Protein AF-0000000077107038 (afdb_homodimer)

Organism: Hirschia baltica (strain ATCC 49814 / DSM 5838 / IFAM 1418) (NCBI:txid582402)

Nearest PDB structures (foldseek):
  8evd-assembly2_G  TM=6.987E-01  e=1.877E-14  Pseudomonas aeruginosa PA14
  4dmf-assembly2_D  TM=6.979E-01  e=1.375E-14  Pseudomonas aeruginosa UCBPP-PA14
  4dm7-assembly2_C  TM=7.129E-01  e=4.484E-14  Pseudomonas aeruginosa UCBPP-PA14
  4dmk-assembly1_A  TM=7.057E-01  e=6.512E-14  Pseudomonas aeruginosa UCBPP-PA14
  4dln-assembly1_A  TM=7.123E-01  e=9.458E-14  Pseudomonas aeruginosa UCBPP-PA14

Secondary structure (DSSP, 8-state):
--GGGS-EEEEEEETTEEEEEEEE--SEEEEEEPPSS--GGGGHHHHHHHTTTEEEEEEPPTTSTTSPPPS-SS--HHHHHHHHHHHHHHHT-SSEEEEEETHHHHHHHHHHHH-GGGEEEEEEE------HHHHHHHHHHS-------SS-HHHHHHHHHHHHHHHBSSTT--STTTB-S-----HHHHHHHHHHHHHTTTTHHHHHHHHHTS-HHHHGGG--S-EEEEEETT-TTHHHHHHHGGGSTT-EEEEEPPTTSTTHHHHHHHHHHHHHH-----------/--GGGS-EEEEEEETTEEEEEEEE--SEEEEEEPPSS--GGGGHHHHHHHTTTEEEEEEPPTTSTTSPPPS-SS--HHHHHHHHHHHHHHHT-SSEEEEEETHHHHHHHHHHHH-GGGEEEEEEE------HHHHHHHHHHS-------SS-HHHHHHHHHHHHHHHBSSTT--SSTTB-S-----HHHHHHHHHHHHHTTTTHHHHHHHHHTS-HHHHGGG--S-EEEEEETT-TTHHHHHHHGGGSTT-EEEEEPPTTSTTHHHHHHHHHHHHHH-----------

Foldseek 3Di:
DPPQLDKDWDWDQFDQGIKIKIWHADDAEAEEEEAFPAFCVVCSLVRNLCRDHHTYMYIGFDLFDPHHHHPDPADALLNSLVRVVRVCVRVPQQAYAYEYEQLGLLNQLSNCLVCVRRYAEYEYEFADADDPVRLVVCVVDPAAAQDDDPVCVSLVVLLLCLQQVQFFVVSPPPDPVGGFPGDGDDPVVSVNSSVRCVSNRHRRVSSVNNRSVSHLQVRQLSRDHHYEYEYEPRPPRHVVSQVSLCSHDVSHYDYAYHPPDPCRSVRVSVVVVVSSPPDPDPPPPPDD/DPPQLDKDWDWDQFDQGIKIKIWHADDAEAEEEEAFPAFCVVCSLVRNLCRDHHTYMYIGFDLFDQHHHHPDPADALLNSLVRVVRVCVRVPQQAYAYEYEQLGLLNQLSNCLVCVRRYAEYEYEFADADDPVRLVVCVVDPAAAQDDDPVCVSLVVLLLCLQQVQFFVVSPPPDPVGGFPGDGDDPVVSVNSSVRCVSNRHRRVSSVNNRSVSHLLVRQLSRDHHYEYEYEPRPPRHVVSQVSLVSHDVSHYDYAYHPPDPCRSVRVSVVVVVSSPPDPDPPPPPDD

pLDDT: mean 93.91, std 12.26, range [23.11, 98.94]

Solvent-accessible surface area (backbone atoms only — not comparable to full-atom values): 29867 Å² total; per-residue (Å²): 126,58,85,58,51,45,75,41,63,42,50,44,78,46,95,75,41,41,39,23,31,39,32,23,36,51,69,63,42,35,39,40,32,39,40,72,74,32,25,33,73,79,41,49,66,59,39,58,74,43,12,85,66,16,19,26,38,19,40,17,56,67,16,16,33,79,12,42,43,64,99,53,96,73,50,43,40,65,56,53,17,50,53,51,49,48,47,36,55,72,71,63,59,65,57,26,36,38,38,9,27,36,48,16,12,53,28,43,50,43,31,32,50,75,38,44,83,38,34,60,36,39,38,29,37,25,38,77,71,72,53,74,67,54,43,53,51,41,71,75,68,49,67,71,64,47,68,66,46,89,80,50,60,40,56,58,52,44,45,49,52,54,54,27,52,40,43,14,59,59,45,83,43,85,46,81,87,16,47,43,82,57,63,76,72,54,30,62,55,49,47,54,49,37,51,25,41,61,63,14,29,78,38,34,40,46,55,51,54,16,50,71,66,62,48,51,81,76,48,42,56,60,36,80,46,59,47,37,35,32,28,31,63,57,40,94,30,28,66,44,26,59,64,50,19,66,45,30,64,87,33,39,63,47,83,38,55,36,80,89,41,88,55,24,64,61,48,52,52,48,55,50,50,54,60,73,63,58,72,71,77,73,77,76,76,76,82,128,127,58,86,58,51,46,77,42,62,41,50,44,78,48,96,74,40,42,38,23,30,37,32,22,35,51,68,62,44,33,39,41,30,41,40,72,73,29,24,31,74,79,41,49,66,61,39,55,73,43,13,86,66,15,20,24,38,18,42,16,54,66,16,15,32,77,12,42,43,64,100,52,95,74,50,43,41,64,57,53,17,50,53,51,49,49,46,36,56,71,71,63,57,67,56,26,35,39,37,9,28,37,47,15,11,54,27,43,50,42,30,32,49,76,39,43,81,38,34,60,35,40,37,31,38,26,37,78,72,72,53,74,66,53,43,53,50,42,71,74,68,51,70,70,66,47,69,66,44,89,80,51,61,40,56,58,52,44,45,49,53,54,54,27,52,39,41,16,59,60,44,82,42,84,46,81,87,17,46,44,83,58,63,77,71,53,29,63,55,50,47,52,48,36,50,25,41,60,63,13,28,77,38,33,42,45,55,50,53,16,49,71,66,60,49,49,82,74,49,40,54,62,35,80,47,57,47,38,36,32,30,32,63,57,39,94,31,26,68,43,28,58,64,51,19,66,46,30,64,86,32,38,62,46,82,41,54,36,81,88,41,91,54,24,64,60,49,51,50,48,54,50,49,55,60,74,62,58,72,72,77,73,78,75,76,76,81,126

Structure (mmCIF, N/CA/C/O backbone):
data_AF-0000000077107038-model_v1
#
loop_
_entity.id
_entity.type
_entity.pdbx_description
1 polymer 'Alpha/beta hydrolase fold protein'
#
loop_
_atom_site.group_PDB
_atom_site.id
_atom_site.type_symbol
_atom_site.label_atom_id
_atom_site.label_alt_id
_atom_site.label_comp_id
_atom_site.label_asym_id
_atom_site.label_entity_id
_atom_site.label_seq_id
_atom_site.pdbx_PDB_ins_code
_atom_site.Cartn_x
_atom_site.Cartn_y
_atom_site.Cartn_z
_atom_site.occupancy
_atom_site.B_iso_or_equiv
_atom_site.auth_seq_id
_atom_site.auth_comp_id
_atom_site.auth_asym_id
_atom_site.auth_atom_id
_atom_site.pdbx_PDB_model_num
ATOM 1 N N . MET A 1 1 ? 13.992 -13.078 16.516 1 38.97 1 MET A N 1
ATOM 2 C CA . MET A 1 1 ? 14.227 -12.969 15.078 1 38.97 1 MET A CA 1
ATOM 3 C C . MET A 1 1 ? 15.258 -11.883 14.773 1 38.97 1 MET A C 1
ATOM 5 O O . MET A 1 1 ? 15.117 -10.742 15.219 1 38.97 1 MET A O 1
ATOM 9 N N . THR A 1 2 ? 16.484 -12.219 14.523 1 45.97 2 THR A N 1
ATOM 10 C CA . THR A 1 2 ? 17.562 -11.297 14.18 1 45.97 2 THR A CA 1
ATOM 11 C C . THR A 1 2 ? 17.125 -10.352 13.062 1 45.97 2 THR A C 1
ATOM 13 O O . THR A 1 2 ? 16.203 -10.656 12.312 1 45.97 2 THR A O 1
ATOM 16 N N . TYR A 1 3 ? 17.594 -9.07 13.062 1 53.22 3 TYR A N 1
ATOM 17 C CA . TYR A 1 3 ? 17.344 -8.062 12.047 1 53.22 3 TYR A CA 1
ATOM 18 C C . TYR A 1 3 ? 17.344 -8.68 10.656 1 53.22 3 TYR A C 1
ATOM 20 O O . TYR A 1 3 ? 16.594 -8.258 9.773 1 53.22 3 TYR A O 1
ATOM 28 N N . LYS A 1 4 ? 18.062 -9.883 10.539 1 60.94 4 LYS A N 1
ATOM 29 C CA . LYS A 1 4 ? 18.234 -10.516 9.234 1 60.94 4 LYS A CA 1
ATOM 30 C C . LYS A 1 4 ? 17.016 -11.328 8.844 1 60.94 4 LYS A C 1
ATOM 32 O O . LYS A 1 4 ? 16.766 -11.555 7.66 1 60.94 4 LYS A O 1
ATOM 37 N N . ASP A 1 5 ? 16.141 -11.594 9.797 1 73 5 ASP A N 1
ATOM 38 C CA . ASP A 1 5 ? 15.031 -12.484 9.484 1 73 5 ASP A CA 1
ATOM 39 C C . ASP A 1 5 ? 13.719 -11.711 9.398 1 73 5 ASP A C 1
ATOM 41 O O . ASP A 1 5 ? 12.656 -12.297 9.164 1 73 5 ASP A O 1
ATOM 45 N N . LYS A 1 6 ? 13.914 -10.43 9.461 1 92.19 6 LYS A N 1
ATOM 46 C CA . LYS A 1 6 ? 12.695 -9.625 9.352 1 92.19 6 LYS A CA 1
ATOM 47 C C . LYS A 1 6 ? 12.383 -9.297 7.895 1 92.19 6 LYS A C 1
ATOM 49 O O . LYS A 1 6 ? 13.281 -8.93 7.129 1 92.19 6 LYS A O 1
ATOM 54 N N . ILE A 1 7 ? 11.227 -9.523 7.523 1 98 7 ILE A N 1
ATOM 55 C CA . ILE A 1 7 ? 10.797 -9.227 6.16 1 98 7 ILE A CA 1
ATOM 56 C C . ILE A 1 7 ? 10.898 -7.723 5.906 1 98 7 ILE A C 1
ATOM 58 O O . ILE A 1 7 ? 10.406 -6.918 6.703 1 98 7 ILE A O 1
ATOM 62 N N . ARG A 1 8 ? 11.594 -7.352 4.898 1 98.19 8 ARG A N 1
ATOM 63 C CA . ARG A 1 8 ? 11.734 -5.961 4.473 1 98.19 8 ARG A CA 1
ATOM 64 C C . ARG A 1 8 ? 11.047 -5.727 3.129 1 98.19 8 ARG A C 1
ATOM 66 O O . ARG A 1 8 ? 11.016 -6.621 2.281 1 98.19 8 ARG A O 1
ATOM 73 N N . ARG A 1 9 ? 10.578 -4.531 2.953 1 98.69 9 ARG A N 1
ATOM 74 C CA . ARG A 1 9 ? 9.961 -4.121 1.696 1 98.69 9 ARG A CA 1
ATOM 75 C C . ARG A 1 9 ? 10.867 -3.17 0.925 1 98.69 9 ARG A C 1
ATOM 77 O O . ARG A 1 9 ? 11.586 -2.367 1.524 1 98.69 9 ARG A O 1
ATOM 84 N N . HIS A 1 10 ? 10.797 -3.342 -0.362 1 98.75 10 HIS A N 1
ATOM 85 C CA . HIS A 1 10 ? 11.617 -2.541 -1.258 1 98.75 10 HIS A CA 1
ATOM 86 C C . HIS A 1 10 ? 10.883 -2.238 -2.561 1 98.75 10 HIS A C 1
ATOM 88 O O . HIS A 1 10 ? 9.891 -2.891 -2.881 1 98.75 10 HIS A O 1
ATOM 94 N N . PHE A 1 11 ? 11.375 -1.223 -3.207 1 98.75 11 PHE A N 1
ATOM 95 C CA . PHE A 1 11 ? 11.07 -1.008 -4.617 1 98.75 11 PHE A CA 1
ATOM 96 C C . PHE A 1 11 ? 12.336 -1.072 -5.461 1 98.75 11 PHE A C 1
ATOM 98 O O . PHE A 1 11 ? 13.414 -0.7 -4.996 1 98.75 11 PHE A O 1
ATOM 105 N N . VAL A 1 12 ? 12.188 -1.502 -6.656 1 98.56 12 VAL A N 1
ATOM 106 C CA . VAL A 1 12 ? 13.281 -1.444 -7.613 1 98.56 12 VAL A CA 1
ATOM 107 C C . VAL A 1 12 ? 12.773 -0.926 -8.953 1 98.56 12 VAL A C 1
ATOM 109 O O . VAL A 1 12 ? 11.641 -1.217 -9.352 1 98.56 12 VAL A O 1
ATOM 112 N N . ASP A 1 13 ? 13.586 -0.135 -9.625 1 97.75 13 ASP A N 1
ATOM 113 C CA . ASP A 1 13 ? 13.242 0.352 -10.961 1 97.75 13 ASP A CA 1
ATOM 114 C C . ASP A 1 13 ? 13.461 -0.732 -12.016 1 97.75 13 ASP A C 1
ATOM 116 O O . ASP A 1 13 ? 14.508 -1.373 -12.047 1 97.75 13 ASP A O 1
ATOM 120 N N . VAL A 1 14 ? 12.492 -0.961 -12.766 1 97.56 14 VAL A N 1
ATOM 121 C CA . VAL A 1 14 ? 12.578 -1.833 -13.938 1 97.56 14 VAL A CA 1
ATOM 122 C C . VAL A 1 14 ? 12.133 -1.074 -15.18 1 97.56 14 VAL A C 1
ATOM 124 O O . VAL A 1 14 ? 11.852 0.124 -15.117 1 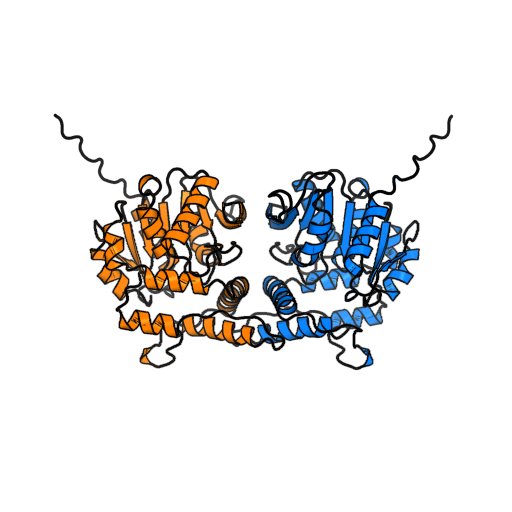97.56 14 VAL A O 1
ATOM 127 N N . GLU A 1 15 ? 12.125 -1.748 -16.281 1 94.44 15 GLU A N 1
ATOM 128 C CA . GLU A 1 15 ? 11.875 -1.1 -17.562 1 94.44 15 GLU A CA 1
ATOM 129 C C . GLU A 1 15 ? 10.523 -0.401 -17.578 1 94.44 15 GLU A C 1
ATOM 131 O O . GLU A 1 15 ? 10.398 0.715 -18.078 1 94.44 15 GLU A O 1
ATOM 136 N N . HIS A 1 16 ? 9.539 -1.002 -16.969 1 95.5 16 HIS A N 1
ATOM 137 C CA . HIS A 1 16 ? 8.18 -0.488 -17.109 1 95.5 16 HIS A CA 1
ATOM 138 C C . HIS A 1 16 ? 7.777 0.356 -15.906 1 95.5 16 HIS A C 1
ATOM 140 O O . HIS A 1 16 ? 6.656 0.865 -15.844 1 95.5 16 HIS A O 1
ATOM 146 N N . GLY A 1 17 ? 8.594 0.473 -14.961 1 97 17 GLY A N 1
ATOM 147 C CA . GLY A 1 17 ? 8.297 1.222 -13.75 1 97 17 GLY A CA 1
ATOM 148 C C . GLY A 1 17 ? 9.023 0.696 -12.523 1 97 17 GLY A C 1
ATOM 149 O O . GLY A 1 17 ? 10.242 0.482 -12.562 1 97 17 GLY A O 1
ATOM 150 N N . GLN A 1 18 ? 8.25 0.582 -11.438 1 98.44 18 GLN A N 1
ATOM 151 C CA . GLN A 1 18 ? 8.828 0.014 -10.227 1 98.44 18 GLN A CA 1
ATOM 152 C C . GLN A 1 18 ? 8.141 -1.292 -9.844 1 98.44 18 GLN A C 1
ATOM 154 O O . GLN A 1 18 ? 6.926 -1.428 -10.008 1 98.44 18 GLN A O 1
ATOM 159 N N . ILE A 1 19 ? 8.906 -2.178 -9.336 1 98.88 19 ILE A N 1
ATOM 160 C CA . ILE A 1 19 ? 8.398 -3.406 -8.734 1 98.88 19 ILE A CA 1
ATOM 161 C C . ILE A 1 19 ? 8.648 -3.383 -7.227 1 98.88 19 ILE A C 1
ATOM 163 O O . ILE A 1 19 ? 9.773 -3.15 -6.781 1 98.88 19 ILE A O 1
ATOM 167 N N . HIS A 1 20 ? 7.582 -3.535 -6.52 1 98.94 20 HIS A N 1
ATOM 168 C CA . HIS A 1 20 ? 7.668 -3.756 -5.082 1 98.94 20 HIS A CA 1
ATOM 169 C C . HIS A 1 20 ? 8.023 -5.207 -4.766 1 98.94 20 HIS A C 1
ATOM 171 O O . HIS A 1 20 ? 7.535 -6.125 -5.426 1 98.94 20 HIS A O 1
ATOM 177 N N . TYR A 1 21 ? 8.812 -5.398 -3.748 1 98.88 21 TYR A N 1
ATOM 178 C CA . TYR A 1 21 ? 9.086 -6.773 -3.35 1 98.88 21 TYR A CA 1
ATOM 179 C C . TYR A 1 21 ? 9.375 -6.863 -1.856 1 98.88 21 TYR A C 1
ATOM 181 O O . TYR A 1 21 ? 9.773 -5.879 -1.232 1 98.88 21 TYR A O 1
ATOM 189 N N . ARG A 1 22 ? 9.125 -7.984 -1.32 1 98.75 22 ARG A N 1
ATOM 190 C CA . ARG A 1 22 ? 9.484 -8.375 0.04 1 98.75 22 ARG A CA 1
ATOM 191 C C . ARG A 1 22 ? 10.68 -9.312 0.039 1 98.75 22 ARG A C 1
ATOM 193 O O . ARG A 1 22 ? 10.805 -10.164 -0.847 1 98.75 22 ARG A O 1
ATOM 200 N N . THR A 1 23 ? 11.516 -9.133 1.037 1 98.5 23 THR A N 1
ATOM 201 C CA . THR A 1 23 ? 12.695 -9.984 1.09 1 98.5 23 THR A CA 1
ATOM 202 C C . THR A 1 23 ? 13.133 -10.219 2.535 1 98.5 23 THR A C 1
ATOM 204 O O . THR A 1 23 ? 12.82 -9.414 3.418 1 98.5 23 THR A O 1
ATOM 207 N N . ALA A 1 24 ? 13.758 -11.328 2.709 1 98.38 24 ALA A N 1
ATOM 208 C CA . ALA A 1 24 ? 14.406 -11.656 3.977 1 98.38 24 ALA A CA 1
ATOM 209 C C . ALA A 1 24 ? 15.492 -12.711 3.779 1 98.38 24 ALA A C 1
ATOM 211 O O . ALA A 1 24 ? 15.414 -13.523 2.857 1 98.38 24 ALA A O 1
ATOM 212 N N . GLY A 1 25 ? 16.516 -12.664 4.57 1 97.75 25 GLY A N 1
ATOM 213 C CA . GLY A 1 25 ? 17.531 -13.703 4.605 1 97.75 25 GLY A CA 1
ATOM 214 C C . GLY A 1 25 ? 18.719 -13.414 3.688 1 97.75 25 GLY A C 1
ATOM 215 O O . GLY A 1 25 ? 18.781 -12.352 3.074 1 97.75 25 GLY A O 1
ATOM 216 N N . GLU A 1 26 ? 19.656 -14.273 3.746 1 96.12 26 GLU A N 1
ATOM 217 C CA . GLU A 1 26 ? 20.875 -14.234 2.932 1 96.12 26 GLU A CA 1
ATOM 218 C C . GLU A 1 26 ? 21.219 -15.617 2.385 1 96.12 26 GLU A C 1
ATOM 220 O O . GLU A 1 26 ? 20.75 -16.625 2.914 1 96.12 26 GLU A O 1
ATOM 225 N N . GLY A 1 27 ? 21.984 -15.594 1.313 1 95.25 27 GLY A N 1
ATOM 226 C CA . GLY A 1 27 ? 22.422 -16.859 0.73 1 95.25 27 GLY A CA 1
ATOM 227 C C . GLY A 1 27 ? 21.875 -17.078 -0.673 1 95.25 27 GLY A C 1
ATOM 228 O O . GLY A 1 27 ? 21.734 -16.125 -1.441 1 95.25 27 GLY A O 1
ATOM 229 N N . LYS A 1 28 ? 21.703 -18.406 -1.033 1 95.94 28 LYS A N 1
ATOM 230 C CA . LYS A 1 28 ? 21.203 -18.734 -2.361 1 95.94 28 LYS A CA 1
ATOM 231 C C . LYS A 1 28 ? 19.781 -18.203 -2.561 1 95.94 28 LYS A C 1
ATOM 233 O O . LYS A 1 28 ? 18.906 -18.422 -1.719 1 95.94 28 LYS A O 1
ATOM 238 N N . PRO A 1 29 ? 19.531 -17.5 -3.652 1 98.06 29 PRO A N 1
ATOM 239 C CA . PRO A 1 29 ? 18.234 -16.844 -3.834 1 98.06 29 PRO A CA 1
ATOM 240 C C . PRO A 1 29 ? 17.109 -17.828 -4.098 1 98.06 29 PRO A C 1
ATOM 242 O O . PRO A 1 29 ? 17.281 -18.812 -4.812 1 98.06 29 PRO A O 1
ATOM 245 N N . LEU A 1 30 ? 16.016 -17.594 -3.48 1 98.62 30 LEU A N 1
ATOM 246 C CA . LEU A 1 30 ? 14.719 -18.234 -3.711 1 98.62 30 LEU A CA 1
ATOM 247 C C . LEU A 1 30 ? 13.672 -17.188 -4.109 1 98.62 30 LEU A C 1
ATOM 249 O O . LEU A 1 30 ? 13.312 -16.328 -3.309 1 98.62 30 LEU A O 1
ATOM 253 N N . LEU A 1 31 ? 13.242 -17.281 -5.332 1 98.94 31 LEU A N 1
ATOM 254 C CA . LEU A 1 31 ? 12.25 -16.359 -5.867 1 98.94 31 LEU A CA 1
ATOM 255 C C . LEU A 1 31 ? 10.844 -16.938 -5.73 1 98.94 31 LEU A C 1
ATOM 257 O O . LEU A 1 31 ? 10.586 -18.062 -6.152 1 98.94 31 LEU A O 1
ATOM 261 N N . LEU A 1 32 ? 9.953 -16.156 -5.117 1 98.94 32 LEU A N 1
ATOM 262 C CA . LEU A 1 32 ? 8.57 -16.578 -4.902 1 98.94 32 LEU A CA 1
ATOM 263 C C . LEU A 1 32 ? 7.605 -15.68 -5.668 1 98.94 32 LEU A C 1
ATOM 265 O O . LEU A 1 32 ? 7.668 -14.453 -5.562 1 98.94 32 LEU A O 1
ATOM 269 N N . LEU A 1 33 ? 6.688 -16.266 -6.371 1 98.94 33 LEU A N 1
ATOM 270 C CA . LEU A 1 33 ? 5.672 -15.508 -7.098 1 98.94 33 LEU A CA 1
ATOM 271 C C . LEU A 1 33 ? 4.277 -15.836 -6.574 1 98.94 33 LEU A C 1
ATOM 273 O O . LEU A 1 33 ? 3.891 -17 -6.508 1 98.94 33 LEU A O 1
ATOM 277 N N . HIS A 1 34 ? 3.506 -14.82 -6.262 1 98.81 34 HIS A N 1
ATOM 278 C CA . HIS A 1 34 ? 2.225 -14.969 -5.578 1 98.81 34 HIS A CA 1
ATOM 279 C C . HIS A 1 34 ? 1.105 -15.281 -6.566 1 98.81 34 HIS A C 1
ATOM 281 O O . HIS A 1 34 ? 1.258 -15.062 -7.77 1 98.81 34 HIS A O 1
ATOM 287 N N . ALA A 1 35 ? 0.029 -15.742 -6.059 1 98.25 35 ALA A N 1
ATOM 288 C CA . ALA A 1 35 ? -1.193 -15.977 -6.824 1 98.25 35 ALA A CA 1
ATOM 289 C C . ALA A 1 35 ? -1.942 -14.672 -7.074 1 98.25 35 ALA A C 1
ATOM 291 O O . ALA A 1 35 ? -1.682 -13.656 -6.418 1 98.25 35 ALA A O 1
ATOM 292 N N . SER A 1 36 ? -2.838 -14.711 -8.094 1 95.94 36 SER A N 1
ATOM 293 C CA . SER A 1 36 ? -3.73 -13.578 -8.312 1 95.94 36 SER A CA 1
ATOM 294 C C . SER A 1 36 ? -5.098 -13.82 -7.68 1 95.94 36 SER A C 1
ATOM 296 O O . SER A 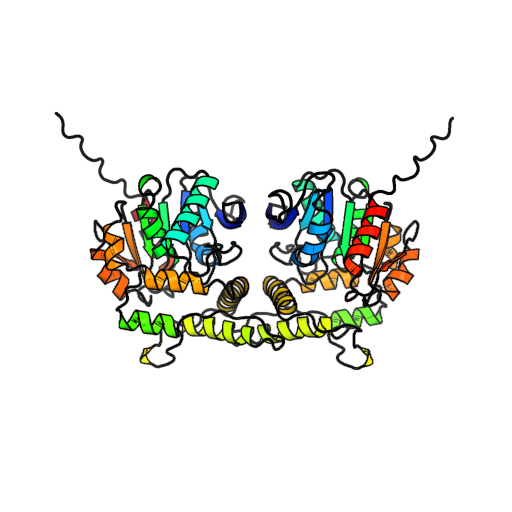1 36 ? -5.559 -14.961 -7.605 1 95.94 36 SER A O 1
ATOM 298 N N . PRO A 1 37 ? -5.762 -12.695 -7.336 1 95.75 37 PRO A N 1
ATOM 299 C CA . PRO A 1 37 ? -5.168 -11.375 -7.113 1 95.75 37 PRO A CA 1
ATOM 300 C C . PRO A 1 37 ? -4.418 -11.281 -5.785 1 95.75 37 PRO A C 1
ATOM 302 O O . PRO A 1 37 ? -4.664 -12.078 -4.875 1 95.75 37 PRO A O 1
ATOM 305 N N . GLY A 1 38 ? -3.51 -10.453 -5.695 1 97 38 GLY A N 1
ATOM 306 C CA . GLY A 1 38 ? -2.812 -10.297 -4.426 1 97 38 GLY A CA 1
ATOM 307 C C . GLY A 1 38 ? -1.455 -9.633 -4.57 1 97 38 GLY A C 1
ATOM 308 O O . GLY A 1 38 ? -1.275 -8.75 -5.406 1 97 38 GLY A O 1
ATOM 309 N N . SER A 1 39 ? -0.584 -9.984 -3.648 1 98.62 39 SER A N 1
ATOM 310 C CA . SER A 1 39 ? 0.776 -9.461 -3.576 1 98.62 39 SER A CA 1
ATOM 311 C C . SER A 1 39 ? 1.694 -10.414 -2.816 1 98.62 39 SER A C 1
ATOM 313 O O . SER A 1 39 ? 1.264 -11.477 -2.377 1 98.62 39 SER A O 1
ATOM 315 N N . SER A 1 40 ? 2.918 -10 -2.721 1 98.75 40 SER A N 1
ATOM 316 C CA . SER A 1 40 ? 3.91 -10.781 -1.99 1 98.75 40 SER A CA 1
ATOM 317 C C . SER A 1 40 ? 3.52 -10.945 -0.525 1 98.75 40 SER A C 1
ATOM 319 O O . SER A 1 40 ? 4.098 -11.758 0.193 1 98.75 40 SER A O 1
ATOM 321 N N . ARG A 1 41 ? 2.51 -10.188 -0.091 1 98 41 ARG A N 1
ATOM 322 C CA . ARG A 1 41 ? 2.014 -10.367 1.271 1 98 41 ARG A CA 1
ATOM 323 C C . ARG A 1 41 ? 1.527 -11.789 1.494 1 98 41 ARG A C 1
ATOM 325 O O . ARG A 1 41 ? 1.672 -12.336 2.59 1 98 41 ARG A O 1
ATOM 332 N N . GLN A 1 42 ? 1.017 -12.422 0.479 1 97.5 42 GLN A N 1
ATOM 333 C CA . GLN A 1 42 ? 0.517 -13.789 0.552 1 97.5 42 GLN A CA 1
ATOM 334 C C . GLN A 1 42 ? 1.638 -14.773 0.893 1 97.5 42 GLN A C 1
ATOM 336 O O . GLN A 1 42 ? 1.378 -15.891 1.343 1 97.5 42 GLN A O 1
ATOM 341 N N . LEU A 1 43 ? 2.846 -14.359 0.663 1 98.31 43 LEU A N 1
ATOM 342 C CA . LEU A 1 43 ? 3.979 -15.281 0.727 1 98.31 43 LEU A CA 1
ATOM 343 C C . LEU A 1 43 ? 4.805 -15.031 1.985 1 98.31 43 LEU A C 1
ATOM 345 O O . LEU A 1 43 ? 5.875 -15.625 2.154 1 98.31 43 LEU A O 1
ATOM 349 N N . GLU A 1 44 ? 4.344 -14.195 2.91 1 97.38 44 GLU A N 1
ATOM 350 C CA . GLU A 1 44 ? 5.117 -13.812 4.086 1 97.38 44 GLU A CA 1
ATOM 351 C C . GLU A 1 44 ? 5.504 -15.039 4.914 1 97.38 44 GLU A C 1
ATOM 353 O O . GLU A 1 44 ? 6.625 -15.125 5.422 1 97.38 44 GLU A O 1
ATOM 358 N N . LYS A 1 45 ? 4.582 -15.992 5.082 1 96.06 45 LYS A N 1
ATOM 359 C CA . LYS A 1 45 ? 4.906 -17.188 5.848 1 96.06 45 LYS A CA 1
ATOM 360 C C . LYS A 1 45 ? 6.004 -18 5.164 1 96.06 45 LYS A C 1
ATOM 362 O O . LYS A 1 45 ? 6.91 -18.516 5.824 1 96.06 45 LYS A O 1
ATOM 367 N N . LEU A 1 46 ? 5.887 -18.141 3.854 1 97.44 46 LEU A N 1
ATOM 368 C CA . LEU A 1 46 ? 6.914 -18.859 3.111 1 97.44 46 LEU A CA 1
ATOM 369 C C . LEU A 1 46 ? 8.258 -18.141 3.201 1 97.44 46 LEU A C 1
ATOM 371 O O . LEU A 1 46 ? 9.305 -18.781 3.336 1 97.44 46 LEU A O 1
ATOM 375 N N . ILE A 1 47 ? 8.258 -16.797 3.084 1 98.38 47 ILE A N 1
ATOM 376 C CA . ILE A 1 47 ? 9.477 -16.016 3.238 1 98.38 47 ILE A CA 1
ATOM 377 C C . ILE A 1 47 ? 10.117 -16.328 4.59 1 98.38 47 ILE A C 1
ATOM 379 O O . ILE A 1 47 ? 11.312 -16.625 4.664 1 98.38 47 ILE A O 1
ATOM 383 N N . SER A 1 48 ? 9.328 -16.344 5.613 1 97.19 48 SER A N 1
ATOM 384 C CA . SER A 1 48 ? 9.82 -16.578 6.965 1 97.19 48 SER A CA 1
ATOM 385 C C . SER A 1 48 ? 10.359 -18 7.105 1 97.19 48 SER A C 1
ATOM 387 O O . SER A 1 48 ? 11.359 -18.234 7.797 1 97.19 48 SER A O 1
ATOM 389 N N . ASP A 1 49 ? 9.719 -18.938 6.477 1 96.75 49 ASP A N 1
ATOM 390 C CA . ASP A 1 49 ? 10.102 -20.344 6.57 1 96.75 49 ASP A CA 1
ATOM 391 C C . ASP A 1 49 ? 11.492 -20.578 5.996 1 96.75 49 ASP A C 1
ATOM 393 O O . ASP A 1 49 ? 12.219 -21.469 6.449 1 96.75 49 ASP A O 1
ATOM 397 N N . PHE A 1 50 ? 11.883 -19.75 5.035 1 97.44 50 PHE A N 1
ATOM 398 C CA . PHE A 1 50 ? 13.086 -20.094 4.293 1 97.44 50 PHE A CA 1
ATOM 399 C C . PHE A 1 50 ? 14.172 -19.047 4.52 1 97.44 50 PHE A C 1
ATOM 401 O O . PHE A 1 50 ? 15.32 -19.234 4.098 1 97.44 50 PHE A O 1
ATOM 408 N N . SER A 1 51 ? 13.875 -17.969 5.254 1 97.12 51 SER A N 1
ATOM 409 C CA . SER A 1 51 ? 14.781 -16.828 5.367 1 97.12 51 SER A CA 1
ATOM 410 C C . SER A 1 51 ? 15.992 -17.172 6.223 1 97.12 51 SER A C 1
ATOM 412 O O . SER A 1 51 ? 16.984 -16.438 6.219 1 97.12 51 SER A O 1
ATOM 414 N N . ASP A 1 52 ? 15.984 -18.25 6.938 1 95.12 52 ASP A N 1
ATOM 415 C CA . ASP A 1 52 ? 17.094 -18.641 7.797 1 95.12 52 ASP A CA 1
ATOM 416 C C . ASP A 1 52 ? 18.266 -19.188 6.977 1 95.12 52 ASP A C 1
ATOM 418 O O . ASP A 1 52 ? 19.406 -19.219 7.453 1 95.12 52 ASP A O 1
ATOM 422 N N . SER A 1 53 ? 18 -19.594 5.738 1 94.5 53 SER A N 1
ATOM 423 C CA . SER A 1 53 ? 19.062 -20.266 5 1 94.5 53 SER A CA 1
ATOM 424 C C . SER A 1 53 ? 19.141 -19.766 3.562 1 94.5 53 SER A C 1
ATOM 426 O O . SER A 1 53 ? 20.047 -20.156 2.809 1 94.5 53 SER A O 1
ATOM 428 N N . ARG A 1 54 ? 18.234 -18.938 3.188 1 96.75 54 ARG A N 1
ATOM 429 C CA . ARG A 1 54 ? 18.141 -18.453 1.812 1 96.75 54 ARG A CA 1
ATOM 430 C C . ARG A 1 54 ? 17.891 -16.953 1.772 1 96.75 54 ARG A C 1
ATOM 432 O O . ARG A 1 54 ? 17.359 -16.375 2.727 1 96.75 54 ARG A O 1
ATOM 439 N N . LEU A 1 55 ? 18.328 -16.359 0.693 1 97.81 55 LEU A N 1
ATOM 440 C CA . LEU A 1 55 ? 17.766 -15.07 0.329 1 97.81 55 LEU A CA 1
ATOM 441 C C . LEU A 1 55 ? 16.422 -15.227 -0.376 1 97.81 55 LEU A C 1
ATOM 443 O O . LEU A 1 55 ? 16.375 -15.578 -1.556 1 97.81 55 LEU A O 1
ATOM 447 N N . VAL A 1 56 ? 15.391 -14.969 0.369 1 98.62 56 VAL A N 1
ATOM 448 C CA . VAL A 1 56 ? 14.055 -15.117 -0.203 1 98.62 56 VAL A CA 1
ATOM 449 C C . VAL A 1 56 ? 13.57 -13.781 -0.745 1 98.62 56 VAL A C 1
ATOM 451 O O . VAL A 1 56 ? 13.617 -12.766 -0.044 1 98.62 56 VAL A O 1
ATOM 454 N N . ILE A 1 57 ? 13.141 -13.773 -1.965 1 98.69 57 ILE A N 1
ATOM 455 C CA . ILE A 1 57 ? 12.68 -12.562 -2.629 1 98.69 57 ILE A CA 1
ATOM 456 C C . ILE A 1 57 ? 11.305 -12.812 -3.254 1 98.69 57 ILE A C 1
ATOM 458 O O . ILE A 1 57 ? 11.117 -13.789 -3.98 1 98.69 57 ILE A O 1
ATOM 462 N N . ALA A 1 58 ? 10.391 -11.953 -2.973 1 98.94 58 ALA A N 1
ATOM 463 C CA . ALA A 1 58 ? 9.039 -12.078 -3.508 1 98.94 58 ALA A CA 1
ATOM 464 C C . ALA A 1 58 ? 8.547 -10.742 -4.074 1 98.94 58 ALA A C 1
ATOM 466 O O . ALA A 1 58 ? 8.109 -9.867 -3.322 1 98.94 58 ALA A O 1
ATOM 467 N N . PRO A 1 59 ? 8.531 -10.609 -5.352 1 98.94 59 PRO A N 1
ATOM 468 C CA . PRO A 1 59 ? 7.969 -9.398 -5.945 1 98.94 59 PRO A CA 1
ATOM 469 C C . PRO A 1 59 ? 6.445 -9.438 -6.035 1 98.94 59 PRO A C 1
ATOM 471 O O . PRO A 1 59 ? 5.859 -10.516 -6.121 1 98.94 59 PRO A O 1
ATOM 474 N N . ASP A 1 60 ? 5.855 -8.242 -5.93 1 98.94 60 ASP A N 1
ATOM 475 C CA . ASP A 1 60 ? 4.496 -8.133 -6.449 1 98.94 60 ASP A CA 1
ATOM 476 C C . ASP A 1 60 ? 4.48 -8.227 -7.973 1 98.94 60 ASP A C 1
ATOM 478 O O . ASP A 1 60 ? 5.219 -7.508 -8.648 1 98.94 60 ASP A O 1
ATOM 482 N N . THR A 1 61 ? 3.707 -9.109 -8.516 1 98.88 61 THR A N 1
ATOM 483 C CA . THR A 1 61 ? 3.648 -9.211 -9.969 1 98.88 61 THR A CA 1
ATOM 484 C C . THR A 1 61 ? 3.105 -7.922 -10.578 1 98.88 61 THR A C 1
ATOM 486 O O . THR A 1 61 ? 2.334 -7.203 -9.938 1 98.88 61 THR A O 1
ATOM 489 N N . PRO A 1 62 ? 3.479 -7.617 -11.773 1 98.69 62 PRO A N 1
ATOM 490 C CA . PRO A 1 62 ? 3.057 -6.348 -12.375 1 98.69 62 PRO A CA 1
ATOM 491 C C . PRO A 1 62 ? 1.542 -6.16 -12.352 1 98.69 62 PRO A C 1
ATOM 493 O O . PRO A 1 62 ? 0.797 -7.07 -12.734 1 98.69 62 PRO A O 1
ATOM 496 N N . GLY A 1 63 ? 1.162 -4.992 -11.938 1 98.31 63 GLY A N 1
ATOM 497 C CA . GLY A 1 63 ? -0.256 -4.672 -11.906 1 98.31 63 GLY A CA 1
ATOM 498 C C . GLY A 1 63 ? -0.947 -5.137 -10.641 1 98.31 63 GLY A C 1
ATOM 499 O O . GLY A 1 63 ? -2.158 -4.973 -10.484 1 98.31 63 GLY A O 1
ATOM 500 N N . ASN A 1 64 ? -0.225 -5.73 -9.711 1 98.62 64 ASN A N 1
ATOM 501 C CA . ASN A 1 64 ? -0.729 -6.168 -8.414 1 98.62 64 ASN A CA 1
ATOM 502 C C . ASN A 1 64 ? 0.089 -5.578 -7.266 1 98.62 64 ASN A C 1
ATOM 504 O O . ASN A 1 64 ? 1.232 -5.16 -7.465 1 98.62 64 ASN A O 1
ATOM 508 N N . GLY A 1 65 ? -0.541 -5.562 -6.008 1 98.31 65 GLY A N 1
ATOM 509 C CA . GLY A 1 65 ? 0.149 -4.977 -4.871 1 98.31 65 GLY A CA 1
ATOM 510 C C . GLY A 1 65 ? 0.59 -3.545 -5.113 1 98.31 65 GLY A C 1
ATOM 511 O O . GLY A 1 65 ? -0.217 -2.697 -5.504 1 98.31 65 GLY A O 1
ATOM 512 N N . ASP A 1 66 ? 1.889 -3.338 -4.941 1 98.56 66 ASP A N 1
ATOM 513 C CA . ASP A 1 66 ? 2.406 -1.98 -5.078 1 98.56 66 ASP A CA 1
ATOM 514 C C . ASP A 1 66 ? 3.291 -1.852 -6.316 1 98.56 66 ASP A C 1
ATOM 516 O O . ASP A 1 66 ? 3.99 -0.85 -6.488 1 98.56 66 ASP A O 1
ATOM 520 N N . SER A 1 67 ? 3.262 -2.891 -7.207 1 98.81 67 SER A N 1
ATOM 521 C CA . SER A 1 67 ? 4.051 -2.855 -8.438 1 98.81 67 SER A CA 1
ATOM 522 C C . SER A 1 67 ? 3.291 -2.164 -9.562 1 98.81 67 SER A C 1
ATOM 524 O O . SER A 1 67 ? 2.08 -2.35 -9.703 1 98.81 67 SER A O 1
ATOM 526 N N . ASP A 1 68 ? 4.012 -1.49 -10.414 1 98.12 68 ASP A N 1
ATOM 527 C CA . ASP A 1 68 ? 3.402 -0.864 -11.578 1 98.12 68 ASP A CA 1
ATOM 528 C C . ASP A 1 68 ? 2.904 -1.916 -12.57 1 98.12 68 ASP A C 1
ATOM 530 O O . ASP A 1 68 ? 3.547 -2.951 -12.758 1 98.12 68 ASP A O 1
ATOM 534 N N . ALA A 1 69 ? 1.816 -1.626 -13.211 1 98.19 69 ALA A N 1
ATOM 535 C CA . ALA A 1 69 ? 1.293 -2.502 -14.25 1 98.19 69 ALA A CA 1
ATOM 536 C C . ALA A 1 69 ? 2.115 -2.379 -15.531 1 98.19 69 ALA A C 1
ATOM 538 O O . ALA A 1 69 ? 2.773 -1.36 -15.758 1 98.19 69 ALA A O 1
ATOM 539 N N . LEU A 1 70 ? 2.123 -3.469 -16.297 1 98.38 70 LEU A N 1
ATOM 540 C CA . LEU A 1 70 ? 2.666 -3.348 -17.641 1 98.38 70 LEU A CA 1
ATOM 541 C C . LEU A 1 70 ? 1.846 -2.369 -18.484 1 98.38 70 LEU A C 1
ATOM 543 O O . LEU A 1 70 ? 0.627 -2.277 -18.312 1 98.38 70 LEU A O 1
ATOM 547 N N . PRO A 1 71 ? 2.51 -1.59 -19.328 1 97.38 71 PRO A N 1
ATOM 548 C CA . PRO A 1 71 ? 1.771 -0.667 -20.203 1 97.38 71 PRO A CA 1
ATOM 549 C C . PRO A 1 71 ? 1.107 -1.368 -21.375 1 97.38 71 PRO A C 1
ATOM 551 O O . PRO A 1 71 ? 1.348 -1.003 -22.531 1 97.38 71 PRO A O 1
ATOM 554 N N . LEU A 1 72 ? 0.359 -2.459 -21.094 1 97.81 72 LEU A N 1
ATOM 555 C CA . LEU A 1 72 ? -0.365 -3.27 -22.062 1 97.81 72 LEU A CA 1
ATOM 556 C C . LEU A 1 72 ? -1.825 -3.434 -21.656 1 97.81 72 LEU A C 1
ATOM 558 O O . LEU A 1 72 ? -2.123 -3.674 -20.484 1 97.81 72 LEU A O 1
ATOM 562 N N . ASP A 1 73 ? -2.686 -3.297 -22.578 1 95.75 73 ASP A N 1
ATOM 563 C CA . ASP A 1 73 ? -4.109 -3.463 -22.297 1 95.75 73 ASP A CA 1
ATOM 564 C C . ASP A 1 73 ? -4.441 -4.918 -21.984 1 95.75 73 ASP A C 1
ATOM 566 O O . ASP A 1 73 ? -5.336 -5.191 -21.172 1 95.75 73 ASP A O 1
ATOM 570 N N . GLU A 1 74 ? -3.715 -5.824 -22.641 1 96.25 74 GLU A N 1
ATOM 571 C CA . GLU A 1 74 ? -3.922 -7.254 -22.453 1 96.25 74 GLU A CA 1
ATOM 572 C C . GLU A 1 74 ? -2.594 -8 -22.375 1 96.25 74 GLU A C 1
ATOM 574 O O . GLU A 1 74 ? -2.189 -8.664 -23.328 1 96.25 74 GLU A O 1
ATOM 579 N N . PRO A 1 75 ? -1.966 -7.953 -21.25 1 98.12 75 PRO A N 1
ATOM 580 C CA . PRO A 1 75 ? -0.705 -8.688 -21.125 1 98.12 75 PRO A CA 1
ATOM 581 C C . PRO A 1 75 ? -0.894 -10.203 -21.188 1 98.12 75 PRO A C 1
ATOM 583 O O . PRO A 1 75 ? -1.941 -10.711 -20.781 1 98.12 75 PRO A O 1
ATOM 586 N N . THR A 1 76 ? 0.103 -10.867 -21.703 1 98.5 76 THR A N 1
ATOM 587 C CA . THR A 1 76 ? 0.173 -12.328 -21.688 1 98.5 76 THR A CA 1
ATOM 588 C C . THR A 1 76 ? 1.075 -12.812 -20.562 1 98.5 76 THR A C 1
ATOM 590 O O . THR A 1 76 ? 1.782 -12.016 -19.938 1 98.5 76 THR A O 1
ATOM 593 N N . ILE A 1 77 ? 1.017 -14.094 -20.344 1 98.62 77 ILE A N 1
ATOM 594 C CA . ILE A 1 77 ? 1.908 -14.664 -19.344 1 98.62 77 ILE A CA 1
ATOM 595 C C . ILE A 1 77 ? 3.361 -14.469 -19.781 1 98.62 77 ILE A C 1
ATOM 597 O O . ILE A 1 77 ? 4.238 -14.25 -18.938 1 98.62 77 ILE A O 1
ATOM 601 N N . ILE A 1 78 ? 3.625 -14.562 -21.031 1 98.69 78 ILE A N 1
ATOM 602 C CA . ILE A 1 78 ? 4.973 -14.344 -21.547 1 98.69 78 ILE A CA 1
ATOM 603 C C . ILE A 1 78 ? 5.434 -12.93 -21.203 1 98.69 78 ILE A C 1
ATOM 605 O O . ILE A 1 78 ? 6.57 -12.734 -20.781 1 98.69 78 ILE A O 1
ATOM 609 N N . ASP A 1 79 ? 4.547 -11.914 -21.375 1 98.81 79 ASP A N 1
ATOM 610 C CA . ASP A 1 79 ? 4.863 -10.539 -21.016 1 98.81 79 ASP A CA 1
ATOM 611 C C . ASP A 1 79 ? 5.188 -10.414 -19.531 1 98.81 79 ASP A C 1
ATOM 613 O O . ASP A 1 79 ? 6.152 -9.742 -19.156 1 98.81 79 ASP A O 1
ATOM 617 N N . LEU A 1 80 ? 4.379 -11.023 -18.734 1 98.81 80 LEU A N 1
ATOM 618 C CA . LEU A 1 80 ? 4.574 -10.969 -17.281 1 98.81 80 LEU A CA 1
ATOM 619 C C . LEU A 1 80 ? 5.879 -11.656 -16.891 1 98.81 80 LEU A C 1
ATOM 621 O O . LEU A 1 80 ? 6.617 -11.148 -16.031 1 98.81 80 LEU A O 1
ATOM 625 N N . ALA A 1 81 ? 6.184 -12.812 -17.5 1 98.88 81 ALA A N 1
ATOM 626 C CA . ALA A 1 81 ? 7.426 -13.531 -17.234 1 98.88 81 ALA A CA 1
ATOM 627 C C . ALA A 1 81 ? 8.641 -12.695 -17.641 1 98.88 81 ALA A C 1
ATOM 629 O O . ALA A 1 81 ? 9.656 -12.695 -16.938 1 98.88 81 ALA A O 1
ATOM 630 N N . HIS A 1 82 ? 8.531 -11.977 -18.734 1 98.75 82 HIS A N 1
ATOM 631 C CA . HIS A 1 82 ? 9.602 -11.086 -19.156 1 98.75 82 HIS A CA 1
ATOM 632 C C . HIS A 1 82 ? 9.852 -10 -18.109 1 98.75 82 HIS A C 1
ATOM 634 O O . HIS A 1 82 ? 11 -9.617 -17.875 1 98.75 82 HIS A O 1
ATOM 640 N N . SER A 1 83 ? 8.812 -9.453 -17.594 1 98.75 83 SER A N 1
ATOM 641 C CA . SER A 1 83 ? 8.953 -8.438 -16.547 1 98.75 83 SER A CA 1
ATOM 642 C C . SER A 1 83 ? 9.688 -9 -15.328 1 98.75 83 SER A C 1
ATOM 644 O O . SER A 1 83 ? 10.555 -8.328 -14.758 1 98.75 83 SER A O 1
ATOM 646 N N . ILE A 1 84 ? 9.344 -10.203 -14.953 1 98.81 84 ILE A N 1
ATOM 647 C CA . ILE A 1 84 ? 10 -10.82 -13.805 1 98.81 84 ILE A CA 1
ATOM 648 C C . ILE A 1 84 ? 11.453 -11.133 -14.148 1 98.81 84 ILE A C 1
ATOM 650 O O . ILE A 1 84 ? 12.336 -11.023 -13.297 1 98.81 84 ILE A O 1
ATOM 654 N N . LEU A 1 85 ? 11.695 -11.539 -15.367 1 98.69 85 LEU A N 1
ATOM 655 C CA . LEU A 1 85 ? 13.07 -11.734 -15.812 1 98.69 85 LEU A CA 1
ATOM 656 C C . LEU A 1 85 ? 13.867 -10.445 -15.68 1 98.69 85 LEU A C 1
ATOM 658 O O . LEU A 1 85 ? 15 -10.461 -15.18 1 98.69 85 LEU A O 1
ATOM 662 N N . ASN A 1 86 ? 13.297 -9.344 -16.125 1 98.56 86 ASN A N 1
ATOM 663 C CA . ASN A 1 86 ? 13.938 -8.047 -15.977 1 98.56 86 ASN A CA 1
ATOM 664 C C . ASN A 1 86 ? 14.219 -7.723 -14.508 1 98.56 86 ASN A C 1
ATOM 666 O O . ASN A 1 86 ? 15.281 -7.203 -14.172 1 98.56 86 ASN A O 1
ATOM 670 N N . PHE A 1 87 ? 13.305 -8.047 -13.68 1 98.75 87 PHE A N 1
ATOM 671 C CA . PHE A 1 87 ? 13.484 -7.883 -12.242 1 98.75 87 PHE A CA 1
ATOM 672 C C . PHE A 1 87 ? 14.703 -8.656 -11.758 1 98.75 87 PHE A C 1
ATOM 674 O O . PHE A 1 87 ? 15.539 -8.125 -11.031 1 98.75 87 PHE A O 1
ATOM 681 N N . CYS A 1 88 ? 14.812 -9.922 -12.172 1 98.5 88 CYS A N 1
ATOM 682 C CA . CYS A 1 88 ? 15.945 -10.758 -11.797 1 98.5 88 CYS A CA 1
ATOM 683 C C . CYS A 1 88 ? 17.266 -10.148 -12.266 1 98.5 88 CYS A C 1
ATOM 685 O O . CYS A 1 88 ? 18.25 -10.148 -11.531 1 98.5 88 CYS A O 1
ATOM 687 N N . GLU A 1 89 ? 17.234 -9.625 -13.469 1 98.19 89 GLU A N 1
ATOM 688 C CA . GLU A 1 89 ? 18.438 -9.016 -14.031 1 98.19 89 GLU A CA 1
ATOM 689 C C . GLU A 1 89 ? 18.844 -7.777 -13.234 1 98.19 89 GLU A C 1
ATOM 691 O O . GLU A 1 89 ? 20.016 -7.613 -12.898 1 98.19 89 GLU A O 1
ATOM 696 N N . VAL A 1 90 ? 17.891 -6.953 -12.93 1 98.19 90 VAL A N 1
ATOM 697 C CA . VAL A 1 90 ? 18.156 -5.73 -12.18 1 98.19 90 VAL A CA 1
ATOM 698 C C . VAL A 1 90 ? 18.672 -6.082 -10.789 1 98.19 90 VAL A C 1
ATOM 700 O O . VAL A 1 90 ? 19.547 -5.395 -10.25 1 98.19 90 VAL A O 1
ATOM 703 N N . MET A 1 91 ? 18.172 -7.184 -10.242 1 97.81 91 MET A N 1
ATOM 704 C CA . MET A 1 91 ? 18.547 -7.613 -8.906 1 97.81 91 MET A CA 1
ATOM 705 C C . MET A 1 91 ? 19.906 -8.32 -8.93 1 97.81 91 MET A C 1
ATOM 707 O O . MET A 1 91 ? 20.5 -8.57 -7.875 1 97.81 91 MET A O 1
ATOM 711 N N . GLY A 1 92 ? 20.359 -8.719 -10.055 1 97.44 92 GLY A N 1
ATOM 712 C CA . GLY A 1 92 ? 21.656 -9.336 -10.219 1 97.44 92 GLY A CA 1
ATOM 713 C C . GLY A 1 92 ? 21.641 -10.828 -9.938 1 97.44 92 GLY A C 1
ATOM 714 O O . GLY A 1 92 ? 22.672 -11.398 -9.555 1 97.44 92 GLY A O 1
ATOM 715 N N . PHE A 1 93 ? 20.547 -11.43 -10.094 1 96.38 93 PHE A N 1
ATOM 716 C CA . PHE A 1 93 ? 20.453 -12.867 -9.844 1 96.38 93 PHE A CA 1
ATOM 717 C C . PHE A 1 93 ? 20.953 -13.656 -11.047 1 96.38 93 PHE A C 1
ATOM 719 O O . PHE A 1 93 ? 20.438 -13.516 -12.156 1 96.38 93 PHE A O 1
ATOM 726 N N . GLU A 1 94 ? 21.906 -14.469 -10.859 1 96.38 94 GLU A N 1
ATOM 727 C CA . GLU A 1 94 ? 22.438 -15.312 -11.914 1 96.38 94 GLU A CA 1
ATOM 728 C C . GLU A 1 94 ? 21.609 -16.594 -12.078 1 96.38 94 GLU A C 1
ATOM 730 O O . GLU A 1 94 ? 21.266 -16.984 -13.195 1 96.38 94 GLU A O 1
ATOM 735 N N . LYS A 1 95 ? 21.328 -17.234 -10.984 1 97.38 95 LYS A N 1
ATOM 736 C CA . LYS A 1 95 ? 20.516 -18.453 -10.945 1 97.38 95 LYS A CA 1
ATOM 737 C C . LYS A 1 95 ? 19.688 -18.516 -9.664 1 97.38 95 LYS A C 1
ATOM 739 O O . LYS A 1 95 ? 20.188 -18.219 -8.578 1 97.38 95 LYS A O 1
ATOM 744 N N . VAL A 1 96 ? 18.359 -18.891 -9.805 1 98.12 96 VAL A N 1
ATOM 745 C CA . VAL A 1 96 ? 17.484 -18.859 -8.633 1 98.12 96 VAL A CA 1
ATOM 746 C C . VAL A 1 96 ? 16.656 -20.141 -8.594 1 98.12 96 VAL A C 1
ATOM 748 O O . VAL A 1 96 ? 16.375 -20.734 -9.633 1 98.12 96 VAL A O 1
ATOM 751 N N . ASP A 1 97 ? 16.406 -20.625 -7.371 1 98.5 97 ASP A N 1
ATOM 752 C CA . ASP A 1 97 ? 15.258 -21.516 -7.207 1 98.5 97 ASP A CA 1
ATOM 753 C C . ASP A 1 97 ? 13.945 -20.734 -7.285 1 98.5 97 ASP A C 1
ATOM 755 O O . ASP A 1 97 ? 13.867 -19.594 -6.809 1 98.5 97 ASP A O 1
ATOM 759 N N . LEU A 1 98 ? 12.961 -21.344 -7.898 1 98.69 98 LEU A N 1
ATOM 760 C CA . LEU A 1 98 ? 11.75 -20.609 -8.258 1 98.69 98 LEU A CA 1
ATOM 761 C C . LEU A 1 98 ? 10.508 -21.328 -7.77 1 98.69 98 LEU A C 1
ATOM 763 O O . LEU A 1 98 ? 10.383 -22.547 -7.949 1 98.69 98 LEU A O 1
ATOM 767 N N . TYR A 1 99 ? 9.672 -20.578 -7.074 1 98.75 99 TYR A N 1
ATOM 768 C CA . TYR A 1 99 ? 8.359 -21.047 -6.66 1 98.75 99 TYR A CA 1
ATOM 769 C C . TYR A 1 99 ? 7.262 -20.109 -7.137 1 98.75 99 TYR A C 1
ATOM 771 O O . TYR A 1 99 ? 7.426 -18.875 -7.082 1 98.75 99 TYR A O 1
ATOM 779 N N . GLY A 1 100 ? 6.207 -20.656 -7.57 1 98.81 100 GLY A N 1
ATOM 780 C CA . GLY A 1 100 ? 5.031 -19.844 -7.883 1 98.81 100 GLY A CA 1
ATOM 781 C C . GLY A 1 100 ? 3.729 -20.547 -7.547 1 98.81 100 GLY A C 1
ATOM 782 O O . GLY A 1 100 ? 3.6 -21.75 -7.727 1 98.81 100 GLY A O 1
ATOM 783 N N . SER A 1 101 ? 2.768 -19.766 -7.125 1 98.44 101 SER A N 1
ATOM 784 C CA . SER A 1 101 ? 1.449 -20.297 -6.789 1 98.44 101 SER A CA 1
ATOM 785 C C . SER A 1 101 ? 0.392 -19.797 -7.773 1 98.44 101 SER A C 1
ATOM 787 O O . SER A 1 101 ? 0.251 -18.594 -7.996 1 98.44 101 SER A O 1
ATOM 789 N N . HIS A 1 102 ? -0.415 -20.734 -8.375 1 98.19 102 HIS A N 1
ATOM 790 C CA . HIS A 1 102 ? -1.516 -20.422 -9.281 1 98.19 102 HIS A CA 1
ATOM 791 C C . HIS A 1 102 ? -1.061 -19.484 -10.398 1 98.19 102 HIS A C 1
ATOM 793 O O . HIS A 1 102 ? -0.14 -19.812 -11.148 1 98.19 102 HIS A O 1
ATOM 799 N N . THR A 1 103 ? -1.551 -18.266 -10.484 1 98.38 103 THR A N 1
ATOM 800 C CA . THR A 1 103 ? -1.085 -17.328 -11.5 1 98.38 103 THR A CA 1
ATOM 801 C C . THR A 1 103 ? 0.428 -17.156 -11.422 1 98.38 103 THR A C 1
ATOM 803 O O . THR A 1 103 ? 1.111 -17.109 -12.445 1 98.38 103 THR A O 1
ATOM 806 N N . GLY A 1 104 ? 0.931 -17.047 -10.219 1 98.81 104 GLY A N 1
ATOM 807 C CA . GLY A 1 104 ? 2.371 -16.969 -10.031 1 98.81 104 GLY A CA 1
ATOM 808 C C . GLY A 1 104 ? 3.1 -18.203 -10.508 1 98.81 104 GLY A C 1
ATOM 809 O O . GLY A 1 104 ? 4.25 -18.125 -10.953 1 98.81 104 GLY A O 1
ATOM 810 N N . GLY A 1 105 ? 2.447 -19.359 -10.398 1 98.56 105 GLY A N 1
ATOM 811 C CA . GLY A 1 105 ? 3.002 -20.578 -10.938 1 98.56 105 GLY A CA 1
ATOM 812 C C . GLY A 1 105 ? 3.092 -20.578 -12.453 1 98.56 105 GLY A C 1
ATOM 813 O O . GLY A 1 105 ? 4.07 -21.062 -13.023 1 98.56 105 GLY A O 1
ATOM 814 N N . THR A 1 106 ? 2.07 -20.047 -13.062 1 98.56 106 THR A N 1
ATOM 815 C CA . THR A 1 106 ? 2.045 -19.922 -14.516 1 98.56 106 THR A CA 1
ATOM 816 C C . THR A 1 106 ? 3.154 -19 -14.992 1 98.56 106 THR A C 1
ATOM 818 O O . THR A 1 106 ? 3.854 -19.312 -15.961 1 98.56 106 THR A O 1
ATOM 821 N N . ILE A 1 107 ? 3.324 -17.906 -14.297 1 98.88 107 ILE A N 1
ATOM 822 C CA . ILE A 1 107 ? 4.387 -16.969 -14.633 1 98.88 107 ILE A CA 1
ATOM 823 C C . ILE A 1 107 ? 5.746 -17.625 -14.414 1 98.88 107 ILE A C 1
ATOM 825 O O . ILE A 1 107 ? 6.648 -17.5 -15.242 1 98.88 107 ILE A O 1
ATOM 829 N N . ALA A 1 108 ? 5.848 -18.359 -13.367 1 98.81 108 ALA A N 1
ATOM 830 C CA . ALA A 1 108 ? 7.09 -19.047 -13.039 1 98.81 108 ALA A CA 1
ATOM 831 C C . ALA A 1 108 ? 7.438 -20.078 -14.109 1 98.81 108 ALA A C 1
ATOM 833 O O . ALA A 1 108 ? 8.594 -20.172 -14.531 1 98.81 108 ALA A O 1
ATOM 834 N N . ALA A 1 109 ? 6.473 -20.828 -14.5 1 98.44 109 ALA A N 1
ATOM 835 C CA . ALA A 1 109 ? 6.68 -21.812 -15.555 1 98.44 109 ALA A CA 1
ATOM 836 C C . ALA A 1 109 ? 7.188 -21.156 -16.828 1 98.44 109 ALA A C 1
ATOM 838 O O . ALA A 1 109 ? 8.148 -21.625 -17.453 1 98.44 109 ALA A O 1
ATOM 839 N N . GLU A 1 110 ? 6.543 -20.109 -17.156 1 98.75 110 GLU A N 1
ATOM 840 C CA . GLU A 1 110 ? 6.941 -19.406 -18.375 1 98.75 110 GLU A CA 1
ATOM 841 C C . GLU A 1 110 ? 8.344 -18.812 -18.25 1 98.75 110 GLU A C 1
ATOM 843 O O . GLU A 1 110 ? 9.102 -18.781 -19.219 1 98.75 110 GLU A O 1
ATOM 848 N N . LEU A 1 111 ? 8.633 -18.297 -17.062 1 98.75 111 LEU A N 1
ATOM 849 C CA . LEU A 1 111 ? 9.977 -17.797 -16.812 1 98.75 111 LEU A CA 1
ATOM 850 C C . LEU A 1 111 ? 11.016 -18.891 -17.016 1 98.75 111 LEU A C 1
ATOM 852 O O . LEU A 1 111 ? 12.07 -18.641 -17.594 1 98.75 111 LEU A O 1
ATOM 856 N N . ALA A 1 112 ? 10.734 -20.078 -16.578 1 98.25 112 ALA A N 1
ATOM 857 C CA . ALA A 1 112 ? 11.633 -21.219 -16.719 1 98.25 112 ALA A CA 1
ATOM 858 C C . ALA A 1 112 ? 11.812 -21.609 -18.172 1 98.25 112 ALA A C 1
ATOM 860 O O . ALA A 1 112 ? 12.859 -22.141 -18.562 1 98.25 112 ALA A O 1
ATOM 861 N N . ILE A 1 113 ? 10.789 -21.406 -18.984 1 98.31 113 ILE A N 1
ATOM 862 C CA . ILE A 1 113 ? 10.875 -21.656 -20.406 1 98.31 113 ILE A CA 1
ATOM 863 C C . ILE A 1 113 ? 11.742 -20.578 -21.062 1 98.31 113 ILE A C 1
ATOM 865 O O . ILE A 1 113 ? 12.633 -20.891 -21.859 1 98.31 113 ILE A O 1
ATOM 869 N N . LEU A 1 114 ? 11.555 -19.359 -20.641 1 98.19 114 LEU A N 1
ATOM 870 C CA . LEU A 1 114 ? 12.195 -18.188 -21.266 1 98.19 114 LEU A CA 1
ATOM 871 C C . LEU A 1 114 ? 13.68 -18.141 -20.922 1 98.19 114 LEU A C 1
ATOM 873 O O . LEU A 1 114 ? 14.5 -17.719 -21.734 1 98.19 114 LEU A O 1
ATOM 877 N N . ALA A 1 115 ? 13.977 -18.547 -19.719 1 98.5 115 ALA A N 1
ATOM 878 C CA . ALA A 1 115 ? 15.352 -18.391 -19.234 1 98.5 115 ALA A CA 1
ATOM 879 C C . ALA A 1 115 ? 15.758 -19.594 -18.375 1 98.5 115 ALA A C 1
ATOM 881 O O . ALA A 1 115 ? 16.125 -19.438 -17.219 1 98.5 115 ALA A O 1
ATOM 882 N N . PRO A 1 116 ? 15.859 -20.734 -19.031 1 97.81 116 PRO A N 1
ATOM 883 C CA . PRO A 1 116 ? 16.156 -21.953 -18.266 1 97.81 116 PRO A CA 1
ATOM 884 C C . PRO A 1 116 ? 17.516 -21.891 -17.578 1 97.81 116 PRO A C 1
ATOM 886 O O . PRO A 1 116 ? 17.703 -22.516 -16.531 1 97.81 116 PRO A O 1
ATOM 889 N N . ARG A 1 117 ? 18.438 -21.109 -18.047 1 97.56 117 ARG A N 1
ATOM 890 C CA . ARG A 1 117 ? 19.766 -21.016 -17.453 1 97.56 117 ARG A CA 1
ATOM 891 C C . ARG A 1 117 ? 19.734 -20.25 -16.141 1 97.56 117 ARG A C 1
ATOM 893 O O . ARG A 1 117 ? 20.641 -20.375 -15.312 1 97.56 117 ARG A O 1
ATOM 900 N N . LYS A 1 118 ? 18.672 -19.469 -15.953 1 97.88 118 LYS A N 1
ATOM 901 C CA . LYS A 1 118 ? 18.562 -18.625 -14.758 1 97.88 118 LYS A CA 1
ATOM 902 C C . LYS A 1 118 ? 17.766 -19.344 -13.672 1 97.88 118 LYS A C 1
ATOM 904 O O . LYS A 1 118 ? 17.656 -18.828 -12.547 1 97.88 118 LYS A O 1
ATOM 909 N N . ILE A 1 119 ? 17.25 -20.469 -13.992 1 97.88 119 ILE A N 1
ATOM 910 C CA . ILE A 1 119 ? 16.406 -21.172 -13.047 1 97.88 119 ILE A CA 1
ATOM 911 C C . ILE A 1 119 ? 17.047 -22.5 -12.656 1 97.88 119 ILE A C 1
ATOM 913 O O . ILE A 1 119 ? 17.328 -23.328 -13.523 1 97.88 119 ILE A O 1
ATOM 917 N N . ASN A 1 120 ? 17.297 -22.656 -11.414 1 97 120 ASN A N 1
ATOM 918 C CA . ASN A 1 120 ? 17.875 -23.906 -10.922 1 97 120 ASN A CA 1
ATOM 919 C C . ASN A 1 120 ? 16.828 -25 -10.836 1 97 120 ASN A C 1
ATOM 921 O O . ASN A 1 120 ? 16.969 -26.062 -11.453 1 97 120 ASN A O 1
ATOM 925 N N . ARG A 1 121 ? 15.812 -24.781 -10.094 1 97.44 121 ARG A N 1
ATOM 926 C CA . ARG A 1 121 ? 14.672 -25.688 -9.953 1 97.44 121 ARG A CA 1
ATOM 927 C C . ARG A 1 121 ? 13.367 -24.906 -9.836 1 97.44 121 ARG A C 1
ATOM 929 O O . ARG A 1 121 ? 13.367 -23.75 -9.414 1 97.44 121 ARG A O 1
ATOM 936 N N . LEU A 1 122 ? 12.266 -25.594 -10.25 1 97.88 122 LEU A N 1
ATOM 937 C CA . LEU A 1 122 ? 10.977 -24.906 -10.328 1 97.88 122 LEU A CA 1
ATOM 938 C C . LEU A 1 122 ? 9.898 -25.703 -9.586 1 97.88 122 LEU A C 1
ATOM 940 O O . LEU A 1 122 ? 9.75 -26.906 -9.797 1 97.88 122 LEU A O 1
ATOM 944 N N . ILE A 1 123 ? 9.211 -25 -8.711 1 98.44 123 ILE A N 1
ATOM 945 C CA . ILE A 1 123 ? 8.016 -25.562 -8.094 1 98.44 123 ILE A CA 1
ATOM 946 C C . ILE A 1 123 ? 6.789 -24.75 -8.539 1 98.44 123 ILE A C 1
ATOM 948 O O . ILE A 1 123 ? 6.773 -23.531 -8.422 1 98.44 123 ILE A O 1
ATOM 952 N N . ILE A 1 124 ? 5.816 -25.422 -9.023 1 98.38 124 ILE A N 1
ATOM 953 C CA . ILE A 1 124 ? 4.527 -24.844 -9.383 1 98.38 124 ILE A CA 1
ATOM 954 C C . ILE A 1 124 ? 3.451 -25.359 -8.43 1 98.38 124 ILE A C 1
ATOM 956 O O . ILE A 1 124 ? 3.207 -26.562 -8.344 1 98.38 124 ILE A O 1
ATOM 960 N N . ASP A 1 125 ? 2.807 -24.438 -7.73 1 98.31 125 ASP A N 1
ATOM 961 C CA . ASP A 1 125 ? 1.792 -24.766 -6.73 1 98.31 125 ASP A CA 1
ATOM 962 C C . ASP A 1 125 ? 0.391 -24.453 -7.25 1 98.31 125 ASP A C 1
ATOM 964 O O . ASP A 1 125 ? -0.123 -23.344 -7.043 1 98.31 125 ASP A O 1
ATOM 968 N N . GLY A 1 126 ? -0.267 -25.422 -7.863 1 97.81 126 GLY A N 1
ATOM 969 C CA . GLY A 1 126 ? -1.582 -25.25 -8.461 1 97.81 126 GLY A CA 1
ATOM 970 C C . GLY A 1 126 ? -1.527 -24.844 -9.922 1 97.81 126 GLY A C 1
ATOM 971 O O . GLY A 1 126 ? -1.024 -23.781 -10.258 1 97.81 126 GLY A O 1
ATOM 972 N N . VAL A 1 127 ? -2.061 -25.734 -10.805 1 96.5 127 VAL A N 1
ATOM 973 C CA . VAL A 1 127 ? -2.092 -25.469 -12.242 1 96.5 127 VAL A CA 1
ATOM 974 C C . VAL A 1 127 ? -3.521 -25.609 -12.758 1 96.5 127 VAL A C 1
ATOM 976 O O . VAL A 1 127 ? -4.176 -26.625 -12.531 1 96.5 127 VAL A O 1
ATOM 979 N N . MET A 1 128 ? -3.885 -24.578 -13.414 1 95.38 128 MET A N 1
ATOM 980 C CA . MET A 1 128 ? -5.215 -24.594 -14.016 1 95.38 128 MET A CA 1
ATOM 981 C C . MET A 1 128 ? -5.16 -25.125 -15.438 1 95.38 128 MET A C 1
ATOM 983 O O . MET A 1 128 ? -4.309 -24.719 -16.234 1 95.38 128 MET A O 1
ATOM 987 N N . VAL A 1 129 ? -5.973 -26.047 -15.75 1 95.81 129 VAL A N 1
ATOM 988 C CA . VAL A 1 129 ? -6.191 -26.547 -17.109 1 95.81 129 VAL A CA 1
ATOM 989 C C . VAL A 1 129 ? -7.664 -26.406 -17.484 1 95.81 129 VAL A C 1
ATOM 991 O O . VAL A 1 129 ? -8.547 -26.875 -16.766 1 95.81 129 VAL A O 1
ATOM 994 N N . LEU A 1 130 ? -7.895 -25.766 -18.641 1 95.44 130 LEU A N 1
ATOM 995 C CA . LEU A 1 130 ? -9.266 -25.422 -19 1 95.44 130 LEU A CA 1
ATOM 996 C C . LEU A 1 130 ? -9.648 -26.031 -20.344 1 95.44 130 LEU A C 1
ATOM 998 O O . LEU A 1 130 ? -8.828 -26.078 -21.281 1 95.44 130 LEU A O 1
ATOM 1002 N N . THR A 1 131 ? -10.875 -26.531 -20.375 1 95.06 131 THR A N 1
ATOM 1003 C CA . THR A 1 131 ? -11.477 -26.766 -21.672 1 95.06 131 THR A CA 1
ATOM 1004 C C . THR A 1 131 ? -11.852 -25.453 -22.359 1 95.06 131 THR A C 1
ATOM 1006 O O . THR A 1 131 ? -11.844 -24.406 -21.719 1 95.06 131 THR A O 1
ATOM 1009 N N . SER A 1 132 ? -12.156 -25.578 -23.641 1 95.62 132 SER A N 1
ATOM 1010 C CA . SER A 1 132 ? -12.578 -24.375 -24.359 1 95.62 132 SER A CA 1
ATOM 1011 C C . SER A 1 132 ? -13.828 -23.766 -23.734 1 95.62 132 SER A C 1
ATOM 1013 O O . SER A 1 132 ? -13.945 -22.547 -23.641 1 95.62 132 SER A O 1
ATOM 1015 N N . GLU A 1 133 ? -14.711 -24.609 -23.297 1 96.38 133 GLU A N 1
ATOM 1016 C CA . GLU A 1 133 ? -15.953 -24.156 -22.688 1 96.38 133 GLU A CA 1
ATOM 1017 C C . GLU A 1 133 ? -15.688 -23.469 -21.344 1 96.38 133 GLU A C 1
ATOM 1019 O O . GLU A 1 133 ? -16.281 -22.438 -21.031 1 96.38 133 GLU A O 1
ATOM 1024 N N . GLU A 1 134 ? -14.852 -24.062 -20.562 1 95.56 134 GLU A N 1
ATOM 1025 C CA . GLU A 1 134 ? -14.484 -23.484 -19.266 1 95.56 134 GLU A CA 1
ATOM 1026 C C . GLU A 1 134 ? -13.789 -22.141 -19.438 1 95.56 134 GLU A C 1
ATOM 1028 O O . GLU A 1 134 ? -14.039 -21.203 -18.672 1 95.56 134 GLU A O 1
ATOM 1033 N N . LEU A 1 135 ? -12.922 -22.078 -20.438 1 96.38 135 LEU A N 1
ATOM 1034 C CA . LEU A 1 135 ? -12.242 -20.828 -20.734 1 96.38 135 LEU A CA 1
ATOM 1035 C C . LEU A 1 135 ? -13.242 -19.734 -21.094 1 96.38 135 LEU A C 1
ATOM 1037 O O . LEU A 1 135 ? -13.164 -18.625 -20.578 1 96.38 135 LEU A O 1
ATOM 1041 N N . ASP A 1 136 ? -14.18 -20.016 -21.953 1 96.81 136 ASP A N 1
ATOM 1042 C CA . ASP A 1 136 ? -15.195 -19.047 -22.359 1 96.81 136 ASP A CA 1
ATOM 1043 C C . ASP A 1 136 ? -16 -18.562 -21.156 1 96.81 136 ASP A C 1
ATOM 1045 O O . ASP A 1 136 ? -16.281 -17.375 -21.031 1 96.81 136 ASP A O 1
ATOM 1049 N N . ASP A 1 137 ? -16.344 -19.5 -20.312 1 97 137 ASP A N 1
ATOM 1050 C CA . ASP A 1 137 ? -17.109 -19.172 -19.109 1 97 137 ASP A CA 1
ATOM 1051 C C . ASP A 1 137 ? -16.328 -18.234 -18.188 1 97 137 ASP A C 1
ATOM 1053 O O . ASP A 1 137 ? -16.859 -17.219 -17.734 1 97 137 ASP A O 1
ATOM 1057 N N . LEU A 1 138 ? -15.117 -18.562 -17.891 1 96.31 138 LEU A N 1
ATOM 1058 C CA . LEU A 1 138 ? -14.281 -17.75 -17.016 1 96.31 138 LEU A CA 1
ATOM 1059 C C . LEU A 1 138 ? -14.055 -16.375 -17.609 1 96.31 138 LEU A C 1
ATOM 1061 O O . LEU A 1 138 ? -14.148 -15.367 -16.906 1 96.31 138 LEU A O 1
ATOM 1065 N N . MET A 1 139 ? -13.789 -16.328 -18.891 1 94.94 139 MET A N 1
ATOM 1066 C CA . MET A 1 139 ? -13.531 -15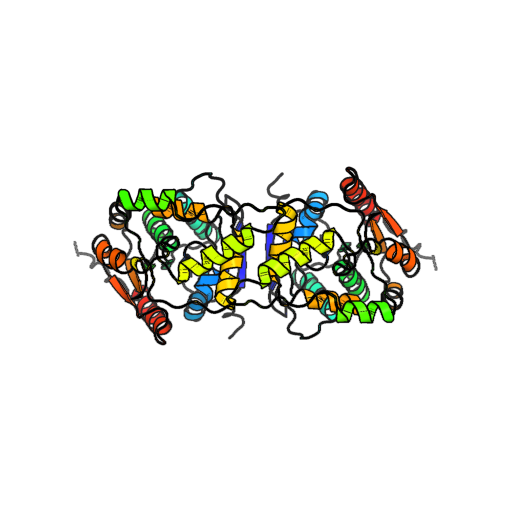.055 -19.562 1 94.94 139 MET A CA 1
ATOM 1067 C C . MET A 1 139 ? -14.766 -14.164 -19.516 1 94.94 139 MET A C 1
ATOM 1069 O O . MET A 1 139 ? -14.656 -12.938 -19.438 1 94.94 139 MET A O 1
ATOM 1073 N N . ALA A 1 140 ? -15.898 -14.727 -19.453 1 96 140 ALA A N 1
ATOM 1074 C CA . ALA A 1 140 ? -17.156 -13.984 -19.469 1 96 140 ALA A CA 1
ATOM 1075 C C . ALA A 1 140 ? -17.531 -13.516 -18.078 1 96 140 ALA A C 1
ATOM 1077 O O . ALA A 1 140 ? -18.203 -12.492 -17.922 1 96 140 ALA A O 1
ATOM 1078 N N . ASN A 1 141 ? -17.016 -14.273 -17.078 1 95.25 141 ASN A N 1
ATOM 1079 C CA . ASN A 1 141 ? -17.672 -14.055 -15.797 1 95.25 141 ASN A CA 1
ATOM 1080 C C . ASN A 1 141 ? -16.656 -13.82 -14.68 1 95.25 141 ASN A C 1
ATOM 1082 O O . ASN A 1 141 ? -17.016 -13.398 -13.586 1 95.25 141 ASN A O 1
ATOM 1086 N N . TYR A 1 142 ? -15.406 -14.109 -15.031 1 90.06 142 TYR A N 1
ATOM 1087 C CA . TYR A 1 142 ? -14.438 -14.117 -13.938 1 90.06 142 TYR A CA 1
ATOM 1088 C C . TYR A 1 142 ? -13.68 -12.789 -13.867 1 90.06 142 TYR A C 1
ATOM 1090 O O . TYR A 1 142 ? -13.156 -12.312 -14.875 1 90.06 142 TYR A O 1
ATOM 1098 N N . ALA A 1 143 ? -13.555 -12.164 -12.852 1 80.38 143 ALA A N 1
ATOM 1099 C CA . ALA A 1 143 ? -12.688 -11.078 -12.391 1 80.38 143 ALA A CA 1
ATOM 1100 C C . ALA A 1 143 ? -12.812 -9.859 -13.305 1 80.38 143 ALA A C 1
ATOM 1102 O O . ALA A 1 143 ? -12.305 -9.867 -14.43 1 80.38 143 ALA A O 1
ATOM 1103 N N . PHE A 1 144 ? -13.445 -8.797 -13.055 1 93.06 144 PHE A N 1
ATOM 1104 C CA . PHE A 1 144 ? -13.633 -7.496 -13.695 1 93.06 144 PHE A CA 1
ATOM 1105 C C . PHE A 1 144 ? -13.07 -6.379 -12.82 1 93.06 144 PHE A C 1
ATOM 1107 O O . PHE A 1 144 ? -12.906 -6.551 -11.617 1 93.06 144 PHE A O 1
ATOM 1114 N N . PRO A 1 145 ? -12.742 -5.352 -13.508 1 96.62 145 PRO A N 1
ATOM 1115 C CA . PRO A 1 145 ? -12.25 -4.234 -12.703 1 96.62 145 PRO A CA 1
ATOM 1116 C C . PRO A 1 145 ? -13.32 -3.656 -11.781 1 96.62 145 PRO A C 1
ATOM 1118 O O . PRO A 1 145 ? -14.516 -3.84 -12.023 1 96.62 145 PRO A O 1
ATOM 1121 N N . PHE A 1 146 ? -12.898 -3.02 -10.719 1 97.5 146 PHE A N 1
ATOM 1122 C CA . PHE A 1 146 ? -13.758 -2.303 -9.781 1 97.5 146 PHE A CA 1
ATOM 1123 C C . PHE A 1 146 ? -13.492 -0.802 -9.852 1 97.5 146 PHE A C 1
ATOM 1125 O O . PHE A 1 146 ? -12.828 -0.242 -8.977 1 97.5 146 PHE A O 1
ATOM 1132 N N . PRO A 1 147 ? -14.078 -0.145 -10.82 1 97.19 147 PRO A N 1
ATOM 1133 C CA . PRO A 1 147 ? -13.875 1.304 -10.891 1 97.19 147 PRO A CA 1
ATOM 1134 C C . PRO A 1 147 ? -14.484 2.045 -9.703 1 97.19 147 PRO A C 1
ATOM 1136 O O . PRO A 1 147 ? -15.547 1.666 -9.211 1 97.19 147 PRO A O 1
ATOM 1139 N N . ALA A 1 148 ? -13.789 3.057 -9.266 1 97.25 148 ALA A N 1
ATOM 1140 C CA . ALA A 1 148 ? -14.273 3.891 -8.164 1 97.25 148 ALA A CA 1
ATOM 1141 C C . ALA A 1 148 ? -15.539 4.645 -8.57 1 97.25 148 ALA A C 1
ATOM 1143 O O . ALA A 1 148 ? -15.75 4.926 -9.75 1 97.25 148 ALA A O 1
ATOM 1144 N N . ASP A 1 149 ? -16.406 4.918 -7.645 1 97.25 149 ASP A N 1
ATOM 1145 C CA . ASP A 1 149 ? -17.594 5.762 -7.809 1 97.25 149 ASP A CA 1
ATOM 1146 C C . ASP A 1 149 ? -17.797 6.656 -6.59 1 97.25 149 ASP A C 1
ATOM 1148 O O . ASP A 1 149 ? -17.062 6.57 -5.613 1 97.25 149 ASP A O 1
ATOM 1152 N N . LEU A 1 150 ? -18.719 7.551 -6.633 1 96.75 150 LEU A N 1
ATOM 1153 C CA . LEU A 1 150 ? -18.922 8.531 -5.566 1 96.75 150 LEU A CA 1
ATOM 1154 C C . LEU A 1 150 ? -19.797 7.945 -4.457 1 96.75 150 LEU A C 1
ATOM 1156 O O . LEU A 1 150 ? -19.953 8.562 -3.398 1 96.75 150 LEU A O 1
ATOM 1160 N N . GLU A 1 151 ? -20.312 6.691 -4.672 1 96.06 151 GLU A N 1
ATOM 1161 C CA . GLU A 1 151 ? -21.219 6.062 -3.713 1 96.06 151 GLU A CA 1
ATOM 1162 C C . GLU A 1 151 ? -20.5 5 -2.889 1 96.06 151 GLU A C 1
ATOM 1164 O O . GLU A 1 151 ? -21.016 4.551 -1.861 1 96.06 151 GLU A O 1
ATOM 1169 N N . GLY A 1 152 ? -19.344 4.547 -3.291 1 97.12 152 GLY A N 1
ATOM 1170 C CA . GLY A 1 152 ? -18.562 3.58 -2.543 1 97.12 152 GLY A CA 1
ATOM 1171 C C . GLY A 1 152 ? -18.984 2.146 -2.795 1 97.12 152 GLY A C 1
ATOM 1172 O O . GLY A 1 152 ? -18.547 1.231 -2.092 1 97.12 152 GLY A O 1
ATOM 1173 N N . ALA A 1 153 ? -19.75 1.888 -3.828 1 97.31 153 ALA A N 1
ATOM 1174 C CA . ALA A 1 153 ? -20.297 0.562 -4.121 1 97.31 153 ALA A CA 1
ATOM 1175 C C . ALA A 1 153 ? -19.172 -0.427 -4.441 1 97.31 153 ALA A C 1
ATOM 1177 O O . ALA A 1 153 ? -19.281 -1.617 -4.137 1 97.31 153 ALA A O 1
ATOM 1178 N N . TYR A 1 154 ? -18.109 0.04 -5.043 1 97.81 154 TYR A N 1
ATOM 1179 C CA . TYR A 1 154 ? -16.984 -0.818 -5.43 1 97.81 154 TYR A CA 1
ATOM 1180 C C . TYR A 1 154 ? -16.391 -1.507 -4.215 1 97.81 154 TYR A C 1
ATOM 1182 O O . TYR A 1 154 ? -15.836 -2.605 -4.324 1 97.81 154 TYR A O 1
ATOM 1190 N N . LEU A 1 155 ? -16.453 -0.919 -3.059 1 98.5 155 LEU A N 1
ATOM 1191 C CA . LEU A 1 155 ? -15.883 -1.507 -1.854 1 98.5 155 LEU A CA 1
ATOM 1192 C C . LEU A 1 155 ? -16.641 -2.762 -1.442 1 98.5 155 LEU A C 1
ATOM 1194 O O . LEU A 1 155 ? -16.031 -3.779 -1.102 1 98.5 155 LEU A O 1
ATOM 1198 N N . SER A 1 156 ? -17.953 -2.689 -1.47 1 97.62 156 SER A N 1
ATOM 1199 C CA . SER A 1 156 ? -18.766 -3.859 -1.172 1 97.62 156 SER A CA 1
ATOM 1200 C C . SER A 1 156 ? -18.547 -4.965 -2.201 1 97.62 156 SER A C 1
ATOM 1202 O O . SER A 1 156 ? -18.5 -6.145 -1.852 1 97.62 156 SER A O 1
ATOM 1204 N N . LYS A 1 157 ? -18.438 -4.574 -3.42 1 97.5 157 LYS A N 1
ATOM 1205 C CA . LYS A 1 157 ? -18.219 -5.547 -4.484 1 97.5 157 LYS A CA 1
ATOM 1206 C C . LYS A 1 157 ? -16.875 -6.258 -4.297 1 97.5 157 LYS A C 1
ATOM 1208 O O . LYS A 1 157 ? -16.781 -7.477 -4.465 1 97.5 157 LYS A O 1
ATOM 1213 N N . ILE A 1 158 ? -15.852 -5.523 -3.936 1 98.31 158 ILE A N 1
ATOM 1214 C CA . ILE A 1 158 ? -14.539 -6.105 -3.707 1 98.31 158 ILE A CA 1
ATOM 1215 C C . ILE A 1 158 ? -14.594 -7.062 -2.52 1 98.31 158 ILE A C 1
ATOM 1217 O O . ILE A 1 158 ? -14.047 -8.164 -2.576 1 98.31 158 ILE A O 1
ATOM 1221 N N . PHE A 1 159 ? -15.289 -6.641 -1.453 1 98.56 159 PHE A N 1
ATOM 1222 C CA . PHE A 1 159 ? -15.422 -7.484 -0.271 1 98.56 159 PHE A CA 1
ATOM 1223 C C . PHE A 1 159 ? -16.078 -8.812 -0.623 1 98.56 159 PHE A C 1
ATOM 1225 O O . PHE A 1 159 ? -15.578 -9.875 -0.244 1 98.56 159 PHE A O 1
ATOM 1232 N N . GLN A 1 160 ? -17.188 -8.734 -1.351 1 97.5 160 GLN A N 1
ATOM 1233 C CA . GLN A 1 160 ? -17.922 -9.945 -1.729 1 97.5 160 GLN A CA 1
ATOM 1234 C C . GLN A 1 160 ? -17.078 -10.805 -2.672 1 97.5 160 GLN A C 1
ATOM 1236 O O . GLN A 1 160 ? -17.109 -12.039 -2.578 1 97.5 160 GLN A O 1
ATOM 1241 N N . PHE A 1 161 ? -16.406 -10.172 -3.566 1 97.81 161 PHE A N 1
ATOM 1242 C CA . PHE A 1 161 ? -15.516 -10.891 -4.465 1 97.81 161 PHE A CA 1
ATOM 1243 C C . PHE A 1 161 ? -14.484 -11.695 -3.676 1 97.81 161 PHE A C 1
ATOM 1245 O O . PH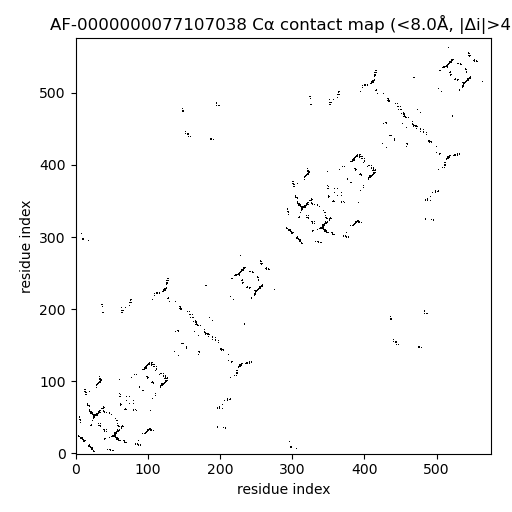E A 1 161 ? -14.328 -12.891 -3.9 1 97.81 161 PHE A O 1
ATOM 1252 N N . CYS A 1 162 ? -13.812 -11.078 -2.73 1 97.62 162 CYS A N 1
ATOM 1253 C CA . CYS A 1 162 ? -12.812 -11.75 -1.909 1 97.62 162 CYS A CA 1
ATOM 1254 C C . CYS A 1 162 ? -13.445 -12.844 -1.055 1 97.62 162 CYS A C 1
ATOM 1256 O O . CYS A 1 162 ? -12.938 -13.961 -0.994 1 97.62 162 CYS A O 1
ATOM 1258 N N . ARG A 1 163 ? -14.555 -12.523 -0.437 1 97.19 163 ARG A N 1
ATOM 1259 C CA . ARG A 1 163 ? -15.258 -13.461 0.426 1 97.19 163 ARG A CA 1
ATOM 1260 C C . ARG A 1 163 ? -15.672 -14.711 -0.349 1 97.19 163 ARG A C 1
ATOM 1262 O O . ARG A 1 163 ? -15.477 -15.828 0.12 1 97.19 163 ARG A O 1
ATOM 1269 N N . ASP A 1 164 ? -16.234 -14.492 -1.524 1 96.88 164 ASP A N 1
ATOM 1270 C CA . ASP A 1 164 ? -16.75 -15.602 -2.316 1 96.88 164 ASP A CA 1
ATOM 1271 C C . ASP A 1 164 ? -15.625 -16.469 -2.855 1 96.88 164 ASP A C 1
ATOM 1273 O O . ASP A 1 164 ? -15.828 -17.656 -3.137 1 96.88 164 ASP A O 1
ATOM 1277 N N . GLN A 1 165 ? -14.43 -16 -3.014 1 95.69 165 GLN A N 1
ATOM 1278 C CA . GLN A 1 165 ? -13.297 -16.828 -3.436 1 95.69 165 GLN A CA 1
ATOM 1279 C C . GLN A 1 165 ? -12.898 -17.812 -2.35 1 95.69 165 GLN A C 1
ATOM 1281 O O . GLN A 1 165 ? -12.305 -18.859 -2.639 1 95.69 165 GLN A O 1
ATOM 1286 N N . TYR A 1 166 ? -13.219 -17.5 -1.101 1 94.88 166 TYR A N 1
ATOM 1287 C CA . TYR A 1 166 ? -13.023 -18.469 -0.022 1 94.88 166 TYR A CA 1
ATOM 1288 C C . TYR A 1 166 ? -14.055 -19.578 -0.095 1 94.88 166 TYR A C 1
ATOM 1290 O O . TYR A 1 166 ? -13.773 -20.719 0.286 1 94.88 166 TYR A O 1
ATOM 1298 N N . LEU A 1 167 ? -15.211 -19.25 -0.65 1 95.88 167 LEU A N 1
ATOM 1299 C CA . LEU A 1 167 ? -16.375 -20.109 -0.408 1 95.88 167 LEU A CA 1
ATOM 1300 C C . LEU A 1 167 ? -16.719 -20.906 -1.654 1 95.88 167 LEU A C 1
ATOM 1302 O O . LEU A 1 167 ? -17.297 -22 -1.556 1 95.88 167 LEU A O 1
ATOM 1306 N N . PHE A 1 168 ? -16.375 -20.391 -2.809 1 96.12 168 PHE A N 1
ATOM 1307 C CA . PHE A 1 168 ? -16.812 -21 -4.059 1 96.12 168 PHE A CA 1
ATOM 1308 C C . PHE A 1 168 ? -15.664 -21.031 -5.066 1 96.12 168 PHE A C 1
ATOM 1310 O O . PHE A 1 168 ? -14.758 -20.203 -5.012 1 96.12 168 PHE A O 1
ATOM 1317 N N . PHE A 1 169 ? -15.719 -22.016 -6.031 1 95.19 169 PHE A N 1
ATOM 1318 C CA . PHE A 1 169 ? -14.844 -22.031 -7.199 1 95.19 169 PHE A CA 1
ATOM 1319 C C . PHE A 1 169 ? -15.594 -22.562 -8.422 1 95.19 169 PHE A C 1
ATOM 1321 O O . PHE A 1 169 ? -16.125 -23.672 -8.398 1 95.19 169 PHE A O 1
ATOM 1328 N N . PRO A 1 170 ? -15.664 -21.734 -9.484 1 95.94 170 PRO A N 1
ATOM 1329 C CA . PRO A 1 170 ? -15.281 -20.328 -9.516 1 95.94 170 PRO A CA 1
ATOM 1330 C C . PRO A 1 170 ? -16.125 -19.469 -8.578 1 95.94 170 PRO A C 1
ATOM 1332 O O . PRO A 1 170 ? -17.25 -19.844 -8.234 1 95.94 170 PRO A O 1
ATOM 1335 N N . TRP A 1 171 ? -15.586 -18.312 -8.18 1 94.38 171 TRP A N 1
ATOM 1336 C CA . TRP A 1 171 ? -16.141 -17.562 -7.062 1 94.38 171 TRP A CA 1
ATOM 1337 C C . TRP A 1 171 ? -17.594 -17.156 -7.344 1 94.38 171 TRP A C 1
ATOM 1339 O O . TRP A 1 171 ? -18.375 -16.953 -6.414 1 94.38 171 TRP A O 1
ATOM 1349 N N . TYR A 1 172 ? -18 -17.062 -8.594 1 95.62 172 TYR A N 1
ATOM 1350 C CA . TYR A 1 172 ? -19.328 -16.547 -8.945 1 95.62 172 TYR A CA 1
ATOM 1351 C C . TYR A 1 172 ? -20.344 -17.672 -9.016 1 95.62 172 TYR A C 1
ATOM 1353 O O . TYR A 1 172 ? -21.547 -17.422 -9.203 1 95.62 172 TYR A O 1
ATOM 1361 N N . LYS A 1 173 ? -19.938 -18.906 -8.977 1 96.06 173 LYS A N 1
ATOM 1362 C CA . LYS A 1 173 ? -20.859 -20.031 -8.914 1 96.06 173 LYS A CA 1
ATOM 1363 C C . LYS A 1 173 ? -21.281 -20.312 -7.477 1 96.06 173 LYS A C 1
ATOM 1365 O O . LYS A 1 173 ? -20.906 -21.344 -6.91 1 96.06 173 LYS A O 1
ATOM 1370 N N . ARG A 1 174 ? -22.156 -19.562 -6.988 1 96.5 174 ARG A N 1
ATOM 1371 C CA . ARG A 1 174 ? -22.594 -19.562 -5.594 1 96.5 174 ARG A CA 1
ATOM 1372 C C . ARG A 1 174 ? -23.672 -20.609 -5.359 1 96.5 174 ARG A C 1
ATOM 1374 O O . ARG A 1 174 ? -24.781 -20.281 -4.941 1 96.5 174 ARG A O 1
ATOM 1381 N N . THR A 1 175 ? -23.406 -21.844 -5.586 1 96.5 175 THR A N 1
ATOM 1382 C CA . THR A 1 175 ? -24.281 -23 -5.449 1 96.5 175 THR A CA 1
ATOM 1383 C C . THR A 1 175 ? -23.625 -24.078 -4.621 1 96.5 175 THR A C 1
ATOM 1385 O O . THR A 1 175 ? -22.438 -23.984 -4.289 1 96.5 175 THR A O 1
ATOM 1388 N N . ARG A 1 176 ? -24.359 -25.109 -4.332 1 95.88 176 ARG A N 1
ATOM 1389 C CA . ARG A 1 176 ? -23.812 -26.266 -3.611 1 95.88 176 ARG A CA 1
ATOM 1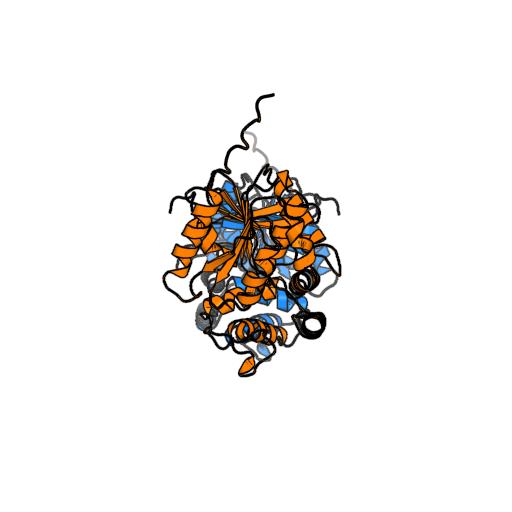390 C C . ARG A 1 176 ? -22.688 -26.906 -4.395 1 95.88 176 ARG A C 1
ATOM 1392 O O . ARG A 1 176 ? -21.672 -27.312 -3.816 1 95.88 176 ARG A O 1
ATOM 1399 N N . ALA A 1 177 ? -22.859 -26.953 -5.613 1 94.5 177 ALA A N 1
ATOM 1400 C CA . ALA A 1 177 ? -21.875 -27.609 -6.477 1 94.5 177 ALA A CA 1
ATOM 1401 C C . ALA A 1 177 ? -20.578 -26.797 -6.539 1 94.5 177 ALA A C 1
ATOM 1403 O O . ALA A 1 177 ? -19.5 -27.359 -6.719 1 94.5 177 ALA A O 1
ATOM 1404 N N . GLY A 1 178 ? -20.656 -25.516 -6.375 1 95.38 178 GLY A N 1
ATOM 1405 C CA . GLY A 1 178 ? -19.484 -24.641 -6.473 1 95.38 178 GLY A CA 1
ATOM 1406 C C . GLY A 1 178 ? -18.812 -24.406 -5.137 1 95.38 178 GLY A C 1
ATOM 1407 O O . GLY A 1 178 ? -17.797 -23.719 -5.066 1 95.38 178 GLY A O 1
ATOM 1408 N N . ARG A 1 179 ? -19.328 -24.984 -4.102 1 96.25 179 ARG A N 1
ATOM 1409 C CA . ARG A 1 179 ? -18.812 -24.719 -2.762 1 96.25 179 ARG A CA 1
ATOM 1410 C C . ARG A 1 179 ? -17.438 -25.359 -2.57 1 96.25 179 ARG A C 1
ATOM 1412 O O . ARG A 1 179 ? -17.25 -26.531 -2.895 1 96.25 179 ARG A O 1
ATOM 1419 N N . ARG A 1 180 ? -16.516 -24.562 -2.053 1 95.12 180 ARG A N 1
ATOM 1420 C CA . ARG A 1 180 ? -15.188 -25.078 -1.716 1 95.12 180 ARG A CA 1
ATOM 1421 C C . ARG A 1 180 ? -15.203 -25.766 -0.354 1 95.12 180 ARG A C 1
ATOM 1423 O O . ARG A 1 180 ? -16.047 -25.469 0.488 1 95.12 180 ARG A O 1
ATOM 1430 N N . ASP A 1 181 ? -14.328 -26.719 -0.235 1 90.81 181 ASP A N 1
ATOM 1431 C CA . ASP A 1 181 ? -14.125 -27.375 1.056 1 90.81 181 ASP A CA 1
ATOM 1432 C C . ASP A 1 181 ? -13.156 -26.562 1.929 1 90.81 181 ASP A C 1
ATOM 1434 O O . ASP A 1 181 ? -12.047 -27.016 2.207 1 90.81 181 ASP A O 1
ATOM 1438 N N . ASN A 1 182 ? -13.578 -25.469 2.277 1 88.75 182 ASN A N 1
ATOM 1439 C CA . ASN A 1 182 ? -12.82 -24.531 3.105 1 88.75 182 ASN A CA 1
ATOM 1440 C C . ASN A 1 182 ? -13.742 -23.656 3.957 1 88.75 182 ASN A C 1
ATOM 1442 O O . ASN A 1 182 ? -14.969 -23.766 3.865 1 88.75 182 ASN A O 1
ATOM 1446 N N . GLY A 1 183 ? -13.32 -22.984 4.941 1 87.5 183 GLY A N 1
ATOM 1447 C CA . GLY A 1 183 ? -14.031 -21.969 5.688 1 87.5 183 GLY A CA 1
ATOM 1448 C C . GLY A 1 183 ? -13.641 -20.562 5.289 1 87.5 183 GLY A C 1
ATOM 1449 O O . GLY A 1 183 ? -12.844 -20.359 4.367 1 87.5 183 GLY A O 1
ATOM 1450 N N . LEU A 1 184 ? -14.391 -19.75 5.918 1 91.62 184 LEU A N 1
ATOM 1451 C CA . LEU A 1 184 ? -14.016 -18.344 5.715 1 91.62 184 LEU A CA 1
ATOM 1452 C C . LEU A 1 184 ? -12.711 -18.031 6.441 1 91.62 184 LEU A C 1
ATOM 1454 O O . LEU A 1 184 ? -12.453 -18.547 7.527 1 91.62 184 LEU A O 1
ATOM 1458 N N . GLY A 1 185 ? -11.828 -17.344 5.824 1 91.12 185 GLY A N 1
ATOM 1459 C CA . GLY A 1 185 ? -10.672 -16.844 6.543 1 91.12 185 GLY A CA 1
ATOM 1460 C C . GLY A 1 185 ? -11.039 -15.922 7.691 1 91.12 185 GLY A C 1
ATOM 1461 O O . GLY A 1 185 ? -12.227 -15.68 7.941 1 91.12 185 GLY A O 1
ATOM 1462 N N . SER A 1 186 ? -10.047 -15.492 8.484 1 95.38 186 SER A N 1
ATOM 1463 C CA . SER A 1 186 ? -10.273 -14.523 9.555 1 95.38 186 SER A CA 1
ATOM 1464 C C . SER A 1 186 ? -10.656 -13.164 8.984 1 95.38 186 SER A C 1
ATOM 1466 O O . SER A 1 186 ? -10.438 -12.891 7.801 1 95.38 186 SER A O 1
ATOM 1468 N N . ALA A 1 187 ? -11.234 -12.305 9.828 1 97.56 187 ALA A N 1
ATOM 1469 C CA . ALA A 1 187 ? -11.539 -10.938 9.414 1 97.56 187 ALA A CA 1
ATOM 1470 C C . ALA A 1 187 ? -10.289 -10.227 8.914 1 97.56 187 ALA A C 1
ATOM 1472 O O . ALA A 1 187 ? -10.344 -9.492 7.922 1 97.56 187 ALA A O 1
ATOM 1473 N N . GLU A 1 188 ? -9.188 -10.5 9.531 1 96.88 188 GLU A N 1
ATOM 1474 C CA . GLU A 1 188 ? -7.93 -9.867 9.164 1 96.88 188 GLU A CA 1
ATOM 1475 C C . GLU A 1 188 ? -7.426 -10.375 7.812 1 96.88 188 GLU A C 1
ATOM 1477 O O . GLU A 1 188 ? -6.863 -9.609 7.027 1 96.88 188 GLU A O 1
ATOM 1482 N N . ASP A 1 189 ? -7.641 -11.641 7.566 1 95.69 189 ASP A N 1
ATOM 1483 C CA . ASP A 1 189 ? -7.23 -12.203 6.285 1 95.69 189 ASP A CA 1
ATOM 1484 C C . ASP A 1 189 ? -8.047 -11.617 5.137 1 95.69 189 ASP A C 1
ATOM 1486 O O . ASP A 1 189 ? -7.504 -11.289 4.086 1 95.69 189 ASP A O 1
ATOM 1490 N N . ILE A 1 190 ? -9.32 -11.508 5.383 1 97.12 190 ILE A N 1
ATOM 1491 C CA . ILE A 1 190 ? -10.195 -10.961 4.352 1 97.12 190 ILE A CA 1
ATOM 1492 C C . ILE A 1 190 ? -9.844 -9.5 4.102 1 97.12 190 ILE A C 1
ATOM 1494 O O . ILE A 1 190 ? -9.734 -9.07 2.949 1 97.12 190 ILE A O 1
ATOM 1498 N N . ARG A 1 191 ? -9.617 -8.742 5.172 1 97.69 191 ARG A N 1
ATOM 1499 C CA . ARG A 1 191 ? -9.242 -7.34 5.027 1 97.69 191 ARG A CA 1
ATOM 1500 C C . ARG A 1 191 ? -7.953 -7.195 4.23 1 97.69 191 ARG A C 1
ATOM 1502 O O . ARG A 1 191 ? -7.844 -6.324 3.365 1 97.69 191 ARG A O 1
ATOM 1509 N N . ALA A 1 192 ? -7.016 -8.039 4.559 1 97.19 192 ALA A N 1
ATOM 1510 C CA . ALA A 1 192 ? -5.742 -7.988 3.844 1 97.19 192 ALA A CA 1
ATOM 1511 C C . ALA A 1 192 ? -5.938 -8.242 2.352 1 97.19 192 ALA A C 1
ATOM 1513 O O . ALA A 1 192 ? -5.316 -7.586 1.517 1 97.19 192 ALA A O 1
ATOM 1514 N N . TRP A 1 193 ? -6.777 -9.148 2.088 1 97.81 193 TRP A N 1
ATOM 1515 C CA . TRP A 1 193 ? -7.031 -9.477 0.69 1 97.81 193 TRP A CA 1
ATOM 1516 C C . TRP A 1 193 ? -7.773 -8.344 -0.01 1 97.81 193 TRP A C 1
ATOM 1518 O O . TRP A 1 193 ? -7.422 -7.957 -1.127 1 97.81 193 TRP A O 1
ATOM 1528 N N . VAL A 1 194 ? -8.766 -7.805 0.64 1 98.5 194 VAL A N 1
ATOM 1529 C CA . VAL A 1 194 ? -9.539 -6.688 0.109 1 98.5 194 VAL A CA 1
ATOM 1530 C C . VAL A 1 194 ? -8.609 -5.512 -0.184 1 98.5 194 VAL A C 1
ATOM 1532 O O . VAL A 1 194 ? -8.719 -4.871 -1.233 1 98.5 194 VAL A O 1
ATOM 1535 N N . LEU A 1 195 ? -7.695 -5.254 0.697 1 98.62 195 LEU A N 1
ATOM 1536 C CA . LEU A 1 195 ? -6.734 -4.172 0.518 1 98.62 195 LEU A CA 1
ATOM 1537 C C . LEU A 1 195 ? -5.902 -4.387 -0.743 1 98.62 195 LEU A C 1
ATOM 1539 O O . LEU A 1 195 ? -5.711 -3.457 -1.531 1 98.62 195 LEU A O 1
ATOM 1543 N N . GLU A 1 196 ? -5.438 -5.598 -0.927 1 98.38 196 GLU A N 1
ATOM 1544 C CA . GLU A 1 196 ? -4.602 -5.883 -2.09 1 98.38 196 GLU A CA 1
ATOM 1545 C C . GLU A 1 196 ? -5.391 -5.73 -3.387 1 98.38 196 GLU A C 1
ATOM 1547 O O . GLU A 1 196 ? -4.863 -5.238 -4.387 1 98.38 196 GLU A O 1
ATOM 1552 N N . VAL A 1 197 ? -6.652 -6.156 -3.373 1 98.25 197 VAL A N 1
ATOM 1553 C CA . VAL A 1 197 ? -7.484 -6.008 -4.562 1 98.25 197 VAL A CA 1
ATOM 1554 C C . VAL A 1 197 ? -7.77 -4.531 -4.812 1 98.25 197 VAL A C 1
ATOM 1556 O O . VAL A 1 197 ? -7.762 -4.074 -5.957 1 98.25 197 VAL A O 1
ATOM 1559 N N . LEU A 1 198 ? -8.016 -3.801 -3.738 1 98.56 198 LEU A N 1
ATOM 1560 C CA . LEU A 1 198 ? -8.297 -2.375 -3.871 1 98.56 198 LEU A CA 1
ATOM 1561 C C . LEU A 1 198 ? -7.102 -1.636 -4.457 1 98.56 198 LEU A C 1
ATOM 1563 O O . LEU A 1 198 ? -7.266 -0.736 -5.281 1 98.56 198 LEU A O 1
ATOM 1567 N N . LYS A 1 199 ? -5.875 -1.993 -4.094 1 98.12 199 LYS A N 1
ATOM 1568 C CA . LYS A 1 199 ? -4.66 -1.392 -4.633 1 98.12 199 LYS A CA 1
ATOM 1569 C C . LYS A 1 199 ? -4.594 -1.542 -6.148 1 98.12 199 LYS A C 1
ATOM 1571 O O . LYS A 1 199 ? -4.055 -0.679 -6.84 1 98.12 199 LYS A O 1
ATOM 1576 N N . ALA A 1 200 ? -5.156 -2.67 -6.629 1 98 200 ALA A N 1
ATOM 1577 C CA . ALA A 1 200 ? -5.023 -3.049 -8.031 1 98 200 ALA A CA 1
ATOM 1578 C C . ALA A 1 200 ? -6.391 -3.186 -8.695 1 98 200 ALA A C 1
ATOM 1580 O O . ALA A 1 200 ? -6.562 -3.982 -9.617 1 98 200 ALA A O 1
ATOM 1581 N N . SER A 1 201 ? -7.344 -2.418 -8.281 1 97.44 201 SER A N 1
ATOM 1582 C CA . SER A 1 201 ? -8.758 -2.631 -8.57 1 97.44 201 SER A CA 1
ATOM 1583 C C . SER A 1 201 ? -9.031 -2.572 -10.07 1 97.44 201 SER A C 1
ATOM 1585 O O . SER A 1 201 ? -10.07 -3.047 -10.531 1 97.44 201 SER A O 1
ATOM 1587 N N . GLU A 1 202 ? -8.094 -2.045 -10.859 1 97.25 202 GLU A N 1
ATOM 1588 C CA . GLU A 1 202 ? -8.359 -1.944 -12.289 1 97.25 202 GLU A CA 1
ATOM 1589 C C . GLU A 1 202 ? -7.297 -2.68 -13.102 1 97.25 202 GLU A C 1
ATOM 1591 O O . GLU A 1 202 ? -7.262 -2.572 -14.328 1 97.25 202 GLU A O 1
ATOM 1596 N N . THR A 1 203 ? -6.395 -3.395 -12.406 1 98.12 203 THR A N 1
ATOM 1597 C CA . THR A 1 203 ? -5.32 -4.047 -13.148 1 98.12 203 THR A CA 1
ATOM 1598 C C . THR A 1 203 ? -5.195 -5.512 -12.742 1 98.12 203 THR A C 1
ATOM 1600 O O . THR A 1 203 ? -4.641 -6.324 -13.484 1 98.12 203 THR A O 1
ATOM 1603 N N . TYR A 1 204 ? -5.703 -5.914 -11.586 1 97.38 204 TYR A N 1
ATOM 1604 C CA . TYR A 1 204 ? -5.52 -7.262 -11.047 1 97.38 204 TYR A CA 1
ATOM 1605 C C . TYR A 1 204 ? -6.059 -8.312 -12.008 1 97.38 204 TYR A C 1
ATOM 1607 O O . TYR A 1 204 ? -5.492 -9.398 -12.141 1 97.38 204 TYR A O 1
ATOM 1615 N N . HIS A 1 205 ? -7.172 -8.023 -12.711 1 97.12 205 HIS A N 1
ATOM 1616 C CA . HIS A 1 205 ? -7.895 -8.992 -13.531 1 97.12 205 HIS A CA 1
ATOM 1617 C C . HIS A 1 205 ? -7.105 -9.352 -14.781 1 97.12 205 HIS A C 1
ATOM 1619 O O . HIS A 1 205 ? -7.32 -10.414 -15.375 1 97.12 205 HIS A O 1
ATOM 1625 N N . LEU A 1 206 ? -6.219 -8.5 -15.156 1 97.56 206 LEU A N 1
ATOM 1626 C CA . LEU A 1 206 ? -5.441 -8.727 -16.359 1 97.56 206 LEU A CA 1
ATOM 1627 C C . LEU A 1 206 ? -4.539 -9.945 -16.219 1 97.56 206 LEU A C 1
ATOM 1629 O O . LEU A 1 206 ? -4.363 -10.719 -17.156 1 97.56 206 LEU A O 1
ATOM 1633 N N . ASN A 1 207 ? -3.971 -10.117 -15.039 1 97.94 207 ASN A N 1
ATOM 1634 C CA . ASN A 1 207 ? -3.123 -11.273 -14.797 1 97.94 207 ASN A CA 1
ATOM 1635 C C . ASN A 1 207 ? -3.928 -12.57 -14.812 1 97.94 207 ASN A C 1
ATOM 1637 O O . ASN A 1 207 ? -3.445 -13.602 -15.281 1 97.94 207 ASN A O 1
ATOM 1641 N N . TYR A 1 208 ? -5.164 -12.562 -14.312 1 95.94 208 TYR A N 1
ATOM 1642 C CA . TYR A 1 208 ? -6.066 -13.703 -14.383 1 95.94 208 TYR A CA 1
ATOM 1643 C C . TYR A 1 208 ? -6.297 -14.125 -15.828 1 95.94 208 TYR A C 1
ATOM 1645 O O . TYR A 1 208 ? -6.141 -15.297 -16.172 1 95.94 208 TYR A O 1
ATOM 1653 N N . ARG A 1 209 ? -6.645 -13.133 -16.531 1 96.38 209 ARG A N 1
ATOM 1654 C CA . ARG A 1 209 ? -6.996 -13.406 -17.922 1 96.38 209 ARG A CA 1
ATOM 1655 C C . ARG A 1 209 ? -5.801 -13.969 -18.688 1 96.38 209 ARG A C 1
ATOM 1657 O O . ARG A 1 209 ? -5.957 -14.875 -19.516 1 96.38 209 ARG A O 1
ATOM 1664 N N . ALA A 1 210 ? -4.645 -13.43 -18.406 1 97.81 210 ALA A N 1
ATOM 1665 C CA . ALA A 1 210 ? -3.426 -13.969 -19 1 97.81 210 ALA A CA 1
ATOM 1666 C C . ALA A 1 210 ? -3.229 -15.43 -18.625 1 97.81 210 ALA A C 1
ATOM 1668 O O . ALA A 1 210 ? -2.898 -16.266 -19.469 1 97.81 210 ALA A O 1
ATOM 1669 N N . ALA A 1 211 ? -3.467 -15.758 -17.391 1 97.5 211 ALA A N 1
ATOM 1670 C CA . ALA A 1 211 ? -3.27 -17.109 -16.891 1 97.5 211 ALA A CA 1
ATOM 1671 C C . ALA A 1 211 ? -4.281 -18.078 -17.516 1 97.5 211 ALA A C 1
ATOM 1673 O O . ALA A 1 211 ? -3.943 -19.219 -17.844 1 97.5 211 ALA A O 1
ATOM 1674 N N . PHE A 1 212 ? -5.508 -17.594 -17.688 1 96.5 212 PHE A N 1
ATOM 1675 C CA . PHE A 1 212 ? -6.547 -18.438 -18.266 1 96.5 212 PHE A CA 1
ATOM 1676 C C . PHE A 1 212 ? -6.191 -18.844 -19.688 1 96.5 212 PHE A C 1
ATOM 1678 O O . PHE A 1 212 ? -6.496 -19.953 -20.125 1 96.5 212 PHE A O 1
ATOM 1685 N N . ARG A 1 213 ? -5.43 -18 -20.344 1 95.75 213 ARG A N 1
ATOM 1686 C CA . ARG A 1 213 ? -5.156 -18.188 -21.766 1 95.75 213 ARG A CA 1
ATOM 1687 C C . ARG A 1 213 ? -3.834 -18.922 -21.984 1 95.75 213 ARG A C 1
ATOM 1689 O O . ARG A 1 213 ? -3.426 -19.156 -23.109 1 95.75 213 ARG A O 1
ATOM 1696 N N . TRP A 1 214 ? -3.039 -19.203 -21.031 1 95 214 TRP A N 1
ATOM 1697 C CA . TRP A 1 214 ? -1.656 -19.672 -21.109 1 95 214 TRP A CA 1
ATOM 1698 C C . TRP A 1 214 ? -1.576 -21.047 -21.766 1 95 214 TRP A C 1
ATOM 1700 O O . TRP A 1 214 ? -0.662 -21.312 -22.547 1 95 214 TRP A O 1
ATOM 1710 N N . GLY A 1 215 ? -2.504 -22.031 -21.578 1 93.38 215 GLY A N 1
ATOM 1711 C CA . GLY A 1 215 ? -2.496 -23.375 -22.125 1 93.38 215 GLY A CA 1
ATOM 1712 C C . GLY A 1 215 ? -1.428 -24.266 -21.531 1 93.38 215 GLY A C 1
ATOM 1713 O O . GLY A 1 215 ? -0.454 -24.625 -22.203 1 93.38 215 GLY A O 1
ATOM 1714 N N . ALA A 1 216 ? -1.616 -24.75 -20.406 1 93.94 216 ALA A N 1
ATOM 1715 C CA . ALA A 1 216 ? -0.666 -25.531 -19.609 1 93.94 216 ALA A CA 1
ATOM 1716 C C . ALA A 1 216 ? -0.242 -26.797 -20.359 1 93.94 216 ALA A C 1
ATOM 1718 O O . ALA A 1 216 ? 0.938 -27.156 -20.359 1 93.94 216 ALA A O 1
ATOM 1719 N N . GLY A 1 217 ? -1.114 -27.438 -20.969 1 92.31 217 GLY A N 1
ATOM 1720 C CA . GLY A 1 217 ? -0.83 -28.688 -21.656 1 92.31 217 GLY A CA 1
ATOM 1721 C C . GLY A 1 217 ? 0.237 -28.547 -22.719 1 92.31 217 GLY A C 1
ATOM 1722 O O . GLY A 1 217 ? 1.084 -29.422 -22.875 1 92.31 217 GLY A O 1
ATOM 1723 N N . GLU A 1 218 ? 0.25 -27.5 -23.422 1 94.62 218 GLU A N 1
ATOM 1724 C CA . GLU A 1 218 ? 1.192 -27.266 -24.516 1 94.62 218 GLU A CA 1
ATOM 1725 C C . GLU A 1 218 ? 2.492 -26.656 -24 1 94.62 218 GLU A C 1
ATOM 1727 O O . GLU A 1 218 ? 3.557 -26.859 -24.578 1 94.62 218 GLU A O 1
ATOM 1732 N N . ARG A 1 219 ? 2.412 -25.969 -22.922 1 96.62 219 ARG A N 1
ATOM 1733 C CA . ARG A 1 219 ? 3.551 -25.156 -22.5 1 96.62 219 ARG A CA 1
ATOM 1734 C C . ARG A 1 219 ? 4.441 -25.938 -21.531 1 96.62 219 ARG A C 1
ATOM 1736 O O . ARG A 1 219 ? 5.668 -25.828 -21.594 1 96.62 219 ARG A O 1
ATOM 1743 N N . LEU A 1 220 ? 3.9 -26.734 -20.672 1 97.06 220 LEU A N 1
ATOM 1744 C CA . LEU A 1 220 ? 4.637 -27.406 -19.609 1 97.06 220 LEU A CA 1
ATOM 1745 C C . LEU A 1 220 ? 5.73 -28.297 -20.172 1 97.06 220 LEU A C 1
ATOM 1747 O O . LEU A 1 220 ? 6.832 -28.375 -19.625 1 97.06 220 LEU A O 1
ATOM 1751 N N . PRO A 1 221 ? 5.492 -28.969 -21.344 1 96.56 221 PRO A N 1
ATOM 1752 C CA . PRO A 1 221 ? 6.531 -29.828 -21.891 1 96.56 221 PRO A CA 1
ATOM 1753 C C . PRO A 1 221 ? 7.777 -29.062 -22.328 1 96.56 221 PRO A C 1
ATOM 1755 O O . PRO A 1 221 ? 8.836 -29.656 -22.531 1 96.56 221 PRO A O 1
ATOM 1758 N N . LEU A 1 222 ? 7.637 -27.75 -22.438 1 97.56 222 LEU A N 1
ATOM 1759 C CA . LEU A 1 222 ? 8.75 -26.938 -22.891 1 97.56 222 LEU A CA 1
ATOM 1760 C C . LEU A 1 222 ? 9.703 -26.625 -21.75 1 97.56 222 LEU A C 1
ATOM 1762 O O . LEU A 1 222 ? 10.812 -26.141 -21.969 1 97.56 222 LEU A O 1
ATOM 1766 N N . ILE A 1 223 ? 9.312 -26.922 -20.547 1 97.5 223 ILE A N 1
ATOM 1767 C CA . ILE A 1 223 ? 10.156 -26.672 -19.391 1 97.5 223 ILE A CA 1
ATOM 1768 C C . ILE A 1 223 ? 11.289 -27.703 -19.344 1 97.5 223 ILE A C 1
ATOM 1770 O O . ILE A 1 223 ? 11.047 -28.906 -19.344 1 97.5 223 ILE A O 1
ATOM 1774 N N . SER A 1 224 ? 12.547 -27.203 -19.203 1 96.44 224 SER A N 1
ATOM 1775 C CA . SER A 1 224 ? 13.695 -28.094 -19.297 1 96.44 224 SER A CA 1
ATOM 1776 C C . SER A 1 224 ? 14.422 -28.203 -17.953 1 96.44 224 SER A C 1
ATOM 1778 O O . SER A 1 224 ? 15.352 -29 -17.812 1 96.44 224 SER A O 1
ATOM 1780 N N . VAL A 1 225 ? 13.984 -27.422 -16.984 1 95.69 225 VAL A N 1
ATOM 1781 C CA . VAL A 1 225 ? 14.625 -27.484 -15.672 1 95.69 225 VAL A CA 1
ATOM 1782 C C . VAL A 1 225 ? 13.875 -28.469 -14.773 1 95.69 225 VAL A C 1
ATOM 1784 O O . VAL A 1 225 ? 12.688 -28.719 -14.969 1 95.69 225 VAL A O 1
ATOM 1787 N N . PRO A 1 226 ? 14.609 -29.078 -13.742 1 95.69 226 PRO A N 1
ATOM 1788 C CA . PRO A 1 226 ? 13.867 -29.906 -12.797 1 95.69 226 PRO A CA 1
ATOM 1789 C C . PRO A 1 226 ? 12.68 -29.188 -12.172 1 95.69 226 PRO A C 1
ATOM 1791 O O . PRO A 1 226 ? 12.828 -28.062 -11.688 1 95.69 226 PRO A O 1
ATOM 1794 N N . SER A 1 227 ? 11.508 -29.828 -12.219 1 97.06 227 SER A N 1
ATOM 1795 C CA . SER A 1 227 ? 10.297 -29.141 -11.781 1 97.06 227 SER A CA 1
ATOM 1796 C C . SER A 1 227 ? 9.391 -30.062 -10.984 1 97.06 227 SER A C 1
ATOM 1798 O O . SER A 1 227 ? 9.406 -31.281 -11.188 1 97.06 227 SER A O 1
ATOM 1800 N N . LEU A 1 228 ? 8.703 -29.469 -10.094 1 96.88 228 LEU A N 1
ATOM 1801 C CA . LEU A 1 228 ? 7.742 -30.156 -9.242 1 96.88 228 LEU A CA 1
ATOM 1802 C C . LEU A 1 228 ? 6.414 -29.406 -9.203 1 96.88 228 LEU A C 1
ATOM 1804 O O . LEU A 1 228 ? 6.395 -28.188 -9.062 1 96.88 228 LEU A O 1
ATOM 1808 N N . ILE A 1 229 ? 5.301 -30.125 -9.398 1 98.06 229 ILE A N 1
ATOM 1809 C CA . ILE A 1 229 ? 3.975 -29.547 -9.188 1 98.06 229 ILE A CA 1
ATOM 1810 C C . ILE A 1 229 ? 3.428 -30.016 -7.836 1 98.06 229 ILE A C 1
ATOM 1812 O O . ILE A 1 229 ? 3.537 -31.188 -7.484 1 98.06 229 ILE A O 1
ATOM 1816 N N . LEU A 1 230 ? 2.92 -29.016 -7.074 1 97.69 230 LEU A N 1
ATOM 1817 C CA . LEU A 1 230 ? 2.256 -29.281 -5.805 1 97.69 230 LEU A CA 1
ATOM 1818 C C . LEU A 1 230 ? 0.824 -28.766 -5.816 1 97.69 230 LEU A C 1
ATOM 1820 O O . LEU A 1 230 ? 0.48 -27.906 -6.629 1 97.69 230 LEU A O 1
ATOM 1824 N N . ALA A 1 231 ? 0.04 -29.344 -4.898 1 98.25 231 ALA A N 1
ATOM 1825 C CA . ALA A 1 231 ? -1.272 -28.766 -4.609 1 98.25 231 ALA A CA 1
ATOM 1826 C C . ALA A 1 231 ? -1.806 -29.25 -3.268 1 98.25 231 ALA A C 1
ATOM 1828 O O . ALA A 1 231 ? -1.643 -30.422 -2.92 1 98.25 231 ALA A O 1
ATOM 1829 N N . GLY A 1 232 ? -2.357 -28.328 -2.535 1 97.56 232 GLY A N 1
ATOM 1830 C CA . GLY A 1 232 ? -3.078 -28.766 -1.349 1 97.56 232 GLY A CA 1
ATOM 1831 C C . GLY A 1 232 ? -4.301 -29.594 -1.666 1 97.56 232 GLY A C 1
ATOM 1832 O O . GLY A 1 232 ? -4.961 -29.391 -2.686 1 97.56 232 GLY A O 1
ATOM 1833 N N . GLU A 1 233 ? -4.645 -30.422 -0.763 1 96.25 233 GLU A N 1
ATOM 1834 C CA . GLU A 1 233 ? -5.723 -31.375 -0.974 1 96.25 233 GLU A CA 1
ATOM 1835 C C . GLU A 1 233 ? -7.035 -30.672 -1.301 1 96.25 233 GLU A C 1
ATOM 1837 O O . GLU A 1 233 ? -7.824 -31.172 -2.109 1 96.25 233 GLU A O 1
ATOM 1842 N N . ASN A 1 234 ? -7.254 -29.594 -0.666 1 96 234 ASN A N 1
ATOM 1843 C CA . ASN A 1 234 ? -8.516 -28.906 -0.89 1 96 234 ASN A CA 1
ATOM 1844 C C . ASN A 1 234 ? -8.336 -27.688 -1.791 1 96 234 ASN A C 1
ATOM 1846 O O . ASN A 1 234 ? -9.133 -26.75 -1.743 1 96 234 ASN A O 1
ATOM 1850 N N . ASP A 1 235 ? -7.223 -27.609 -2.504 1 96.88 235 ASP A N 1
ATOM 1851 C CA . ASP A 1 235 ? -7.059 -26.625 -3.568 1 96.88 235 ASP A CA 1
ATOM 1852 C C . ASP A 1 235 ? -8.008 -26.906 -4.73 1 96.88 235 ASP A C 1
ATOM 1854 O O . ASP A 1 235 ? -8.117 -28.047 -5.191 1 96.88 235 ASP A O 1
ATOM 1858 N N . PRO A 1 236 ? -8.656 -25.891 -5.207 1 95.31 236 PRO A N 1
ATOM 1859 C CA . PRO A 1 236 ? -9.555 -26.125 -6.336 1 95.31 236 PRO A CA 1
ATOM 1860 C C . PRO A 1 236 ? -8.828 -26.609 -7.586 1 95.31 236 PRO A C 1
ATOM 1862 O O . PRO A 1 236 ? -9.453 -27.172 -8.492 1 95.31 236 PRO A O 1
ATOM 1865 N N . LEU A 1 237 ? -7.551 -26.453 -7.602 1 96.75 237 LEU A N 1
ATOM 1866 C CA . LEU A 1 237 ? -6.773 -26.859 -8.773 1 96.75 237 LEU A CA 1
ATOM 1867 C C . LEU A 1 237 ? -6.059 -28.172 -8.516 1 96.75 237 LEU A C 1
ATOM 1869 O O . LEU A 1 237 ? -5.152 -28.547 -9.266 1 96.75 237 LEU A O 1
ATOM 1873 N N . PHE A 1 238 ? -6.449 -28.891 -7.516 1 97.38 238 PHE A N 1
ATOM 1874 C CA . PHE A 1 238 ? -5.773 -30.125 -7.141 1 97.38 238 PHE A CA 1
ATOM 1875 C C . PHE A 1 238 ? -5.816 -31.125 -8.281 1 97.38 238 PHE A C 1
ATOM 1877 O O . PHE A 1 238 ? -4.777 -31.625 -8.727 1 97.38 238 PHE A O 1
ATOM 1884 N N . GLU A 1 239 ? -6.977 -31.422 -8.844 1 96.69 239 GLU A N 1
ATOM 1885 C CA . GLU A 1 239 ? -7.152 -32.469 -9.852 1 96.69 239 GLU A CA 1
ATOM 1886 C C . GLU A 1 239 ? -6.422 -32.094 -11.148 1 96.69 239 GLU A C 1
ATOM 1888 O O . GLU A 1 239 ? -5.758 -32.938 -11.75 1 96.69 239 GLU A O 1
ATOM 1893 N N . THR A 1 240 ? -6.566 -30.875 -11.539 1 97 240 THR A N 1
ATOM 1894 C CA . THR A 1 240 ? -5.895 -30.469 -12.766 1 97 240 THR A CA 1
ATOM 1895 C C . THR A 1 240 ? -4.379 -30.484 -12.586 1 97 240 THR A C 1
ATOM 1897 O O . THR A 1 240 ? -3.645 -30.844 -13.516 1 97 240 THR A O 1
ATOM 1900 N N . SER A 1 241 ? -3.891 -30.109 -11.414 1 97.81 241 SER A N 1
ATOM 1901 C CA . SER A 1 241 ? -2.461 -30.156 -11.117 1 97.81 241 SER A CA 1
ATOM 1902 C C . SER A 1 241 ? -1.922 -31.578 -11.211 1 97.81 241 SER A C 1
ATOM 1904 O O . SER A 1 241 ? -0.89 -31.812 -11.844 1 97.81 241 SER A O 1
ATOM 1906 N N . GLN A 1 242 ? -2.67 -32.469 -10.602 1 96.75 242 GLN A N 1
ATOM 1907 C CA . GLN A 1 242 ? -2.27 -33.875 -10.617 1 96.75 242 GLN A CA 1
ATOM 1908 C C . GLN A 1 242 ? -2.25 -34.438 -12.039 1 96.75 242 GLN A C 1
ATOM 1910 O O . GLN A 1 242 ? -1.285 -35.094 -12.438 1 96.75 242 GLN A O 1
ATOM 1915 N N . LYS A 1 243 ? -3.232 -34.125 -12.812 1 95.06 243 LYS A N 1
ATOM 1916 C CA . LYS A 1 243 ? -3.377 -34.656 -14.164 1 95.06 243 LYS A CA 1
ATOM 1917 C C . LYS A 1 243 ? -2.314 -34.094 -15.094 1 95.06 243 LYS A C 1
ATOM 1919 O O . LYS A 1 243 ? -1.738 -34.812 -15.906 1 95.06 243 LYS A O 1
ATOM 1924 N N . VAL A 1 244 ? -2.035 -32.812 -14.945 1 95.94 244 VAL A N 1
ATOM 1925 C CA . VAL A 1 244 ? -1.191 -32.156 -15.93 1 95.94 244 VAL A CA 1
ATOM 1926 C C . VAL A 1 244 ? 0.279 -32.406 -15.594 1 95.94 244 VAL A C 1
ATOM 1928 O O . VAL A 1 244 ? 1.157 -32.156 -16.422 1 95.94 244 VAL A O 1
ATOM 1931 N N . ALA A 1 245 ? 0.554 -32.906 -14.398 1 95.44 245 ALA A N 1
ATOM 1932 C CA . ALA A 1 245 ? 1.93 -33.125 -13.961 1 95.44 245 ALA A CA 1
ATOM 1933 C C . ALA A 1 245 ? 2.672 -34.062 -14.914 1 95.44 245 ALA A C 1
ATOM 1935 O O . ALA A 1 245 ? 3.889 -33.938 -15.078 1 95.44 245 ALA A O 1
ATOM 1936 N N . LYS A 1 246 ? 1.984 -34.906 -15.555 1 92.25 246 LYS A N 1
ATOM 1937 C CA . LYS A 1 246 ? 2.576 -35.875 -16.484 1 92.25 246 LYS A CA 1
ATOM 1938 C C . LYS A 1 246 ? 3.17 -35.156 -17.703 1 92.25 246 LYS A C 1
ATOM 1940 O O . LYS A 1 246 ? 3.971 -35.75 -18.422 1 92.25 246 LYS A O 1
ATOM 1945 N N . ALA A 1 247 ? 2.688 -33.938 -17.906 1 92.5 247 ALA A N 1
ATOM 1946 C CA . ALA A 1 247 ? 3.195 -33.188 -19.031 1 92.5 247 ALA A CA 1
ATOM 1947 C C . ALA A 1 247 ? 4.609 -32.688 -18.766 1 92.5 247 ALA A C 1
ATOM 1949 O O . ALA A 1 247 ? 5.332 -32.312 -19.703 1 92.5 247 ALA A O 1
ATOM 1950 N N . LEU A 1 248 ? 5.016 -32.562 -17.5 1 92.62 248 LEU A N 1
ATOM 1951 C CA . LEU A 1 248 ? 6.359 -32.125 -17.125 1 92.62 248 LEU A CA 1
ATOM 1952 C C . LEU A 1 248 ? 7.375 -33.219 -17.391 1 92.62 248 LEU A C 1
ATOM 1954 O O . LEU A 1 248 ? 7.09 -34.406 -17.156 1 92.62 248 LEU A O 1
ATOM 1958 N N . LYS A 1 249 ? 8.547 -32.781 -17.844 1 85.19 249 LYS A N 1
ATOM 1959 C CA . LYS A 1 249 ? 9.633 -33.75 -17.891 1 85.19 249 LYS A CA 1
ATOM 1960 C C . LYS A 1 249 ? 9.961 -34.281 -16.5 1 85.19 249 LYS A C 1
ATOM 1962 O O . LYS A 1 249 ? 10.242 -33.5 -15.586 1 85.19 249 LYS A O 1
ATOM 1967 N N . GLY A 1 250 ? 9.875 -35.469 -16.297 1 79.06 250 GLY A N 1
ATOM 1968 C CA . GLY A 1 250 ? 10.102 -36.094 -15.008 1 79.06 250 GLY A CA 1
ATOM 1969 C C . GLY A 1 250 ? 8.859 -36.156 -14.141 1 79.06 250 GLY A C 1
ATOM 1970 O O . GLY A 1 250 ? 8.828 -36.844 -13.125 1 79.06 250 GLY A O 1
ATOM 1971 N N . GLY A 1 251 ? 7.766 -35.344 -14.453 1 73.31 251 GLY A N 1
ATOM 1972 C CA . GLY A 1 251 ? 6.367 -35.5 -14.086 1 73.31 251 GLY A CA 1
ATOM 1973 C C . GLY A 1 251 ? 6.145 -35.531 -12.586 1 73.31 251 GLY A C 1
ATOM 1974 O O . GLY A 1 251 ? 5.223 -36.219 -12.102 1 73.31 251 GLY A O 1
ATOM 1975 N N . ARG A 1 252 ? 6.746 -34.906 -11.773 1 88.94 252 ARG A N 1
ATOM 1976 C CA . ARG A 1 252 ? 6.605 -35.094 -10.336 1 88.94 252 ARG A CA 1
ATOM 1977 C C . ARG A 1 252 ? 5.477 -34.25 -9.773 1 88.94 252 ARG A C 1
ATOM 1979 O O . ARG A 1 252 ? 5.395 -33.062 -10.055 1 88.94 252 ARG A O 1
ATOM 1986 N N . PHE A 1 253 ? 4.516 -34.969 -9.133 1 96.69 253 PHE A N 1
ATOM 1987 C CA . PHE A 1 253 ? 3.428 -34.312 -8.406 1 96.69 253 PHE A CA 1
ATOM 1988 C C . PHE A 1 253 ? 3.449 -34.719 -6.938 1 96.69 253 PHE A C 1
ATOM 1990 O O . PHE A 1 253 ? 3.689 -35.906 -6.613 1 96.69 253 PHE A O 1
ATOM 1997 N N . GLU A 1 254 ? 3.307 -33.781 -6.094 1 97.44 254 GLU A N 1
ATOM 1998 C CA . GLU A 1 254 ? 3.197 -34.062 -4.664 1 97.44 254 GLU A CA 1
ATOM 1999 C C . GLU A 1 254 ? 1.951 -33.406 -4.074 1 97.44 254 GLU A C 1
ATOM 2001 O O . GLU A 1 254 ? 1.747 -32.188 -4.223 1 97.44 254 GLU A O 1
ATOM 2006 N N . ALA A 1 255 ? 1.138 -34.188 -3.402 1 97.94 255 ALA A N 1
ATOM 2007 C CA . ALA A 1 255 ? -0.027 -33.688 -2.688 1 97.94 255 ALA A CA 1
ATOM 2008 C C . ALA A 1 255 ? 0.368 -33.125 -1.319 1 97.94 255 ALA A C 1
ATOM 2010 O O . ALA A 1 255 ? 1.157 -33.75 -0.601 1 97.94 255 ALA A O 1
ATOM 2011 N N . LEU A 1 256 ? -0.106 -31.984 -1.023 1 98.12 256 LEU A N 1
ATOM 2012 C CA . LEU A 1 256 ? 0.044 -31.406 0.308 1 98.12 256 LEU A CA 1
ATOM 2013 C C . LEU A 1 256 ? -1.224 -31.609 1.133 1 98.12 256 LEU A C 1
ATOM 2015 O O . LEU A 1 256 ? -2.305 -31.812 0.577 1 98.12 256 LEU A O 1
ATOM 2019 N N . PRO A 1 257 ? -1.067 -31.531 2.465 1 97.12 257 PRO A N 1
ATOM 2020 C CA . PRO A 1 257 ? -2.277 -31.562 3.293 1 97.12 257 PRO A CA 1
ATOM 2021 C C . PRO A 1 257 ? -3.229 -30.406 2.982 1 97.12 257 PRO A C 1
ATOM 2023 O O . PRO A 1 257 ? -2.877 -29.5 2.23 1 97.12 257 PRO A O 1
ATOM 2026 N N . ARG A 1 258 ? -4.391 -30.562 3.586 1 95.44 258 ARG A N 1
ATOM 2027 C CA . ARG A 1 258 ? -5.359 -29.469 3.459 1 95.44 258 ARG A CA 1
ATOM 2028 C C . ARG A 1 258 ? -4.785 -28.172 3.998 1 95.44 258 ARG A C 1
ATOM 2030 O O . ARG A 1 258 ? -3.982 -28.172 4.934 1 95.44 258 ARG A O 1
ATOM 2037 N N . PHE A 1 259 ? -5.289 -27.062 3.451 1 92.19 259 PHE A N 1
ATOM 2038 C CA . PHE A 1 259 ? -4.77 -25.75 3.805 1 92.19 259 PHE A CA 1
ATOM 2039 C C . PHE A 1 259 ? -4.977 -25.469 5.285 1 92.19 259 PHE A C 1
ATOM 2041 O O . PHE A 1 259 ? -4.18 -24.75 5.906 1 92.19 259 PHE A O 1
ATOM 2048 N N . ASP A 1 260 ? -6.074 -25.953 5.875 1 90.81 260 ASP A N 1
ATOM 2049 C CA . ASP A 1 260 ? -6.43 -25.641 7.258 1 90.81 260 ASP A CA 1
ATOM 2050 C C . ASP A 1 260 ? -5.875 -26.688 8.219 1 90.81 260 ASP A C 1
ATOM 2052 O O . ASP A 1 260 ? -6.199 -26.672 9.406 1 90.81 260 ASP A O 1
ATOM 2056 N N . ALA A 1 261 ? -5.07 -27.641 7.684 1 94.44 261 ALA A N 1
ATOM 2057 C CA . ALA A 1 261 ? -4.426 -28.625 8.547 1 94.44 261 ALA A CA 1
ATOM 2058 C C . ALA A 1 261 ? -3.232 -28.016 9.273 1 94.44 261 ALA A C 1
ATOM 2060 O O . ALA A 1 261 ? -2.484 -27.219 8.703 1 94.44 261 ALA A O 1
ATOM 2061 N N . ASP A 1 262 ? -2.982 -28.453 10.484 1 94.12 262 ASP A N 1
ATOM 2062 C CA . ASP A 1 262 ? -1.893 -27.953 11.312 1 94.12 262 ASP A CA 1
ATOM 2063 C C . ASP A 1 262 ? -0.538 -28.203 10.656 1 94.12 262 ASP A C 1
ATOM 2065 O O . ASP A 1 262 ? 0.396 -27.422 10.828 1 94.12 262 ASP A O 1
ATOM 2069 N N . GLU A 1 263 ? -0.503 -29.234 9.906 1 96.25 263 GLU A N 1
ATOM 2070 C CA . GLU A 1 263 ? 0.791 -29.656 9.383 1 96.25 263 GLU A CA 1
ATOM 2071 C C . GLU A 1 263 ? 1.026 -29.094 7.98 1 96.25 263 GLU A C 1
ATOM 2073 O O . GLU A 1 263 ? 2.062 -29.359 7.367 1 96.25 263 GLU A O 1
ATOM 2078 N N . PHE A 1 264 ? 0.094 -28.344 7.426 1 95.56 264 PHE A N 1
ATOM 2079 C CA . PHE A 1 264 ? 0.219 -27.859 6.059 1 95.56 264 PHE A CA 1
ATOM 2080 C C . PHE A 1 264 ? 1.54 -27.125 5.859 1 95.56 264 PHE A C 1
ATOM 2082 O O . PHE A 1 264 ? 2.316 -27.469 4.965 1 95.56 264 PHE A O 1
ATOM 2089 N N . GLY A 1 265 ? 1.799 -26.156 6.75 1 95.5 265 GLY A N 1
ATOM 2090 C CA . GLY A 1 265 ? 2.994 -25.344 6.621 1 95.5 265 GLY A CA 1
ATOM 2091 C C . GLY A 1 265 ? 4.277 -26.141 6.73 1 95.5 265 GLY A C 1
ATOM 2092 O O . GLY A 1 265 ? 5.184 -25.984 5.906 1 95.5 265 GLY A O 1
ATOM 2093 N N . THR A 1 266 ? 4.355 -26.953 7.703 1 97 266 THR A N 1
ATOM 2094 C CA . THR A 1 266 ? 5.562 -27.75 7.934 1 97 266 THR A CA 1
ATOM 2095 C C . THR A 1 266 ? 5.789 -28.75 6.801 1 97 266 THR A C 1
ATOM 2097 O O . THR A 1 266 ? 6.922 -28.969 6.379 1 97 266 THR A O 1
ATOM 2100 N N . THR A 1 267 ? 4.719 -29.344 6.332 1 97.94 267 THR A N 1
ATOM 2101 C CA . THR A 1 267 ? 4.824 -30.297 5.227 1 97.94 267 THR A CA 1
ATOM 2102 C C . THR A 1 267 ? 5.266 -29.578 3.949 1 97.94 267 THR A C 1
ATOM 2104 O O . THR A 1 267 ? 6.145 -30.078 3.236 1 97.94 267 THR A O 1
ATOM 2107 N N . ARG A 1 268 ? 4.648 -28.469 3.637 1 97.88 268 ARG A N 1
ATOM 2108 C CA . ARG A 1 268 ? 5.035 -27.703 2.453 1 97.88 268 ARG A CA 1
ATOM 2109 C C . ARG A 1 268 ? 6.512 -27.328 2.506 1 97.88 268 ARG A C 1
ATOM 2111 O O . ARG A 1 268 ? 7.23 -27.469 1.515 1 97.88 268 ARG A O 1
ATOM 2118 N N . LYS A 1 269 ? 6.957 -26.781 3.658 1 97.69 269 LYS A N 1
ATOM 2119 C CA . LYS A 1 269 ? 8.359 -26.422 3.824 1 97.69 269 LYS A CA 1
ATOM 2120 C C . LYS A 1 269 ? 9.273 -27.625 3.592 1 97.69 269 LYS A C 1
ATOM 2122 O O . LYS A 1 269 ? 10.297 -27.516 2.914 1 97.69 269 LYS A O 1
ATOM 2127 N N . LYS A 1 270 ? 8.922 -28.75 4.125 1 97.62 270 LYS A N 1
ATOM 2128 C CA . LYS A 1 270 ? 9.719 -29.953 3.98 1 97.62 270 LYS A CA 1
ATOM 2129 C C . LYS A 1 270 ? 9.805 -30.391 2.518 1 97.62 270 LYS A C 1
ATOM 2131 O O . LYS A 1 270 ? 10.891 -30.672 2.014 1 97.62 270 LYS A O 1
ATOM 2136 N N . VAL A 1 271 ? 8.688 -30.438 1.861 1 97.31 271 VAL A N 1
ATOM 2137 C CA . VAL A 1 271 ? 8.633 -30.859 0.464 1 97.31 271 VAL A CA 1
ATOM 2138 C C . VAL A 1 271 ? 9.492 -29.922 -0.387 1 97.31 271 VAL A C 1
ATOM 2140 O O . VAL A 1 271 ? 10.266 -30.391 -1.228 1 97.31 271 VAL A O 1
ATOM 2143 N N . MET A 1 272 ? 9.375 -28.656 -0.164 1 97.62 272 MET A N 1
ATOM 2144 C CA . MET A 1 272 ? 10.141 -27.672 -0.932 1 97.62 272 MET A CA 1
ATOM 2145 C C . MET A 1 272 ? 11.633 -27.797 -0.648 1 97.62 272 MET A C 1
ATOM 2147 O O . MET A 1 272 ? 12.445 -27.766 -1.57 1 97.62 272 MET A O 1
ATOM 2151 N N . THR A 1 273 ? 11.969 -27.938 0.629 1 97.38 273 THR A N 1
ATOM 2152 C CA . THR A 1 273 ? 13.367 -28.078 1.02 1 97.38 273 THR A CA 1
ATOM 2153 C C . THR A 1 273 ? 13.984 -29.312 0.358 1 97.38 273 THR A C 1
ATOM 2155 O O . THR A 1 273 ? 15.078 -29.234 -0.208 1 97.38 273 THR A O 1
ATOM 2158 N N . ASP A 1 274 ? 13.305 -30.422 0.436 1 96.31 274 ASP A N 1
ATOM 2159 C CA . ASP A 1 274 ? 13.797 -31.656 -0.157 1 96.31 274 ASP A CA 1
ATOM 2160 C C . ASP A 1 274 ? 13.992 -31.5 -1.663 1 96.31 274 ASP A C 1
ATOM 2162 O O . ASP A 1 274 ? 15 -31.953 -2.211 1 96.31 274 ASP A O 1
ATOM 2166 N N . PHE A 1 275 ? 13.109 -30.875 -2.295 1 96.56 275 PHE A N 1
ATOM 2167 C CA . PHE A 1 275 ? 13.172 -30.734 -3.744 1 96.56 275 PHE A CA 1
ATOM 2168 C C . PHE A 1 275 ? 14.312 -29.812 -4.148 1 96.56 275 PHE A C 1
ATOM 2170 O O . PHE A 1 275 ? 15.055 -30.109 -5.09 1 96.56 275 PHE A O 1
ATOM 2177 N N . PHE A 1 276 ? 14.469 -28.656 -3.438 1 95.5 276 PHE A N 1
ATOM 2178 C CA . PHE A 1 276 ? 15.469 -27.656 -3.812 1 95.5 276 PHE A CA 1
ATOM 2179 C C . PHE A 1 276 ? 16.859 -28.141 -3.443 1 95.5 276 PHE A C 1
ATOM 2181 O O . PHE A 1 276 ? 17.859 -27.641 -3.977 1 95.5 276 PHE A O 1
ATOM 2188 N N . SER A 1 277 ? 17 -29.109 -2.547 1 91.19 277 SER A N 1
ATOM 2189 C CA . SER A 1 277 ? 18.297 -29.625 -2.115 1 91.19 277 SER A CA 1
ATOM 2190 C C . SER A 1 277 ? 18.75 -30.797 -2.986 1 91.19 277 SER A C 1
ATOM 2192 O O . SER A 1 277 ? 19.906 -31.219 -2.912 1 91.19 277 SER A O 1
ATOM 2194 N N . CYS A 1 278 ? 17.844 -31.469 -3.711 1 77.81 278 CYS A N 1
ATOM 2195 C CA . CYS A 1 278 ? 18.172 -32.656 -4.5 1 77.81 278 CYS A CA 1
ATOM 2196 C C . CYS A 1 278 ? 19.234 -32.344 -5.547 1 77.81 278 CYS A C 1
ATOM 2198 O O . CYS A 1 278 ? 19.125 -31.359 -6.281 1 77.81 278 CYS A O 1
ATOM 2200 N N . GLU A 1 279 ? 20.578 -32.562 -5.332 1 59.84 279 GLU A N 1
ATOM 2201 C CA . GLU A 1 279 ? 21.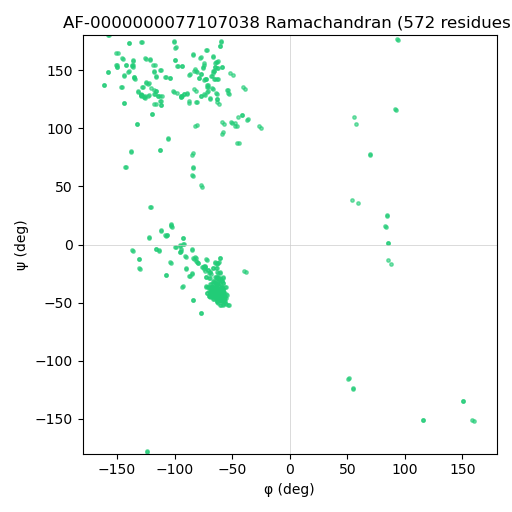656 -32.469 -6.312 1 59.84 279 GLU A CA 1
ATOM 2202 C C . GLU A 1 279 ? 21.406 -33.406 -7.5 1 59.84 279 GLU A C 1
ATOM 2204 O O . GLU A 1 279 ? 20.922 -34.5 -7.332 1 59.84 279 GLU A O 1
ATOM 2209 N N . LEU A 1 280 ? 20.984 -32.906 -8.664 1 51.44 280 LEU A N 1
ATOM 2210 C CA . LEU A 1 280 ? 20.891 -33.781 -9.836 1 51.44 280 LEU A CA 1
ATOM 2211 C C . LEU A 1 280 ? 22.078 -34.719 -9.906 1 51.44 280 LEU A C 1
ATOM 2213 O O . LEU A 1 280 ? 23.188 -34.375 -9.531 1 51.44 280 LEU A O 1
ATOM 2217 N N . PRO A 1 281 ? 21.844 -35.938 -10.18 1 43.5 281 PRO A N 1
ATOM 2218 C CA . PRO A 1 281 ? 22.969 -36.844 -10.484 1 43.5 281 PRO A CA 1
ATOM 2219 C C . PRO A 1 281 ? 23.906 -36.281 -11.547 1 43.5 281 PRO A C 1
ATOM 2221 O O . PRO A 1 281 ? 23.469 -35.531 -12.438 1 43.5 281 PRO A O 1
ATOM 2224 N N . GLN A 1 282 ? 25.156 -35.781 -11.18 1 39.62 282 GLN A N 1
ATOM 2225 C CA . GLN A 1 282 ? 26.203 -35.469 -12.148 1 39.62 282 GLN A CA 1
ATOM 2226 C C . GLN A 1 282 ? 26.047 -36.312 -13.406 1 39.62 282 GLN A C 1
ATOM 2228 O O . GLN A 1 282 ? 25.891 -37.531 -13.328 1 39.62 282 GLN A O 1
ATOM 2233 N N . LEU A 1 283 ? 25.531 -35.781 -14.445 1 39.94 283 LEU A N 1
ATOM 2234 C CA . LEU A 1 283 ? 25.719 -36.5 -15.695 1 39.94 283 LEU A CA 1
ATOM 2235 C C . LEU A 1 283 ? 27.094 -37.125 -15.742 1 39.94 283 LEU A C 1
ATOM 2237 O O . LEU A 1 283 ? 28.109 -36.469 -15.562 1 39.94 283 LEU A O 1
ATOM 2241 N N . VAL A 1 284 ? 27.312 -38.438 -15.617 1 34.91 284 VAL A N 1
ATOM 2242 C CA . VAL A 1 284 ? 28.516 -39.25 -15.883 1 34.91 284 VAL A CA 1
ATOM 2243 C C . VAL A 1 284 ? 29.109 -38.844 -17.234 1 34.91 284 VAL A C 1
ATOM 2245 O O . VAL A 1 284 ? 28.422 -38.969 -18.266 1 34.91 284 VAL A O 1
ATOM 2248 N N . LYS A 1 285 ? 30.156 -38.062 -17.266 1 42.59 285 LYS A N 1
ATOM 2249 C CA . LYS A 1 285 ? 31.031 -37.906 -18.438 1 42.59 285 LYS A CA 1
ATOM 2250 C C . LYS A 1 285 ? 31.375 -39.25 -19.031 1 42.59 285 LYS A C 1
ATOM 2252 O O . LYS A 1 285 ? 31.984 -40.094 -18.375 1 42.59 285 LYS A O 1
ATOM 2257 N N . GLU A 1 286 ? 30.547 -39.781 -19.938 1 31.3 286 GLU A N 1
ATOM 2258 C CA . GLU A 1 286 ? 31.078 -40.875 -20.734 1 31.3 286 GLU A CA 1
ATOM 2259 C C . GLU A 1 286 ? 32.531 -40.594 -21.172 1 31.3 286 GLU A C 1
ATOM 2261 O O . GLU A 1 286 ? 32.812 -39.5 -21.656 1 31.3 286 GLU A O 1
ATOM 2266 N N . GLN A 1 287 ? 33.531 -41.312 -20.672 1 31.02 287 GLN A N 1
ATOM 2267 C CA . GLN A 1 287 ? 34.875 -41.5 -21.172 1 31.02 287 GLN A CA 1
ATOM 2268 C C . GLN A 1 287 ? 34.875 -41.781 -22.672 1 31.02 287 GLN A C 1
ATOM 2270 O O . GLN A 1 287 ? 34.312 -42.781 -23.141 1 31.02 287 GLN A O 1
ATOM 2275 N N . VAL A 1 288 ? 35.312 -40.906 -23.469 1 23.11 288 VAL A N 1
ATOM 2276 C CA . VAL A 1 288 ? 35.969 -41.188 -24.75 1 23.11 288 VAL A CA 1
ATOM 2277 C C . VAL A 1 288 ? 37.406 -41.688 -24.484 1 23.11 288 VAL A C 1
ATOM 2279 O O . VAL A 1 288 ? 38.125 -41.156 -23.641 1 23.11 288 VAL A O 1
ATOM 2282 N N . MET B 1 1 ? 8.961 14.242 -19.172 1 39.47 1 MET B N 1
ATOM 2283 C CA . MET B 1 1 ? 9.484 14.141 -17.812 1 39.47 1 MET B CA 1
ATOM 2284 C C . MET B 1 1 ? 10.664 13.172 -17.766 1 39.47 1 MET B C 1
ATOM 2286 O O . MET B 1 1 ? 10.555 12.031 -18.219 1 39.47 1 MET B O 1
ATOM 2290 N N . THR B 1 2 ? 11.883 13.648 -17.734 1 46.84 2 THR B N 1
ATOM 2291 C CA . THR B 1 2 ? 13.086 12.836 -17.641 1 46.84 2 THR B CA 1
ATOM 2292 C C . THR B 1 2 ? 12.984 11.859 -16.469 1 46.84 2 THR B C 1
ATOM 2294 O O . THR B 1 2 ? 12.188 12.062 -15.555 1 46.84 2 THR B O 1
ATOM 2297 N N . TYR B 1 3 ? 13.594 10.648 -16.578 1 53.88 3 TYR B N 1
ATOM 2298 C CA . TYR B 1 3 ? 13.641 9.633 -15.539 1 53.88 3 TYR B CA 1
ATOM 2299 C C . TYR B 1 3 ? 13.844 10.266 -14.172 1 53.88 3 TYR B C 1
ATOM 2301 O O . TYR B 1 3 ? 13.32 9.766 -13.172 1 53.88 3 TYR B O 1
ATOM 2309 N N . LYS B 1 4 ? 14.422 11.508 -14.188 1 60.84 4 LYS B N 1
ATOM 2310 C CA . LYS B 1 4 ? 14.773 12.18 -12.938 1 60.84 4 LYS B CA 1
ATOM 2311 C C . LYS B 1 4 ? 13.555 12.852 -12.312 1 60.84 4 LYS B C 1
ATOM 2313 O O . LYS B 1 4 ? 13.516 13.062 -11.102 1 60.84 4 LYS B O 1
ATOM 2318 N N . ASP B 1 5 ? 12.5 13.008 -13.078 1 73.44 5 ASP B N 1
ATOM 2319 C CA . ASP B 1 5 ? 11.375 13.773 -12.555 1 73.44 5 ASP B CA 1
ATOM 2320 C C . ASP B 1 5 ? 10.195 12.859 -12.219 1 73.44 5 ASP B C 1
ATOM 2322 O O . ASP B 1 5 ? 9.148 13.328 -11.766 1 73.44 5 ASP B O 1
ATOM 2326 N N . LYS B 1 6 ? 10.508 11.609 -12.328 1 92.31 6 LYS B N 1
ATOM 2327 C CA . LYS B 1 6 ? 9.438 10.672 -12 1 92.31 6 LYS B CA 1
ATOM 2328 C C . LYS B 1 6 ? 9.453 10.32 -10.508 1 92.31 6 LYS B C 1
ATOM 2330 O O . LYS B 1 6 ? 10.516 10.07 -9.938 1 92.31 6 LYS B O 1
ATOM 2335 N N . ILE B 1 7 ? 8.375 10.422 -9.922 1 98 7 ILE B N 1
ATOM 2336 C CA . ILE B 1 7 ? 8.258 10.086 -8.5 1 98 7 ILE B CA 1
ATOM 2337 C C . ILE B 1 7 ? 8.57 8.609 -8.289 1 98 7 ILE B C 1
ATOM 2339 O O . ILE B 1 7 ? 8.031 7.746 -8.984 1 98 7 ILE B O 1
ATOM 2343 N N . ARG B 1 8 ? 9.477 8.328 -7.441 1 98.19 8 ARG B N 1
ATOM 2344 C CA . ARG B 1 8 ? 9.852 6.969 -7.07 1 98.19 8 ARG B CA 1
ATOM 2345 C C . ARG B 1 8 ? 9.477 6.68 -5.621 1 98.19 8 ARG B C 1
ATOM 2347 O O . ARG B 1 8 ? 9.516 7.57 -4.773 1 98.19 8 ARG B O 1
ATOM 2354 N N . ARG B 1 9 ? 9.188 5.434 -5.363 1 98.69 9 ARG B N 1
ATOM 2355 C CA . ARG B 1 9 ? 8.875 4.973 -4.016 1 98.69 9 ARG B CA 1
ATOM 2356 C C . ARG B 1 9 ? 10.016 4.133 -3.449 1 98.69 9 ARG B C 1
ATOM 2358 O O . ARG B 1 9 ? 10.688 3.408 -4.188 1 98.69 9 ARG B O 1
ATOM 2365 N N . HIS B 1 10 ? 10.18 4.312 -2.174 1 98.75 10 HIS B N 1
ATOM 2366 C CA . HIS B 1 10 ? 11.25 3.613 -1.466 1 98.75 10 HIS B CA 1
ATOM 2367 C C . HIS B 1 10 ? 10.82 3.244 -0.049 1 98.75 10 HIS B C 1
ATOM 2369 O O . HIS B 1 10 ? 9.844 3.785 0.469 1 98.75 10 HIS B O 1
ATOM 2375 N N . PHE B 1 11 ? 11.539 2.283 0.477 1 98.75 11 PHE B N 1
ATOM 2376 C CA . PHE B 1 11 ? 11.539 2.051 1.916 1 98.75 11 PHE B CA 1
ATOM 2377 C C . PHE B 1 11 ? 12.938 2.262 2.494 1 98.75 11 PHE B C 1
ATOM 2379 O O . PHE B 1 11 ? 13.938 2.002 1.823 1 98.75 11 PHE B O 1
ATOM 2386 N N . VAL B 1 12 ? 12.984 2.697 3.699 1 98.56 12 VAL B N 1
ATOM 2387 C CA . VAL B 1 12 ? 14.25 2.773 4.418 1 98.56 12 VAL B CA 1
ATOM 2388 C C . VAL B 1 12 ? 14.078 2.215 5.828 1 98.56 12 VAL B C 1
ATOM 2390 O O . VAL B 1 12 ? 13.016 2.381 6.445 1 98.56 12 VAL B O 1
ATOM 2393 N N . ASP B 1 13 ? 15.086 1.521 6.32 1 97.75 13 ASP B N 1
ATOM 2394 C CA . ASP B 1 13 ? 15.07 1.012 7.688 1 97.75 13 ASP B CA 1
ATOM 2395 C C . ASP B 1 13 ? 15.367 2.123 8.688 1 97.75 13 ASP B C 1
ATOM 2397 O O . ASP B 1 13 ? 16.328 2.881 8.523 1 97.75 13 ASP B O 1
ATOM 2401 N N . VAL B 1 14 ? 14.547 2.252 9.617 1 97.56 14 VAL B N 1
ATOM 2402 C CA . VAL B 1 14 ? 14.758 3.141 10.758 1 97.56 14 VAL B CA 1
ATOM 2403 C C . VAL B 1 14 ? 14.656 2.348 12.062 1 97.56 14 VAL B C 1
ATOM 2405 O O . VAL B 1 14 ? 14.5 1.125 12.039 1 97.56 14 VAL B O 1
ATOM 2408 N N . GLU B 1 15 ? 14.789 3.037 13.148 1 94.38 15 GLU B N 1
ATOM 2409 C CA . GLU B 1 15 ? 14.867 2.377 14.453 1 94.38 15 GLU B CA 1
ATOM 2410 C C . GLU B 1 15 ? 13.625 1.532 14.719 1 94.38 15 GLU B C 1
ATOM 2412 O O . GLU B 1 15 ? 13.734 0.414 15.227 1 94.38 15 GLU B O 1
ATOM 2417 N N . HIS B 1 16 ? 12.484 2.01 14.328 1 95.44 16 HIS B N 1
ATOM 2418 C CA . HIS B 1 16 ? 11.242 1.349 14.727 1 95.44 16 HIS B CA 1
ATOM 2419 C C . HIS B 1 16 ? 10.711 0.454 13.617 1 95.44 16 HIS B C 1
ATOM 2421 O O . HIS B 1 16 ? 9.664 -0.175 13.773 1 95.44 16 HIS B O 1
ATOM 2427 N N . GLY B 1 17 ? 11.336 0.42 12.523 1 97 17 GLY B N 1
ATOM 2428 C CA . GLY B 1 17 ? 10.891 -0.368 11.383 1 97 17 GLY B CA 1
ATOM 2429 C C . GLY B 1 17 ? 11.305 0.224 10.055 1 97 17 GLY B C 1
ATOM 2430 O O . GLY B 1 17 ? 12.469 0.576 9.859 1 97 17 GLY B O 1
ATOM 2431 N N . GLN B 1 18 ? 10.32 0.24 9.141 1 98.44 18 GLN B N 1
ATOM 2432 C CA . GLN B 1 18 ? 10.586 0.857 7.848 1 98.44 18 GLN B CA 1
ATOM 2433 C C . GLN B 1 18 ? 9.695 2.074 7.625 1 98.44 18 GLN B C 1
ATOM 2435 O O . GLN B 1 18 ? 8.523 2.076 8.023 1 98.44 18 GLN B O 1
ATOM 2440 N N . ILE B 1 19 ? 10.234 3.033 6.98 1 98.88 19 ILE B N 1
ATOM 2441 C CA . ILE B 1 19 ? 9.484 4.191 6.504 1 98.88 19 ILE B CA 1
ATOM 2442 C C . ILE B 1 19 ? 9.43 4.18 4.98 1 98.88 19 ILE B C 1
ATOM 2444 O O . ILE B 1 19 ? 10.469 4.07 4.316 1 98.88 19 ILE B O 1
ATOM 2448 N N . HIS B 1 20 ? 8.234 4.203 4.492 1 98.94 20 HIS B N 1
ATOM 2449 C CA . HIS B 1 20 ? 8.016 4.418 3.068 1 98.94 20 HIS B CA 1
ATOM 2450 C C . HIS B 1 20 ? 8.141 5.895 2.707 1 98.94 20 HIS B C 1
ATOM 2452 O O . HIS B 1 20 ? 7.691 6.762 3.461 1 98.94 20 HIS B O 1
ATOM 2458 N N . TYR B 1 21 ? 8.695 6.176 1.561 1 98.88 21 TYR B N 1
ATOM 2459 C CA . TYR B 1 21 ? 8.727 7.566 1.134 1 98.88 21 TYR B CA 1
ATOM 2460 C C . TYR B 1 21 ? 8.703 7.676 -0.386 1 98.88 21 TYR B C 1
ATOM 2462 O O . TYR B 1 21 ? 9.078 6.73 -1.087 1 98.88 21 TYR B O 1
ATOM 2470 N N . ARG B 1 22 ? 8.234 8.742 -0.85 1 98.81 22 ARG B N 1
ATOM 2471 C CA . ARG B 1 22 ? 8.273 9.156 -2.25 1 98.81 22 ARG B CA 1
ATOM 2472 C C . ARG B 1 22 ? 9.336 10.227 -2.475 1 98.81 22 ARG B C 1
ATOM 2474 O O . ARG B 1 22 ? 9.539 11.094 -1.621 1 98.81 22 ARG B O 1
ATOM 2481 N N . THR B 1 23 ? 9.969 10.125 -3.621 1 98.5 23 THR B N 1
ATOM 2482 C CA . THR B 1 23 ? 11.008 11.109 -3.896 1 98.5 23 THR B CA 1
ATOM 2483 C C . THR B 1 23 ? 11.125 11.367 -5.395 1 98.5 23 THR B C 1
ATOM 2485 O O . THR B 1 23 ? 10.727 10.531 -6.211 1 98.5 23 THR B O 1
ATOM 2488 N N . ALA B 1 24 ? 11.57 12.547 -5.676 1 98.44 24 ALA B N 1
ATOM 2489 C CA . ALA B 1 24 ? 11.914 12.93 -7.043 1 98.44 24 ALA B CA 1
ATOM 2490 C C . ALA B 1 24 ? 12.891 14.102 -7.055 1 98.44 24 ALA B C 1
ATOM 2492 O O . ALA B 1 24 ? 12.906 14.914 -6.125 1 98.44 24 ALA B O 1
ATOM 2493 N N . GLY B 1 25 ? 13.75 14.156 -8.031 1 97.75 25 GLY B N 1
ATOM 2494 C CA . GLY B 1 25 ? 14.617 15.305 -8.25 1 97.75 25 GLY B CA 1
ATOM 2495 C C . GLY B 1 25 ? 15.977 15.156 -7.594 1 97.75 25 GLY B C 1
ATOM 2496 O O . GLY B 1 25 ? 16.297 14.109 -7.027 1 97.75 25 GLY B O 1
ATOM 2497 N N . GLU B 1 26 ? 16.797 16.109 -7.828 1 96.12 26 GLU B N 1
ATOM 2498 C CA . GLU B 1 26 ? 18.141 16.219 -7.27 1 96.12 26 GLU B CA 1
ATOM 2499 C C . GLU B 1 26 ? 18.438 17.625 -6.785 1 96.12 26 GLU B C 1
ATOM 2501 O O . GLU B 1 26 ? 17.766 18.578 -7.195 1 96.12 26 GLU B O 1
ATOM 2506 N N . GLY B 1 27 ? 19.422 17.719 -5.883 1 95.25 27 GLY B N 1
ATOM 2507 C CA . GLY B 1 27 ? 19.797 19.031 -5.379 1 95.25 27 GLY B CA 1
ATOM 2508 C C . GLY B 1 27 ? 19.531 19.203 -3.896 1 95.25 27 GLY B C 1
ATOM 2509 O O . GLY B 1 27 ? 19.656 18.234 -3.123 1 95.25 27 GLY B O 1
ATOM 2510 N N . LYS B 1 28 ? 19.266 20.484 -3.502 1 95.94 28 LYS B N 1
ATOM 2511 C CA . LYS B 1 28 ? 19 20.781 -2.098 1 95.94 28 LYS B CA 1
ATOM 2512 C C . LYS B 1 28 ? 17.719 20.094 -1.627 1 95.94 28 LYS B C 1
ATOM 2514 O O . LYS B 1 28 ? 16.688 20.203 -2.279 1 95.94 28 LYS B O 1
ATOM 2519 N N . PRO B 1 29 ? 17.766 19.391 -0.502 1 98.06 29 PRO B N 1
ATOM 2520 C CA . PRO B 1 29 ? 16.625 18.578 -0.073 1 98.06 29 PRO B CA 1
ATOM 2521 C C . PRO B 1 29 ? 15.453 19.438 0.419 1 98.06 29 PRO B C 1
ATOM 2523 O O . PRO B 1 29 ? 15.664 20.453 1.093 1 98.06 29 PRO B O 1
ATOM 2526 N N . LEU B 1 30 ? 14.297 19.078 0.027 1 98.62 30 LEU B N 1
ATOM 2527 C CA . LEU B 1 30 ? 13.016 19.562 0.515 1 98.62 30 LEU B CA 1
ATOM 2528 C C . LEU B 1 30 ? 12.188 18.422 1.099 1 98.62 30 LEU B C 1
ATOM 2530 O O . LEU B 1 30 ? 11.773 17.516 0.373 1 98.62 30 LEU B O 1
ATOM 2534 N N . LEU B 1 31 ? 12.008 18.484 2.383 1 98.94 31 LEU B N 1
ATOM 2535 C CA . LEU B 1 31 ? 11.242 17.453 3.092 1 98.94 31 LEU B CA 1
ATOM 2536 C C . LEU B 1 31 ? 9.781 17.875 3.238 1 98.94 31 LEU B C 1
ATOM 2538 O O . LEU B 1 31 ? 9.492 18.969 3.713 1 98.94 31 LEU B O 1
ATOM 2542 N N . LEU B 1 32 ? 8.883 16.984 2.809 1 98.94 32 LEU B N 1
ATOM 2543 C CA . LEU B 1 32 ? 7.445 17.25 2.875 1 98.94 32 LEU B CA 1
ATOM 2544 C C . LEU B 1 32 ? 6.754 16.266 3.803 1 98.94 32 LEU B C 1
ATOM 2546 O O . LEU B 1 32 ? 6.926 15.047 3.668 1 98.94 32 LEU B O 1
ATOM 2550 N N . LEU B 1 33 ? 5.938 16.75 4.68 1 98.94 33 LEU B N 1
ATOM 2551 C CA . LEU B 1 33 ? 5.168 15.898 5.582 1 98.94 33 LEU B CA 1
ATOM 2552 C C . LEU B 1 33 ? 3.672 16.062 5.344 1 98.9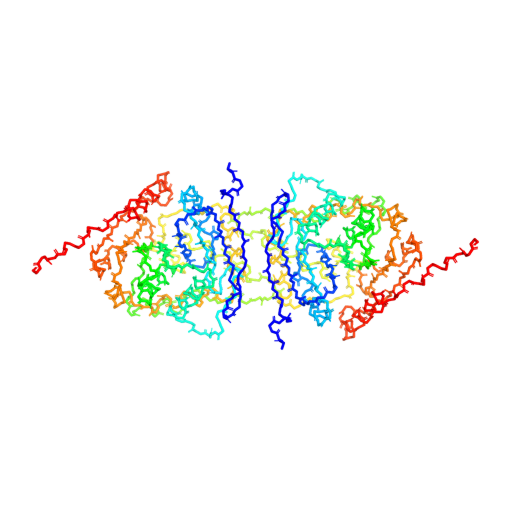4 33 LEU B C 1
ATOM 2554 O O . LEU B 1 33 ? 3.156 17.188 5.367 1 98.94 33 LEU B O 1
ATOM 2558 N N . HIS B 1 34 ? 2.961 14.961 5.176 1 98.88 34 HIS B N 1
ATOM 2559 C CA . HIS B 1 34 ? 1.563 14.961 4.758 1 98.88 34 HIS B CA 1
ATOM 2560 C C . HIS B 1 34 ? 0.632 15.156 5.949 1 98.88 34 HIS B C 1
ATOM 2562 O O . HIS B 1 34 ? 1.039 14.969 7.098 1 98.88 34 HIS B O 1
ATOM 2568 N N . ALA B 1 35 ? -0.565 15.5 5.672 1 98.25 35 ALA B N 1
ATOM 2569 C CA . ALA B 1 35 ? -1.633 15.602 6.664 1 98.25 35 ALA B CA 1
ATOM 2570 C C . ALA B 1 35 ? -2.166 14.227 7.039 1 98.25 35 ALA B C 1
ATOM 2572 O O . ALA B 1 35 ? -1.921 13.242 6.336 1 98.25 35 ALA B O 1
ATOM 2573 N N . SER B 1 36 ? -2.855 14.18 8.211 1 96.19 36 SER B N 1
ATOM 2574 C CA . SER B 1 36 ? -3.549 12.945 8.586 1 96.19 36 SER B CA 1
ATOM 2575 C C . SER B 1 36 ? -5.031 13.023 8.234 1 96.19 36 SER B C 1
ATOM 2577 O O . SER B 1 36 ? -5.629 14.102 8.25 1 96.19 36 SER B O 1
ATOM 2579 N N . PRO B 1 37 ? -5.621 11.828 8.016 1 96.06 37 PRO B N 1
ATOM 2580 C CA . PRO B 1 37 ? -4.93 10.586 7.668 1 96.06 37 PRO B CA 1
ATOM 2581 C C . PRO B 1 37 ? -4.445 10.562 6.223 1 96.06 37 PRO B C 1
ATOM 2583 O O . PRO B 1 37 ? -4.93 11.336 5.391 1 96.06 37 PRO B O 1
ATOM 2586 N N . GLY B 1 38 ? -3.502 9.828 5.941 1 97.12 38 GLY B N 1
ATOM 2587 C CA . GLY B 1 38 ? -3.055 9.742 4.559 1 97.12 38 GLY B CA 1
ATOM 2588 C C . GLY B 1 38 ? -1.63 9.242 4.426 1 97.12 38 GLY B C 1
ATOM 2589 O O . GLY B 1 38 ? -1.191 8.383 5.195 1 97.12 38 GLY B O 1
ATOM 2590 N N . SER B 1 39 ? -0.99 9.688 3.355 1 98.62 39 SER B N 1
ATOM 2591 C CA . SER B 1 39 ? 0.378 9.312 3.01 1 98.62 39 SER B CA 1
ATOM 2592 C C . SER B 1 39 ? 1.019 10.352 2.098 1 98.62 39 SER B C 1
ATOM 2594 O O . SER B 1 39 ? 0.394 11.359 1.76 1 98.62 39 SER B O 1
ATOM 2596 N N . SER B 1 40 ? 2.234 10.078 1.758 1 98.75 40 SER B N 1
ATOM 2597 C CA . SER B 1 40 ? 2.975 10.953 0.854 1 98.75 40 SER B CA 1
ATOM 2598 C C . SER B 1 40 ? 2.287 11.055 -0.504 1 98.75 40 SER B C 1
ATOM 2600 O O . SER B 1 40 ? 2.623 11.922 -1.312 1 98.75 40 SER B O 1
ATOM 2602 N N . ARG B 1 41 ? 1.303 10.188 -0.74 1 98.06 41 ARG B N 1
ATOM 2603 C CA . ARG B 1 41 ? 0.532 10.297 -1.975 1 98.06 41 ARG B CA 1
ATOM 2604 C C . ARG B 1 41 ? -0.143 11.656 -2.084 1 98.06 41 ARG B C 1
ATOM 2606 O O . ARG B 1 41 ? -0.278 12.203 -3.18 1 98.06 41 ARG B O 1
ATOM 2613 N N . GLN B 1 42 ? -0.512 12.242 -0.979 1 97.56 42 GLN B N 1
ATOM 2614 C CA . GLN B 1 42 ? -1.167 13.539 -0.935 1 97.56 42 GLN B CA 1
ATOM 2615 C C . GLN B 1 42 ? -0.25 14.641 -1.474 1 97.56 42 GLN B C 1
ATOM 2617 O O . GLN B 1 42 ? -0.716 15.719 -1.846 1 97.56 42 GLN B O 1
ATOM 2622 N N . LEU B 1 43 ? 1.016 14.359 -1.492 1 98.31 43 LEU B N 1
ATOM 2623 C CA . LEU B 1 43 ? 2.004 15.398 -1.767 1 98.31 43 LEU B CA 1
ATOM 2624 C C . LEU B 1 43 ? 2.59 15.234 -3.164 1 98.31 43 LEU B C 1
ATOM 2626 O O . LEU B 1 43 ? 3.529 15.938 -3.535 1 98.31 43 LEU B O 1
ATOM 2630 N N . GLU B 1 44 ? 2.049 14.336 -3.994 1 97.44 44 GLU B N 1
ATOM 2631 C CA . GLU B 1 44 ? 2.617 14.031 -5.305 1 97.44 44 GLU B CA 1
ATOM 2632 C C . GLU B 1 44 ? 2.695 15.281 -6.176 1 97.44 44 GLU B C 1
ATOM 2634 O O . GLU B 1 44 ? 3.676 15.484 -6.895 1 97.44 44 GLU B O 1
ATOM 2639 N N . LYS B 1 45 ? 1.666 16.125 -6.152 1 96.12 45 LYS B N 1
ATOM 2640 C CA . LYS B 1 45 ? 1.698 17.344 -6.953 1 96.12 45 LYS B CA 1
ATOM 2641 C C . LYS B 1 45 ? 2.812 18.281 -6.488 1 96.12 45 LYS B C 1
ATOM 2643 O O . LYS B 1 45 ? 3.512 18.875 -7.309 1 96.12 45 LYS B O 1
ATOM 2648 N N . LEU B 1 46 ? 2.938 18.422 -5.176 1 97.44 46 LEU B N 1
ATOM 2649 C CA . LEU B 1 46 ? 4 19.25 -4.645 1 97.44 46 LEU B CA 1
ATOM 2650 C C . LEU B 1 46 ? 5.371 18.688 -5 1 97.44 46 LEU B C 1
ATOM 2652 O O . LEU B 1 46 ? 6.293 19.453 -5.328 1 97.44 46 LEU B O 1
ATOM 2656 N N . ILE B 1 47 ? 5.539 17.359 -4.902 1 98.38 47 ILE B N 1
ATOM 2657 C CA . ILE B 1 47 ? 6.789 16.719 -5.301 1 98.38 47 ILE B CA 1
ATOM 2658 C C . ILE B 1 47 ? 7.113 17.078 -6.75 1 98.38 47 ILE B C 1
ATOM 2660 O O . ILE B 1 47 ? 8.227 17.516 -7.055 1 98.38 47 ILE B O 1
ATOM 2664 N N . SER B 1 48 ? 6.145 17 -7.594 1 97.25 48 SER B N 1
ATOM 2665 C CA . SER B 1 48 ? 6.328 17.281 -9.008 1 97.25 48 SER B CA 1
ATOM 2666 C C . SER B 1 48 ? 6.668 18.75 -9.242 1 97.25 48 SER B C 1
ATOM 2668 O O . SER B 1 48 ? 7.477 19.078 -10.109 1 97.25 48 SER B O 1
ATOM 2670 N N . ASP B 1 49 ? 6.074 19.609 -8.484 1 96.81 49 ASP B N 1
ATOM 2671 C CA . ASP B 1 49 ? 6.266 21.047 -8.641 1 96.81 49 ASP B CA 1
ATOM 2672 C C . ASP B 1 49 ? 7.711 21.453 -8.344 1 96.81 49 ASP B C 1
ATOM 2674 O O . ASP B 1 49 ? 8.227 22.406 -8.914 1 96.81 49 ASP B O 1
ATOM 2678 N N . PHE B 1 50 ? 8.359 20.688 -7.492 1 97.5 50 PHE B N 1
ATOM 2679 C CA . PHE B 1 50 ? 9.648 21.156 -6.996 1 97.5 50 PHE B CA 1
ATOM 2680 C C . PHE B 1 50 ? 10.773 20.234 -7.441 1 97.5 50 PHE B C 1
ATOM 2682 O O . PHE B 1 50 ? 11.953 20.547 -7.25 1 97.5 50 PHE B O 1
ATOM 2689 N N . SER B 1 51 ? 10.461 19.125 -8.133 1 97.12 51 SER B N 1
ATOM 2690 C CA . SER B 1 51 ? 11.438 18.094 -8.43 1 97.12 51 SER B CA 1
ATOM 2691 C C . SER B 1 51 ? 12.422 18.547 -9.5 1 97.12 51 SER B C 1
ATOM 2693 O O . SER B 1 51 ? 13.469 17.938 -9.695 1 97.12 51 SER B O 1
ATOM 2695 N N . ASP B 1 52 ? 12.156 19.625 -10.172 1 95.06 52 ASP B N 1
ATOM 2696 C CA . ASP B 1 52 ? 13.031 20.125 -11.234 1 95.06 52 ASP B CA 1
ATOM 2697 C C . ASP B 1 52 ? 14.273 20.797 -10.648 1 95.06 52 ASP B C 1
ATOM 2699 O O . ASP B 1 52 ? 15.281 20.953 -11.336 1 95.06 52 ASP B O 1
ATOM 2703 N N . SER B 1 53 ? 14.211 21.188 -9.383 1 94.56 53 SER B N 1
ATOM 2704 C CA . SER B 1 53 ? 15.32 21.984 -8.859 1 94.56 53 SER B CA 1
ATOM 2705 C C . SER B 1 53 ? 15.727 21.516 -7.465 1 94.56 53 SER B C 1
ATOM 2707 O O . SER B 1 53 ? 16.703 22 -6.898 1 94.56 53 SER B O 1
ATOM 2709 N N . ARG B 1 54 ? 15 20.578 -6.926 1 96.81 54 ARG B N 1
ATOM 2710 C CA . ARG B 1 54 ? 15.242 20.109 -5.566 1 96.81 54 ARG B CA 1
ATOM 2711 C C . ARG B 1 54 ? 15.18 18.594 -5.496 1 96.81 54 ARG B C 1
ATOM 2713 O O . ARG B 1 54 ? 14.531 17.953 -6.332 1 96.81 54 ARG B O 1
ATOM 2720 N N . LEU B 1 55 ? 15.859 18.078 -4.535 1 97.81 55 LEU B N 1
ATOM 2721 C CA . LEU B 1 55 ? 15.531 16.719 -4.086 1 97.81 55 LEU B CA 1
ATOM 2722 C C . LEU B 1 55 ? 14.352 16.734 -3.127 1 97.81 55 LEU B C 1
ATOM 2724 O O . LEU B 1 55 ? 14.492 17.094 -1.955 1 97.81 55 LEU B O 1
ATOM 2728 N N . VAL B 1 56 ? 13.227 16.375 -3.66 1 98.62 56 VAL B N 1
ATOM 2729 C CA . VAL B 1 56 ? 12.023 16.375 -2.834 1 98.62 56 VAL B CA 1
ATOM 2730 C C . VAL B 1 56 ? 11.797 15 -2.225 1 98.62 56 VAL B C 1
ATOM 2732 O O . VAL B 1 56 ? 11.82 13.992 -2.936 1 98.62 56 VAL B O 1
ATOM 2735 N N . ILE B 1 57 ? 11.625 14.953 -0.945 1 98.69 57 ILE B N 1
ATOM 2736 C CA . ILE B 1 57 ? 11.438 13.703 -0.219 1 98.69 57 ILE B CA 1
ATOM 2737 C C . ILE B 1 57 ? 10.203 13.805 0.67 1 98.69 57 ILE B C 1
ATOM 2739 O O . ILE B 1 57 ? 10.055 14.758 1.435 1 98.69 57 ILE B O 1
ATOM 2743 N N . ALA B 1 58 ? 9.344 12.852 0.568 1 98.94 58 ALA B N 1
ATOM 2744 C CA . ALA B 1 58 ? 8.117 12.82 1.362 1 98.94 58 ALA B CA 1
ATOM 2745 C C . ALA B 1 58 ? 7.902 11.453 1.994 1 98.94 58 ALA B C 1
ATOM 2747 O O . ALA B 1 58 ? 7.426 10.523 1.334 1 98.94 58 ALA B O 1
ATOM 2748 N N . PRO B 1 59 ? 8.156 11.328 3.244 1 98.94 59 PRO B N 1
ATOM 2749 C CA . PRO B 1 59 ? 7.855 10.07 3.924 1 98.94 59 PRO B CA 1
ATOM 2750 C C . PRO B 1 59 ? 6.387 9.938 4.312 1 98.94 59 PRO B C 1
ATOM 2752 O O . PRO B 1 59 ? 5.711 10.953 4.527 1 98.94 59 PRO B O 1
ATOM 2755 N N . ASP B 1 60 ? 5.914 8.68 4.305 1 98.94 60 ASP B N 1
ATOM 2756 C CA . ASP B 1 60 ? 4.703 8.422 5.078 1 98.94 60 ASP B CA 1
ATOM 2757 C C . ASP B 1 60 ? 4.977 8.523 6.578 1 98.94 60 ASP B C 1
ATOM 2759 O O . ASP B 1 60 ? 5.91 7.898 7.09 1 98.94 60 ASP B O 1
ATOM 2763 N N . THR B 1 61 ? 4.234 9.336 7.27 1 98.88 61 THR B N 1
ATOM 2764 C CA . THR B 1 61 ? 4.453 9.438 8.711 1 98.88 61 THR B CA 1
ATOM 2765 C C . THR B 1 61 ? 4.188 8.102 9.391 1 98.88 61 THR B C 1
ATOM 2767 O O . THR B 1 61 ? 3.381 7.305 8.914 1 98.88 61 THR B O 1
ATOM 2770 N N . PRO B 1 62 ? 4.824 7.848 10.492 1 98.75 62 PRO B N 1
ATOM 2771 C CA . PRO B 1 62 ? 4.668 6.551 11.156 1 98.75 62 PRO B CA 1
ATOM 2772 C C . PRO B 1 62 ? 3.205 6.199 11.43 1 98.75 62 PRO B C 1
ATOM 2774 O O . PRO B 1 62 ? 2.459 7.031 11.953 1 98.75 62 PRO B O 1
ATOM 2777 N N . GLY B 1 63 ? 2.875 4.992 11.086 1 98.31 63 GLY B N 1
ATOM 2778 C CA . GLY B 1 63 ? 1.521 4.523 11.336 1 98.31 63 GLY B CA 1
ATOM 2779 C C . GLY B 1 63 ? 0.549 4.898 10.234 1 98.31 63 GLY B C 1
ATOM 2780 O O . GLY B 1 63 ? -0.643 4.594 10.328 1 98.31 63 GLY B O 1
ATOM 2781 N N . ASN B 1 64 ? 1 5.551 9.188 1 98.62 64 ASN B N 1
ATOM 2782 C CA . ASN B 1 64 ? 0.205 5.914 8.016 1 98.62 64 ASN B CA 1
ATOM 2783 C C . ASN B 1 64 ? 0.843 5.406 6.727 1 98.62 64 ASN B C 1
ATOM 2785 O O . ASN B 1 64 ? 2.041 5.117 6.691 1 98.62 64 ASN B O 1
ATOM 2789 N N . GLY B 1 65 ? -0.007 5.309 5.617 1 98.38 65 GLY B N 1
ATOM 2790 C CA . GLY B 1 65 ? 0.505 4.793 4.355 1 98.38 65 GLY B CA 1
ATOM 2791 C C . GLY B 1 65 ? 1.144 3.424 4.488 1 98.38 65 GLY B C 1
ATOM 2792 O O . GLY B 1 65 ? 0.53 2.496 5.016 1 98.38 65 GLY B O 1
ATOM 2793 N N . ASP B 1 66 ? 2.398 3.367 4.07 1 98.56 66 ASP B N 1
ATOM 2794 C CA . ASP B 1 66 ? 3.082 2.076 4.086 1 98.56 66 ASP B CA 1
ATOM 2795 C C . ASP B 1 66 ? 4.203 2.061 5.121 1 98.56 66 ASP B C 1
ATOM 2797 O O . ASP B 1 66 ? 5.031 1.148 5.133 1 98.56 66 ASP B O 1
ATOM 2801 N N . SER B 1 67 ? 4.227 3.102 6.016 1 98.81 67 SER B N 1
ATOM 2802 C CA . SER B 1 67 ? 5.242 3.166 7.062 1 98.81 67 SER B CA 1
ATOM 2803 C C . SER B 1 67 ? 4.797 2.408 8.312 1 98.81 67 SER B C 1
ATOM 2805 O O . SER B 1 67 ? 3.629 2.465 8.695 1 98.81 67 SER B O 1
ATOM 2807 N N . ASP B 1 68 ? 5.746 1.815 8.984 1 98.12 68 ASP B N 1
ATOM 2808 C CA . ASP B 1 68 ? 5.449 1.137 10.242 1 98.12 68 ASP B CA 1
ATOM 2809 C C . ASP B 1 68 ? 5.039 2.137 11.32 1 98.12 68 ASP B C 1
ATOM 2811 O O . ASP B 1 68 ? 5.582 3.242 11.391 1 98.12 68 ASP B O 1
ATOM 2815 N N . ALA B 1 69 ? 4.145 1.73 12.156 1 98.19 69 ALA B N 1
ATOM 2816 C CA . ALA B 1 69 ? 3.746 2.551 13.297 1 98.19 69 ALA B CA 1
ATOM 2817 C C . ALA B 1 69 ? 4.812 2.535 14.383 1 98.19 69 ALA B C 1
ATOM 2819 O O . ALA B 1 69 ? 5.617 1.604 14.461 1 98.19 69 ALA B O 1
ATOM 2820 N N . LEU B 1 70 ? 4.844 3.623 15.148 1 98.38 70 LEU B N 1
ATOM 2821 C CA . LEU B 1 70 ? 5.652 3.576 16.359 1 98.38 70 LEU B CA 1
ATOM 2822 C C . LEU B 1 70 ? 5.121 2.52 17.328 1 98.38 70 LEU B C 1
ATOM 2824 O O . LEU B 1 70 ? 3.914 2.293 17.406 1 98.38 70 LEU B O 1
ATOM 2828 N N . PRO B 1 71 ? 6.027 1.831 18.016 1 97.38 71 PRO B N 1
ATOM 2829 C CA . PRO B 1 71 ? 5.578 0.84 19 1 97.38 71 PRO B CA 1
ATOM 2830 C C . PRO B 1 71 ? 5.086 1.477 20.297 1 97.38 71 PRO B C 1
ATOM 2832 O O . PRO B 1 71 ? 5.586 1.15 21.375 1 97.38 71 PRO B O 1
ATOM 2835 N N . LEU B 1 72 ? 4.168 2.475 20.188 1 97.88 72 LEU B N 1
ATOM 2836 C CA . LEU B 1 72 ? 3.566 3.211 21.281 1 97.88 72 LEU B CA 1
ATOM 2837 C C . LEU B 1 72 ? 2.045 3.207 21.172 1 97.88 72 LEU B C 1
ATOM 2839 O O . LEU B 1 72 ? 1.496 3.398 20.094 1 97.88 72 LEU B O 1
ATOM 2843 N N . ASP B 1 73 ? 1.406 2.984 22.25 1 95.88 73 ASP B N 1
ATOM 2844 C CA . ASP B 1 73 ? -0.053 2.99 22.266 1 95.88 73 ASP B CA 1
ATOM 2845 C C . ASP B 1 73 ? -0.601 4.395 22.031 1 95.88 73 ASP B C 1
ATOM 2847 O O . ASP B 1 73 ? -1.661 4.559 21.422 1 95.88 73 ASP B O 1
ATOM 2851 N N . GLU B 1 74 ? 0.145 5.383 22.547 1 96.38 74 GLU B N 1
ATOM 2852 C CA . GLU B 1 74 ? -0.253 6.781 22.406 1 96.38 74 GLU B CA 1
ATOM 2853 C C . GLU B 1 74 ? 0.945 7.664 22.078 1 96.38 74 GLU B C 1
ATOM 2855 O O . GLU B 1 74 ? 1.456 8.375 22.953 1 96.38 74 GLU B O 1
ATOM 2860 N N . PRO B 1 75 ? 1.341 7.684 20.859 1 98.12 75 PRO B N 1
ATOM 2861 C CA . PRO B 1 75 ? 2.461 8.555 20.484 1 98.12 75 PRO B CA 1
ATOM 2862 C C . PRO B 1 75 ? 2.125 10.039 20.609 1 98.12 75 PRO B C 1
ATOM 2864 O O . PRO B 1 75 ? 0.969 10.43 20.438 1 98.12 75 PRO B O 1
ATOM 2867 N N . THR B 1 76 ? 3.121 10.812 20.938 1 98.5 76 THR B N 1
ATOM 2868 C CA . THR B 1 76 ? 3.025 12.273 20.922 1 98.5 76 THR B CA 1
ATOM 2869 C C . THR B 1 76 ? 3.627 12.844 19.641 1 98.5 76 THR B C 1
ATOM 2871 O O . THR B 1 76 ? 4.277 12.117 18.891 1 98.5 76 THR B O 1
ATOM 2874 N N . ILE B 1 77 ? 3.395 14.102 19.469 1 98.62 77 ILE B N 1
ATOM 2875 C CA . ILE B 1 77 ? 4.004 14.758 18.312 1 98.62 77 ILE B CA 1
ATOM 2876 C C . ILE B 1 77 ? 5.523 14.727 18.453 1 98.62 77 ILE B C 1
ATOM 2878 O O . ILE B 1 77 ? 6.238 14.602 17.453 1 98.62 77 ILE B O 1
ATOM 2882 N N . ILE B 1 78 ? 6.016 14.859 19.641 1 98.69 78 ILE B N 1
ATOM 2883 C CA . ILE B 1 78 ? 7.453 14.797 19.875 1 98.69 78 ILE B CA 1
ATOM 2884 C C . ILE B 1 78 ? 7.992 13.438 19.422 1 98.69 78 ILE B C 1
ATOM 2886 O O . ILE B 1 78 ? 9.039 13.359 18.781 1 98.69 78 ILE B O 1
ATOM 2890 N N . ASP B 1 79 ? 7.27 12.328 19.75 1 98.81 79 ASP B N 1
ATOM 2891 C CA . ASP B 1 79 ? 7.66 10.992 19.328 1 98.81 79 ASP B CA 1
ATOM 2892 C C . ASP B 1 79 ? 7.695 10.891 17.797 1 98.81 79 ASP B C 1
ATOM 2894 O O . ASP B 1 79 ? 8.633 10.336 17.234 1 98.81 79 ASP B O 1
ATOM 2898 N N . LEU B 1 80 ? 6.691 11.406 17.172 1 98.88 80 LEU B N 1
ATOM 2899 C CA . LEU B 1 80 ? 6.605 11.359 15.719 1 98.88 80 LEU B CA 1
ATOM 2900 C C . LEU B 1 80 ? 7.723 12.188 15.086 1 98.88 80 LEU B C 1
ATOM 2902 O O . LEU B 1 80 ? 8.336 11.758 14.102 1 98.88 80 LEU B O 1
ATOM 2906 N N . ALA B 1 81 ? 8.008 13.383 15.648 1 98.88 81 ALA B N 1
ATOM 2907 C CA . ALA B 1 81 ? 9.094 14.227 15.148 1 98.88 81 ALA B CA 1
ATOM 2908 C C . ALA B 1 81 ? 10.445 13.539 15.289 1 98.88 81 ALA B C 1
ATOM 2910 O O . ALA B 1 81 ? 11.297 13.648 14.414 1 98.88 81 ALA B O 1
ATOM 2911 N N . HIS B 1 82 ? 10.625 12.82 16.375 1 98.75 82 HIS B N 1
ATOM 2912 C CA . HIS B 1 82 ? 11.852 12.055 16.578 1 98.75 82 HIS B CA 1
ATOM 2913 C C . HIS B 1 82 ? 12.016 10.992 15.492 1 98.75 82 HIS B C 1
ATOM 2915 O O . HIS B 1 82 ? 13.125 10.742 15.023 1 98.75 82 HIS B O 1
ATOM 2921 N N . SER B 1 83 ? 10.961 10.336 15.172 1 98.75 83 SER B N 1
ATOM 2922 C CA . SER B 1 83 ? 11.008 9.336 14.109 1 98.75 83 SER B CA 1
ATOM 2923 C C . SER B 1 83 ? 11.422 9.961 12.781 1 98.75 83 SER B C 1
ATOM 2925 O O . SER B 1 83 ? 12.227 9.383 12.047 1 98.75 83 SER B O 1
ATOM 2927 N N . ILE B 1 84 ? 10.883 11.117 12.492 1 98.81 84 ILE B N 1
ATOM 2928 C CA . ILE B 1 84 ? 11.227 11.797 11.25 1 98.81 84 ILE B CA 1
ATOM 2929 C C . ILE B 1 84 ? 12.68 12.266 11.305 1 98.81 84 ILE B C 1
ATOM 2931 O O . ILE B 1 84 ? 13.383 12.25 10.297 1 98.81 84 ILE B O 1
ATOM 2935 N N . LEU B 1 85 ? 13.102 12.711 12.453 1 98.69 85 LEU B N 1
ATOM 2936 C CA . LEU B 1 85 ? 14.508 13.062 12.625 1 98.69 85 LEU B CA 1
ATOM 2937 C C . LEU B 1 85 ? 15.406 11.867 12.32 1 98.69 85 LEU B C 1
ATOM 2939 O O . LEU B 1 85 ? 16.406 12.008 11.617 1 98.69 85 LEU B O 1
ATOM 2943 N N . ASN B 1 86 ? 15.062 10.711 12.867 1 98.56 86 ASN B N 1
ATOM 2944 C CA . ASN B 1 86 ? 15.797 9.484 12.57 1 98.56 86 ASN B CA 1
ATOM 2945 C C . ASN B 1 86 ? 15.812 9.188 11.078 1 98.56 86 ASN B C 1
ATOM 2947 O O . ASN B 1 86 ? 16.844 8.781 10.531 1 98.56 86 ASN B O 1
ATOM 2951 N N . PHE B 1 87 ? 14.727 9.398 10.445 1 98.75 87 PHE B N 1
ATOM 2952 C CA . PHE B 1 87 ? 14.641 9.242 9 1 98.75 87 PHE B CA 1
ATOM 2953 C C . PHE B 1 87 ? 15.641 10.148 8.297 1 98.75 87 PHE B C 1
ATOM 2955 O O . PHE B 1 87 ? 16.375 9.703 7.41 1 98.75 87 PHE B O 1
ATOM 2962 N N . CYS B 1 88 ? 15.703 11.414 8.695 1 98.5 88 CYS B N 1
ATOM 2963 C CA . CYS B 1 88 ? 16.641 12.375 8.109 1 98.5 88 CYS B CA 1
ATOM 2964 C C . CYS B 1 88 ? 18.078 11.914 8.305 1 98.5 88 CYS B C 1
ATOM 2966 O O . CYS B 1 88 ? 18.891 12.016 7.391 1 98.5 88 CYS B O 1
ATOM 2968 N N . GLU B 1 89 ? 18.344 11.398 9.484 1 98.12 89 GLU B N 1
ATOM 2969 C CA . GLU B 1 89 ? 19.688 10.93 9.797 1 98.12 89 GLU B CA 1
ATOM 2970 C C . GLU B 1 89 ? 20.078 9.742 8.914 1 98.12 89 GLU B C 1
ATOM 2972 O O . GLU B 1 89 ? 21.172 9.703 8.359 1 98.12 89 GLU B O 1
ATOM 2977 N N . VAL B 1 90 ? 19.172 8.812 8.805 1 98.19 90 VAL B N 1
ATOM 2978 C CA . VAL B 1 90 ? 19.422 7.621 8 1 98.19 90 VAL B CA 1
ATOM 2979 C C . VAL B 1 90 ? 19.609 8.016 6.535 1 98.19 90 VAL B C 1
ATOM 2981 O O . VAL B 1 90 ? 20.438 7.418 5.832 1 98.19 90 VAL B O 1
ATOM 2984 N N . MET B 1 91 ? 18.891 9.047 6.117 1 97.81 91 MET B N 1
ATOM 2985 C CA . MET B 1 91 ? 18.953 9.5 4.73 1 97.81 91 MET B CA 1
ATOM 2986 C C . MET B 1 91 ? 20.203 10.359 4.5 1 97.81 91 MET B C 1
ATOM 2988 O O . MET B 1 91 ? 20.547 10.664 3.355 1 97.81 91 MET B O 1
ATOM 2992 N N . GLY B 1 92 ? 20.812 10.812 5.531 1 97.44 92 GLY B N 1
ATOM 2993 C CA . GLY B 1 92 ? 22.047 11.578 5.441 1 97.44 92 GLY B CA 1
ATOM 2994 C C . GLY B 1 92 ? 21.812 13.055 5.188 1 97.44 92 GLY B C 1
ATOM 2995 O O . GLY B 1 92 ? 22.672 13.734 4.621 1 97.44 92 GLY B O 1
ATOM 2996 N N . PHE B 1 93 ? 20.703 13.523 5.555 1 96.38 93 PHE B N 1
ATOM 2997 C CA . PHE B 1 93 ? 20.406 14.93 5.344 1 96.38 93 PHE B CA 1
ATOM 2998 C C . PHE B 1 93 ? 21.047 15.789 6.43 1 96.38 93 PHE B C 1
ATOM 3000 O O . PHE B 1 93 ? 20.766 15.602 7.617 1 96.38 93 PHE B O 1
ATOM 3007 N N . GLU B 1 94 ? 21.844 16.703 6.07 1 96.44 94 GLU B N 1
ATOM 3008 C CA . GLU B 1 94 ? 22.484 17.625 7.012 1 96.44 94 GLU B CA 1
ATOM 3009 C C . GLU B 1 94 ? 21.562 18.797 7.344 1 96.44 94 GLU B C 1
ATOM 3011 O O . GLU B 1 94 ? 21.406 19.156 8.508 1 96.44 94 GLU B O 1
ATOM 3016 N N . LYS B 1 95 ? 21 19.391 6.332 1 97.38 95 LYS B N 1
ATOM 3017 C CA . LYS B 1 95 ? 20.078 20.5 6.457 1 97.38 95 LYS B CA 1
ATOM 3018 C C . LYS B 1 95 ? 19 20.453 5.371 1 97.38 95 LYS B C 1
ATOM 3020 O O . LYS B 1 95 ? 19.312 20.188 4.207 1 97.38 95 LYS B O 1
ATOM 3025 N N . VAL B 1 96 ? 17.688 20.688 5.773 1 98.12 96 VAL B N 1
ATOM 3026 C CA . VAL B 1 96 ? 16.609 20.562 4.801 1 98.12 96 VAL B CA 1
ATOM 3027 C C . VAL B 1 96 ? 15.641 21.734 4.941 1 98.12 96 VAL B C 1
ATOM 3029 O O . VAL B 1 96 ? 15.508 22.297 6.023 1 98.12 96 VAL B O 1
ATOM 3032 N N . ASP B 1 97 ? 15.117 22.172 3.795 1 98.44 97 ASP B N 1
ATOM 3033 C CA . ASP B 1 97 ? 13.867 22.922 3.873 1 98.44 97 ASP B CA 1
ATOM 3034 C C . ASP B 1 97 ? 12.695 22 4.199 1 98.44 97 ASP B C 1
ATOM 3036 O O . ASP B 1 97 ? 12.656 20.859 3.744 1 98.44 97 ASP B O 1
ATOM 3040 N N . LEU B 1 98 ? 11.781 22.5 4.996 1 98.69 98 LEU B N 1
ATOM 3041 C CA . LEU B 1 98 ? 10.75 21.641 5.578 1 98.69 98 LEU B CA 1
ATOM 3042 C C . LEU B 1 98 ? 9.359 22.234 5.355 1 98.69 98 LEU B C 1
ATOM 3044 O O . LEU B 1 98 ? 9.148 23.422 5.57 1 98.69 98 LEU B O 1
ATOM 3048 N N . TYR B 1 99 ? 8.5 21.391 4.828 1 98.75 99 TYR B N 1
ATOM 3049 C CA . TYR B 1 99 ? 7.082 21.703 4.684 1 98.75 99 TYR B CA 1
ATOM 3050 C C . TYR B 1 99 ? 6.219 20.641 5.359 1 98.75 99 TYR B C 1
ATOM 3052 O O . TYR B 1 99 ? 6.5 19.453 5.266 1 98.75 99 TYR B O 1
ATOM 3060 N N . GLY B 1 100 ? 5.207 21.062 6 1 98.81 100 GLY B N 1
ATOM 3061 C CA . GLY B 1 100 ? 4.215 20.141 6.535 1 98.81 100 GLY B CA 1
ATOM 3062 C C . GLY B 1 100 ? 2.801 20.688 6.465 1 98.81 100 GLY B C 1
ATOM 3063 O O . GLY B 1 100 ? 2.578 21.875 6.68 1 98.81 100 GLY B O 1
ATOM 3064 N N . SER B 1 101 ? 1.877 19.812 6.227 1 98.5 101 SER B N 1
ATOM 3065 C CA . SER B 1 101 ? 0.468 20.172 6.16 1 98.5 101 SER B CA 1
ATOM 3066 C C . SER B 1 101 ? -0.315 19.594 7.328 1 98.5 101 SER B C 1
ATOM 3068 O O . SER B 1 101 ? -0.267 18.375 7.566 1 98.5 101 SER B O 1
ATOM 3070 N N . HIS B 1 102 ? -1.099 20.422 8.078 1 98.19 102 HIS B N 1
ATOM 3071 C CA . HIS B 1 102 ? -1.955 20 9.18 1 98.19 102 HIS B CA 1
ATOM 3072 C C . HIS B 1 102 ? -1.187 19.125 10.172 1 98.19 102 HIS B C 1
ATOM 3074 O O . HIS B 1 102 ? -0.17 19.562 10.719 1 98.19 102 HIS B O 1
ATOM 3080 N N . THR B 1 103 ? -1.517 17.875 10.352 1 98.44 103 THR B N 1
ATOM 3081 C CA . THR B 1 103 ? -0.757 17 11.25 1 98.44 103 THR B CA 1
ATOM 3082 C C . THR B 1 103 ? 0.72 17 10.867 1 98.44 103 THR B C 1
ATOM 3084 O O . THR B 1 103 ? 1.591 17.031 11.742 1 98.44 103 THR B O 1
ATOM 3087 N N . GLY B 1 104 ? 0.989 16.922 9.586 1 98.81 104 GLY B N 1
ATOM 3088 C CA . GLY B 1 104 ? 2.363 17.016 9.117 1 98.81 104 GLY B CA 1
ATOM 3089 C C . GLY B 1 104 ? 3.033 18.328 9.469 1 98.81 104 GLY B C 1
ATOM 3090 O O . GLY B 1 104 ? 4.246 18.375 9.672 1 98.81 104 GLY B O 1
ATOM 3091 N N . GLY B 1 105 ? 2.252 19.406 9.5 1 98.56 105 GLY B N 1
ATOM 3092 C CA . GLY B 1 105 ? 2.764 20.688 9.938 1 98.56 105 GLY B CA 1
ATOM 3093 C C . GLY B 1 105 ? 3.15 20.703 11.406 1 98.56 105 GLY B C 1
ATOM 3094 O O . GLY B 1 105 ? 4.164 21.297 11.773 1 98.56 105 GLY B O 1
ATOM 3095 N N . THR B 1 106 ? 2.332 20.062 12.195 1 98.5 106 THR B N 1
ATOM 3096 C CA . THR B 1 106 ? 2.609 19.953 13.625 1 98.5 106 THR B CA 1
ATOM 3097 C C . THR B 1 106 ? 3.889 19.156 13.859 1 98.5 106 THR B C 1
ATOM 3099 O O . THR B 1 106 ? 4.727 19.547 14.68 1 98.5 106 THR B O 1
ATOM 3102 N N . ILE B 1 107 ? 4.031 18.094 13.133 1 98.88 107 ILE B N 1
ATOM 3103 C CA . ILE B 1 107 ? 5.234 17.281 13.234 1 98.88 107 ILE B CA 1
ATOM 3104 C C . ILE B 1 107 ? 6.445 18.078 12.766 1 98.88 107 ILE B C 1
ATOM 3106 O O . ILE B 1 107 ? 7.5 18.047 13.398 1 98.88 107 ILE B O 1
ATOM 3110 N N . ALA B 1 108 ? 6.258 18.812 11.727 1 98.81 108 ALA B N 1
ATOM 3111 C CA . ALA B 1 108 ? 7.328 19.641 11.172 1 98.81 108 ALA B CA 1
ATOM 3112 C C . ALA B 1 108 ? 7.762 20.703 12.172 1 98.81 108 ALA B C 1
ATOM 3114 O O . ALA B 1 108 ? 8.961 20.938 12.359 1 98.81 108 ALA B O 1
ATOM 3115 N N . ALA B 1 109 ? 6.816 21.344 12.75 1 98.38 109 ALA B N 1
ATOM 3116 C CA . ALA B 1 109 ? 7.117 22.359 13.758 1 98.38 109 ALA B CA 1
ATOM 3117 C C . ALA B 1 109 ? 7.934 21.766 14.898 1 98.38 109 ALA B C 1
ATOM 3119 O O . ALA B 1 109 ? 8.938 22.359 15.32 1 98.38 109 ALA B O 1
ATOM 3120 N N . GLU B 1 110 ? 7.488 20.656 15.336 1 98.75 110 GLU B N 1
ATOM 3121 C CA . GLU B 1 110 ? 8.195 20.016 16.438 1 98.75 110 GLU B CA 1
ATOM 3122 C C . GLU B 1 110 ? 9.602 19.578 16.031 1 98.75 110 GLU B C 1
ATOM 3124 O O . GLU B 1 110 ? 10.531 19.641 16.828 1 98.75 110 GLU B O 1
ATOM 3129 N N . LEU B 1 111 ? 9.703 19.078 14.812 1 98.75 111 LEU B N 1
ATOM 3130 C CA . LEU B 1 111 ? 11.016 18.734 14.289 1 98.75 111 LEU B CA 1
ATOM 3131 C C . LEU B 1 111 ? 11.945 19.938 14.297 1 98.75 111 LEU B C 1
ATOM 3133 O O . LEU B 1 111 ? 13.117 19.812 14.656 1 98.75 111 LEU B O 1
ATOM 3137 N N . ALA B 1 112 ? 11.461 21.094 13.938 1 98.25 112 ALA B N 1
ATOM 3138 C CA . ALA B 1 112 ? 12.242 22.328 13.906 1 98.25 112 ALA B CA 1
ATOM 3139 C C . ALA B 1 112 ? 12.656 22.75 15.312 1 98.25 112 ALA B C 1
ATOM 3141 O O . ALA B 1 112 ? 13.695 23.391 15.492 1 98.25 112 ALA B O 1
ATOM 3142 N N . ILE B 1 113 ? 11.836 22.438 16.297 1 98.25 113 ILE B N 1
ATOM 3143 C CA . ILE B 1 113 ? 12.18 22.703 17.688 1 98.25 113 ILE B CA 1
ATOM 3144 C C . ILE B 1 113 ? 13.273 21.75 18.156 1 98.25 113 ILE B C 1
ATOM 3146 O O . ILE B 1 113 ? 14.258 22.156 18.75 1 98.25 113 ILE B O 1
ATOM 3150 N N . LEU B 1 114 ? 13.148 20.484 17.766 1 98.25 114 LEU B N 1
ATOM 3151 C CA . LEU B 1 114 ? 14.016 19.422 18.219 1 98.25 114 LEU B CA 1
ATOM 3152 C C . LEU B 1 114 ? 15.406 19.531 17.594 1 98.25 114 LEU B C 1
ATOM 3154 O O . LEU B 1 114 ? 16.406 19.203 18.234 1 98.25 114 LEU B O 1
ATOM 3158 N N . ALA B 1 115 ? 15.414 19.953 16.359 1 98.5 115 ALA B N 1
ATOM 3159 C CA . ALA B 1 115 ? 16.672 19.969 15.609 1 98.5 115 ALA B CA 1
ATOM 3160 C C . ALA B 1 115 ? 16.766 21.188 14.711 1 98.5 115 ALA B C 1
ATOM 3162 O O . ALA B 1 115 ? 16.906 21.062 13.484 1 98.5 115 ALA B O 1
ATOM 3163 N N . PRO B 1 116 ? 16.859 22.344 15.336 1 97.75 116 PRO B N 1
ATOM 3164 C CA . PRO B 1 116 ? 16.859 23.578 14.547 1 97.75 116 PRO B CA 1
ATOM 3165 C C . PRO B 1 116 ? 18.047 23.656 13.594 1 97.75 116 PRO B C 1
ATOM 3167 O O . PRO B 1 116 ? 17.953 24.297 12.539 1 97.75 116 PRO B O 1
ATOM 3170 N N . ARG B 1 117 ? 19.125 22.984 13.867 1 97.5 117 ARG B N 1
ATOM 3171 C CA . ARG B 1 117 ? 20.312 23.047 13.016 1 97.5 117 ARG B CA 1
ATOM 3172 C C . ARG B 1 117 ? 20.109 22.25 11.734 1 97.5 117 ARG B C 1
ATOM 3174 O O . ARG B 1 117 ? 20.797 22.484 10.742 1 97.5 117 ARG B O 1
ATOM 3181 N N . LYS B 1 118 ? 19.141 21.359 11.75 1 97.88 118 LYS B N 1
ATOM 3182 C CA . LYS B 1 118 ? 18.891 20.5 10.594 1 97.88 118 LYS B CA 1
ATOM 3183 C C . LYS B 1 118 ? 17.812 21.109 9.688 1 97.88 118 LYS B C 1
ATOM 3185 O O . LYS B 1 118 ? 17.562 20.594 8.594 1 97.88 118 LYS B O 1
ATOM 3190 N N . ILE B 1 119 ? 17.266 22.188 10.125 1 97.81 119 ILE B N 1
ATOM 3191 C CA . ILE B 1 119 ? 16.172 22.781 9.367 1 97.81 119 ILE B CA 1
ATOM 3192 C C . ILE B 1 119 ? 16.562 24.172 8.883 1 97.81 119 ILE B C 1
ATOM 3194 O O . ILE B 1 119 ? 16.922 25.031 9.68 1 97.81 119 ILE B O 1
ATOM 3198 N N . ASN B 1 120 ? 16.547 24.344 7.613 1 96.94 120 ASN B N 1
ATOM 3199 C CA . ASN B 1 120 ? 16.875 25.641 7.039 1 96.94 120 ASN B CA 1
ATOM 3200 C C . ASN B 1 120 ? 15.719 26.625 7.172 1 96.94 120 ASN B C 1
ATOM 3202 O O . ASN B 1 120 ? 15.867 27.688 7.77 1 96.94 120 ASN B O 1
ATOM 3206 N N . ARG B 1 121 ? 14.617 26.281 6.629 1 97.38 121 ARG B N 1
ATOM 3207 C CA . ARG B 1 121 ? 13.375 27.047 6.727 1 97.38 121 ARG B CA 1
ATOM 3208 C C . ARG B 1 121 ? 12.172 26.125 6.859 1 97.38 121 ARG B C 1
ATOM 3210 O O . ARG B 1 121 ? 12.219 24.969 6.422 1 97.38 121 ARG B O 1
ATOM 3217 N N . LEU B 1 122 ? 11.094 26.688 7.484 1 97.81 122 LEU B N 1
ATOM 3218 C CA . LEU B 1 122 ? 9.93 25.859 7.812 1 97.81 122 LEU B CA 1
ATOM 3219 C C . LEU B 1 122 ? 8.648 26.516 7.309 1 97.81 122 LEU B C 1
ATOM 3221 O O . LEU B 1 122 ? 8.414 27.703 7.555 1 97.81 122 LEU B O 1
ATOM 3225 N N . ILE B 1 123 ? 7.883 25.734 6.574 1 98.38 123 ILE B N 1
ATOM 3226 C CA . ILE B 1 123 ? 6.531 26.156 6.219 1 98.38 123 ILE B CA 1
ATOM 3227 C C . ILE B 1 123 ? 5.516 25.219 6.883 1 98.38 123 ILE B C 1
ATOM 3229 O O . ILE B 1 123 ? 5.613 24 6.77 1 98.38 123 ILE B O 1
ATOM 3233 N N . ILE B 1 124 ? 4.582 25.797 7.566 1 98.38 124 ILE B N 1
ATOM 3234 C CA . ILE B 1 124 ? 3.463 25.078 8.164 1 98.38 124 ILE B CA 1
ATOM 3235 C C . ILE B 1 124 ? 2.168 25.453 7.445 1 98.38 124 ILE B C 1
ATOM 3237 O O . ILE B 1 124 ? 1.778 26.625 7.43 1 98.38 124 ILE B O 1
ATOM 3241 N N . ASP B 1 125 ? 1.51 24.453 6.875 1 98.31 125 ASP B N 1
ATOM 3242 C CA . ASP B 1 125 ? 0.292 24.656 6.098 1 98.31 125 ASP B CA 1
ATOM 3243 C C . ASP B 1 125 ? -0.939 24.203 6.871 1 98.31 125 ASP B C 1
ATOM 3245 O O . ASP B 1 125 ? -1.372 23.047 6.734 1 98.31 125 ASP B O 1
ATOM 3249 N N . GLY B 1 126 ? -1.552 25.109 7.621 1 97.81 126 GLY B N 1
ATOM 3250 C CA . GLY B 1 126 ? -2.697 24.781 8.461 1 97.81 126 GLY B CA 1
ATOM 3251 C C . GLY B 1 126 ? -2.314 24.406 9.875 1 97.81 126 GLY B C 1
ATOM 3252 O O . GLY B 1 126 ? -1.643 23.391 10.102 1 97.81 126 GLY B O 1
ATOM 3253 N N . VAL B 1 127 ? -2.76 25.234 10.859 1 96.38 127 VAL B N 1
ATOM 3254 C CA . VAL B 1 127 ? -2.48 25 12.266 1 96.38 127 VAL B CA 1
ATOM 3255 C C . VAL B 1 127 ? -3.787 24.984 13.062 1 96.38 127 VAL B C 1
ATOM 3257 O O . VAL B 1 127 ? -4.578 25.922 12.977 1 96.38 127 VAL B O 1
ATOM 3260 N N . MET B 1 128 ? -3.9 23.906 13.766 1 95.38 128 MET B N 1
ATOM 3261 C CA . MET B 1 128 ? -5.082 23.781 14.609 1 95.38 128 MET B CA 1
ATOM 3262 C C . MET B 1 128 ? -4.805 24.328 16 1 95.38 128 MET B C 1
ATOM 3264 O O . MET B 1 128 ? -3.775 24.016 16.609 1 95.38 128 MET B O 1
ATOM 3268 N N . VAL B 1 129 ? -5.645 25.172 16.484 1 95.75 129 VAL B N 1
ATOM 3269 C CA . VAL B 1 129 ? -5.641 25.656 17.859 1 95.75 129 VAL B CA 1
ATOM 3270 C C . VAL B 1 129 ? -6.984 25.344 18.516 1 95.75 129 VAL B C 1
ATOM 3272 O O . VAL B 1 129 ? -8.039 25.719 17.984 1 95.75 129 VAL B O 1
ATOM 3275 N N . LEU B 1 130 ? -6.918 24.703 19.703 1 95.44 130 LEU B N 1
ATOM 3276 C CA . LEU B 1 130 ? -8.141 24.203 20.312 1 95.44 130 LEU B CA 1
ATOM 3277 C C . LEU B 1 130 ? -8.32 24.781 21.719 1 95.44 130 LEU B C 1
ATOM 3279 O O . LEU B 1 130 ? -7.348 24.906 22.453 1 95.44 130 LEU B O 1
ATOM 3283 N N . THR B 1 131 ? -9.578 25.141 21.984 1 95.12 131 THR B N 1
ATOM 3284 C CA . THR B 1 131 ? -9.93 25.328 23.391 1 95.12 131 THR B CA 1
ATOM 3285 C C . THR B 1 131 ? -10.016 23.984 24.109 1 95.12 131 THR B C 1
ATOM 3287 O O . THR B 1 131 ? -10.016 22.922 23.469 1 95.12 131 THR B O 1
ATOM 3290 N N . SER B 1 132 ? -10.07 24.078 25.438 1 95.69 132 SER B N 1
ATOM 3291 C CA . SER B 1 132 ? -10.211 22.844 26.203 1 95.69 132 SER B CA 1
ATOM 3292 C C . SER B 1 132 ? -11.484 22.094 25.828 1 95.69 132 SER B C 1
ATOM 3294 O O . SER B 1 132 ? -11.484 20.875 25.734 1 95.69 132 SER B O 1
ATOM 3296 N N . GLU B 1 133 ? -12.523 22.828 25.578 1 96.44 133 GLU B N 1
ATOM 3297 C CA . GLU B 1 133 ? -13.797 22.219 25.219 1 96.44 133 GLU B CA 1
ATOM 3298 C C . GLU B 1 133 ? -13.727 21.578 23.844 1 96.44 133 GLU B C 1
ATOM 3300 O O . GLU B 1 133 ? -14.258 20.484 23.641 1 96.44 133 GLU B O 1
ATOM 3305 N N . GLU B 1 134 ? -13.141 22.25 22.922 1 95.75 134 GLU B N 1
ATOM 3306 C CA . GLU B 1 134 ? -12.969 21.703 21.578 1 95.75 134 GLU B CA 1
ATOM 3307 C C . GLU B 1 134 ? -12.109 20.453 21.594 1 95.75 134 GLU B C 1
ATOM 3309 O O . GLU B 1 134 ? -12.391 19.484 20.875 1 95.75 134 GLU B O 1
ATOM 3314 N N . LEU B 1 135 ? -11.062 20.484 22.391 1 96.5 135 LEU B N 1
ATOM 3315 C CA . LEU B 1 135 ? -10.195 19.328 22.531 1 96.5 135 LEU B CA 1
ATOM 3316 C C . LEU B 1 135 ? -10.977 18.125 23.062 1 96.5 135 LEU B C 1
ATOM 3318 O O . LEU B 1 135 ? -10.875 17.031 22.516 1 96.5 135 LEU B O 1
ATOM 3322 N N . ASP B 1 136 ? -11.742 18.312 24.094 1 96.88 136 ASP B N 1
ATOM 3323 C CA . ASP B 1 136 ? -12.555 17.25 24.672 1 96.88 136 ASP B CA 1
ATOM 3324 C C . ASP B 1 136 ? -13.516 16.656 23.641 1 96.88 136 ASP B C 1
ATOM 3326 O O . ASP B 1 136 ? -13.688 15.445 23.562 1 96.88 136 ASP B O 1
ATOM 3330 N N . ASP B 1 137 ? -14.125 17.547 22.891 1 97.12 137 ASP B N 1
ATOM 3331 C CA . ASP B 1 137 ? -15.078 17.125 21.875 1 97.12 137 ASP B CA 1
ATOM 3332 C C . ASP B 1 137 ? -14.391 16.281 20.797 1 97.12 137 ASP B C 1
ATOM 3334 O O . ASP B 1 137 ? -14.883 15.211 20.438 1 97.12 137 ASP B O 1
ATOM 3338 N N . LEU B 1 138 ? -13.305 16.75 20.281 1 96.44 138 LEU B N 1
ATOM 3339 C CA . LEU B 1 138 ? -12.57 16.016 19.234 1 96.44 138 LEU B CA 1
ATOM 3340 C C . LEU B 1 138 ? -12.078 14.68 19.766 1 96.44 138 LEU B C 1
ATOM 3342 O O . LEU B 1 138 ? -12.195 13.664 19.078 1 96.44 138 LEU B O 1
ATOM 3346 N N . MET B 1 139 ? -11.555 14.68 20.969 1 95.12 139 MET B N 1
ATOM 3347 C CA . MET B 1 139 ? -11.031 13.445 21.547 1 95.12 139 MET B CA 1
ATOM 3348 C C . MET B 1 139 ? -12.141 12.414 21.719 1 95.12 139 MET B C 1
ATOM 3350 O O . MET B 1 139 ? -11.906 11.211 21.609 1 95.12 139 MET B O 1
ATOM 3354 N N . ALA B 1 140 ? -13.305 12.859 21.906 1 96.25 140 ALA B N 1
ATOM 3355 C CA . ALA B 1 140 ? -14.438 11.969 22.172 1 96.25 140 ALA B CA 1
ATOM 3356 C C . ALA B 1 140 ? -15.039 11.453 20.859 1 96.25 140 ALA B C 1
ATOM 3358 O O . ALA B 1 140 ? -15.602 10.359 20.828 1 96.25 140 ALA B O 1
ATOM 3359 N N . ASN B 1 141 ? -14.805 12.266 19.812 1 95.5 141 ASN B N 1
ATOM 3360 C CA . ASN B 1 141 ? -15.68 11.969 18.672 1 95.5 141 ASN B CA 1
ATOM 3361 C C . ASN B 1 141 ? -14.898 11.852 17.375 1 95.5 141 ASN B C 1
ATOM 3363 O O . ASN B 1 141 ? -15.422 11.375 16.375 1 95.5 141 ASN B O 1
ATOM 3367 N N . TYR B 1 142 ? -13.617 12.305 17.484 1 89.81 142 TYR B N 1
ATOM 3368 C CA . TYR B 1 142 ? -12.898 12.43 16.219 1 89.81 142 TYR B CA 1
ATOM 3369 C C . TYR B 1 142 ? -12.078 11.18 15.938 1 89.81 142 TYR B C 1
ATOM 3371 O O . TYR B 1 142 ? -11.258 10.758 16.766 1 89.81 142 TYR B O 1
ATOM 3379 N N . ALA B 1 143 ? -12.102 10.516 14.938 1 80.75 143 ALA B N 1
ATOM 3380 C CA . ALA B 1 143 ? -11.312 9.484 14.258 1 80.75 143 ALA B CA 1
ATOM 3381 C C . ALA B 1 143 ? -11.086 8.281 15.164 1 80.75 143 ALA B C 1
ATOM 3383 O O . ALA B 1 143 ? -10.422 8.391 16.203 1 80.75 143 ALA B O 1
ATOM 3384 N N . PHE B 1 144 ? -11.57 7.148 15.055 1 93.38 144 PHE B N 1
ATOM 3385 C CA . PHE B 1 144 ? -11.461 5.848 15.711 1 93.38 144 PHE B CA 1
ATOM 3386 C C . PHE B 1 144 ? -10.961 4.789 14.734 1 93.38 144 PHE B C 1
ATOM 3388 O O . PHE B 1 144 ? -11.055 4.965 13.516 1 93.38 144 PHE B O 1
ATOM 3395 N N . PRO B 1 145 ? -10.359 3.816 15.352 1 96.81 145 PRO B N 1
ATOM 3396 C CA . PRO B 1 145 ? -9.922 2.752 14.445 1 96.81 145 PRO B CA 1
ATOM 3397 C C . PRO B 1 145 ? -11.086 2.047 13.75 1 96.81 145 PRO B C 1
ATOM 3399 O O . PRO B 1 145 ? -12.219 2.105 14.234 1 96.81 145 PRO B O 1
ATOM 3402 N N . PHE B 1 146 ? -10.812 1.443 12.625 1 97.69 146 PHE B N 1
ATOM 3403 C CA . PHE B 1 146 ? -11.75 0.624 11.875 1 97.69 146 PHE B CA 1
ATOM 3404 C C . PHE B 1 146 ? -11.328 -0.839 11.883 1 97.69 146 PHE B C 1
ATOM 3406 O O . PHE B 1 146 ? -10.789 -1.339 10.891 1 97.69 146 PHE B O 1
ATOM 3413 N N . PRO B 1 147 ? -11.633 -1.544 12.945 1 97.31 147 PRO B N 1
ATOM 3414 C CA . PRO B 1 147 ? -11.258 -2.961 12.969 1 97.31 147 PRO B CA 1
ATOM 3415 C C . PRO B 1 147 ? -12 -3.779 11.906 1 97.31 147 PRO B C 1
ATOM 3417 O O . PRO B 1 147 ? -13.172 -3.525 11.633 1 97.31 147 PRO B O 1
ATOM 3420 N N . ALA B 1 148 ? -11.289 -4.719 11.336 1 97.38 148 ALA B N 1
ATOM 3421 C CA . ALA B 1 148 ? -11.883 -5.613 10.344 1 97.38 148 ALA B CA 1
ATOM 3422 C C . ALA B 1 148 ? -12.953 -6.496 10.977 1 97.38 148 ALA B C 1
ATOM 3424 O O . ALA B 1 148 ? -12.922 -6.77 12.172 1 97.38 148 ALA B O 1
ATOM 3425 N N . ASP B 1 149 ? -13.953 -6.875 10.227 1 97.44 149 ASP B N 1
ATOM 3426 C CA . ASP B 1 149 ? -14.984 -7.84 10.602 1 97.44 149 ASP B CA 1
ATOM 3427 C C . ASP B 1 149 ? -15.328 -8.766 9.438 1 97.44 149 ASP B C 1
ATOM 3429 O O . ASP B 1 149 ? -14.789 -8.617 8.344 1 97.44 149 ASP B O 1
ATOM 3433 N N . LEU B 1 150 ? -16.125 -9.758 9.648 1 96.81 150 LEU B N 1
ATOM 3434 C CA . LEU B 1 150 ? -16.422 -10.758 8.633 1 96.81 150 LEU B CA 1
ATOM 3435 C C . LEU B 1 150 ? -17.562 -10.281 7.723 1 96.81 150 LEU B C 1
ATOM 3437 O O . LEU B 1 150 ? -17.859 -10.93 6.715 1 96.81 150 LEU B O 1
ATOM 3441 N N . GLU B 1 151 ? -18.156 -9.078 8.039 1 96.19 151 GLU B N 1
ATOM 3442 C CA . GLU B 1 151 ? -19.297 -8.555 7.289 1 96.19 151 GLU B CA 1
ATOM 3443 C C . GLU B 1 151 ? -18.875 -7.43 6.352 1 96.19 151 GLU B C 1
ATOM 3445 O O . GLU B 1 151 ? -19.625 -7.047 5.453 1 96.19 151 GLU B O 1
ATOM 3450 N N . GLY B 1 152 ? -17.719 -6.863 6.512 1 97.19 152 GLY B N 1
ATOM 3451 C CA . GLY B 1 152 ? -17.203 -5.82 5.641 1 97.19 152 GLY B CA 1
ATOM 3452 C C . GLY B 1 152 ? -17.719 -4.441 5.992 1 97.19 152 GLY B C 1
ATOM 3453 O O . GLY B 1 152 ? -17.562 -3.492 5.223 1 97.19 152 GLY B O 1
ATOM 3454 N N . ALA B 1 153 ? -18.281 -4.258 7.16 1 97.44 153 ALA B N 1
ATOM 3455 C CA . ALA B 1 153 ? -18.906 -3.002 7.574 1 97.44 153 ALA B CA 1
ATOM 3456 C C . ALA B 1 153 ? -17.875 -1.887 7.684 1 97.44 153 ALA B C 1
ATOM 3458 O O . ALA B 1 153 ? -18.172 -0.72 7.422 1 97.44 153 ALA B O 1
ATOM 3459 N N . TYR B 1 154 ? -16.656 -2.23 8.055 1 97.94 154 TYR B N 1
ATOM 3460 C CA . TYR B 1 154 ? -15.594 -1.247 8.227 1 97.94 154 TYR B CA 1
ATOM 3461 C C . TYR B 1 154 ? -15.32 -0.506 6.922 1 97.94 154 TYR B C 1
ATOM 3463 O O . TYR B 1 154 ? -14.891 0.649 6.934 1 97.94 154 TYR B O 1
ATOM 3471 N N . LEU B 1 155 ? -15.547 -1.114 5.789 1 98.5 155 LEU B N 1
ATOM 3472 C CA . LEU B 1 155 ? -15.297 -0.477 4.5 1 98.5 155 LEU B CA 1
ATOM 3473 C C . LEU B 1 155 ? -16.266 0.678 4.266 1 98.5 155 LEU B C 1
ATOM 3475 O O . LEU B 1 155 ? -15.852 1.754 3.822 1 98.5 155 LEU B O 1
ATOM 3479 N N . SER B 1 156 ? -17.516 0.465 4.555 1 97.69 156 SER B N 1
ATOM 3480 C CA . SER B 1 156 ? -18.516 1.53 4.438 1 97.69 156 SER B CA 1
ATOM 3481 C C . SER B 1 156 ? -18.219 2.664 5.414 1 97.69 156 SER B C 1
ATOM 3483 O O . SER B 1 156 ? -18.391 3.838 5.078 1 97.69 156 SER B O 1
ATOM 3485 N N . LYS B 1 157 ? -17.828 2.303 6.586 1 97.62 157 LYS B N 1
ATOM 3486 C CA . LYS B 1 157 ? -17.516 3.307 7.594 1 97.62 157 LYS B CA 1
ATOM 3487 C C . LYS B 1 157 ? -16.328 4.164 7.156 1 97.62 157 LYS B C 1
ATOM 3489 O O . LYS B 1 157 ? -16.344 5.387 7.316 1 97.62 157 LYS B O 1
ATOM 3494 N N . ILE B 1 158 ? -15.32 3.541 6.598 1 98.38 158 ILE B N 1
ATOM 3495 C CA . ILE B 1 158 ? -14.148 4.266 6.117 1 98.38 158 ILE B CA 1
ATOM 3496 C C . ILE B 1 158 ? -14.547 5.199 4.977 1 98.38 158 ILE B C 1
ATOM 3498 O O . ILE B 1 158 ? -14.133 6.359 4.938 1 98.38 158 ILE B O 1
ATOM 3502 N N . PHE B 1 159 ? -15.391 4.688 4.055 1 98.56 159 PHE B N 1
ATOM 3503 C CA . PHE B 1 159 ? -15.844 5.496 2.93 1 98.56 159 PHE B CA 1
ATOM 3504 C C . PHE B 1 159 ? -16.562 6.746 3.416 1 98.56 159 PHE B C 1
ATOM 3506 O O . PHE B 1 159 ? -16.281 7.855 2.959 1 98.56 159 PHE B O 1
ATOM 3513 N N . GLN B 1 160 ? -17.484 6.555 4.352 1 97.56 160 GLN B N 1
ATOM 3514 C CA . GLN B 1 160 ? -18.25 7.676 4.879 1 97.56 160 GLN B CA 1
ATOM 3515 C C . GLN B 1 160 ? -17.359 8.641 5.648 1 97.56 160 GLN B C 1
ATOM 3517 O O . GLN B 1 160 ? -17.547 9.859 5.574 1 97.56 160 GLN B O 1
ATOM 3522 N N . PHE B 1 161 ? -16.453 8.094 6.395 1 97.94 161 PHE B N 1
ATOM 3523 C CA . PHE B 1 161 ? -15.484 8.914 7.105 1 97.94 161 PHE B CA 1
ATOM 3524 C C . PHE B 1 161 ? -14.734 9.82 6.141 1 97.94 161 PHE B C 1
ATOM 3526 O O . PHE B 1 161 ? -14.664 11.031 6.34 1 97.94 161 PHE B O 1
ATOM 3533 N N . CYS B 1 162 ? -14.188 9.273 5.07 1 97.69 162 CYS B N 1
ATOM 3534 C CA . CYS B 1 162 ? -13.445 10.039 4.074 1 97.69 162 CYS B CA 1
ATOM 3535 C C . CYS B 1 162 ? -14.359 11.047 3.373 1 97.69 162 CYS B C 1
ATOM 3537 O O . CYS B 1 162 ? -14 12.211 3.225 1 97.69 162 CYS B O 1
ATOM 3539 N N . ARG B 1 163 ? -15.523 10.602 2.984 1 97.25 163 ARG B N 1
ATOM 3540 C CA . ARG B 1 163 ? -16.484 11.445 2.289 1 97.25 163 ARG B CA 1
ATOM 3541 C C . ARG B 1 163 ? -16.875 12.648 3.146 1 97.25 163 ARG B C 1
ATOM 3543 O O . ARG B 1 163 ? -16.906 13.781 2.66 1 97.25 163 ARG B O 1
ATOM 3550 N N . ASP B 1 164 ? -17.156 12.391 4.402 1 96.94 164 ASP B N 1
ATOM 3551 C CA . ASP B 1 164 ? -17.625 13.438 5.297 1 96.94 164 ASP B CA 1
ATOM 3552 C C . ASP B 1 164 ? -16.516 14.438 5.609 1 96.94 164 ASP B C 1
ATOM 3554 O O . ASP B 1 164 ? -16.797 15.594 5.93 1 96.94 164 ASP B O 1
ATOM 3558 N N . GLN B 1 165 ? -15.281 14.109 5.523 1 95.88 165 GLN B N 1
ATOM 3559 C CA . GLN B 1 165 ? -14.188 15.047 5.723 1 95.88 165 GLN B CA 1
ATOM 3560 C C . GLN B 1 165 ? -14.125 16.078 4.59 1 95.88 165 GLN B C 1
ATOM 3562 O O . GLN B 1 165 ? -13.594 17.172 4.766 1 95.88 165 GLN B O 1
ATOM 3567 N N . TYR B 1 166 ? -14.648 15.703 3.426 1 95 166 TYR B N 1
ATOM 3568 C CA . TYR B 1 166 ? -14.773 16.672 2.34 1 95 166 TYR B CA 1
ATOM 3569 C C . TYR B 1 166 ? -15.883 17.672 2.627 1 95 166 TYR B C 1
ATOM 3571 O O . TYR B 1 166 ? -15.812 18.828 2.203 1 95 166 TYR B O 1
ATOM 3579 N N . LEU B 1 167 ? -16.875 17.234 3.404 1 95.94 167 LEU B N 1
ATOM 3580 C CA . LEU B 1 167 ? -18.141 17.953 3.406 1 95.94 167 LEU B CA 1
ATOM 3581 C C . LEU B 1 167 ? -18.328 18.719 4.707 1 95.94 167 LEU B C 1
ATOM 3583 O O . LEU B 1 167 ? -19.031 19.734 4.734 1 95.94 167 LEU B O 1
ATOM 3587 N N . PHE B 1 168 ? -17.703 18.25 5.762 1 96.19 168 PHE B N 1
ATOM 3588 C CA . PHE B 1 168 ? -17.953 18.812 7.082 1 96.19 168 PHE B CA 1
ATOM 3589 C C . PHE B 1 168 ? -16.641 18.984 7.848 1 96.19 168 PHE B C 1
ATOM 3591 O O . PHE B 1 168 ? -15.672 18.266 7.598 1 96.19 168 PHE B O 1
ATOM 3598 N N . PHE B 1 169 ? -16.625 19.969 8.82 1 95.31 169 PHE B N 1
ATOM 3599 C CA . PHE B 1 169 ? -15.539 20.094 9.789 1 95.31 169 PHE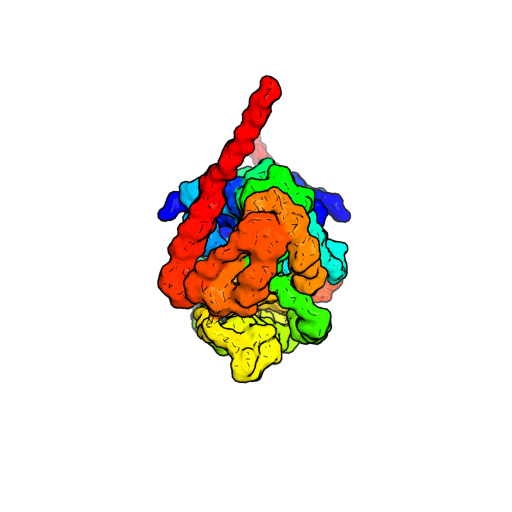 B CA 1
ATOM 3600 C C . PHE B 1 169 ? -16.078 20.547 11.141 1 95.31 169 PHE B C 1
ATOM 3602 O O . PHE B 1 169 ? -16.734 21.594 11.242 1 95.31 169 PHE B O 1
ATOM 3609 N N . PRO B 1 170 ? -15.828 19.734 12.188 1 96.06 170 PRO B N 1
ATOM 3610 C CA . PRO B 1 170 ? -15.297 18.375 12.117 1 96.06 170 PRO B CA 1
ATOM 3611 C C . PRO B 1 170 ? -16.219 17.422 11.359 1 96.06 170 PRO B C 1
ATOM 3613 O O . PRO B 1 170 ? -17.422 17.672 11.25 1 96.06 170 PRO B O 1
ATOM 3616 N N . TRP B 1 171 ? -15.641 16.344 10.859 1 94.69 171 TRP B N 1
ATOM 3617 C CA . TRP B 1 171 ? -16.328 15.516 9.867 1 94.69 171 TRP B CA 1
ATOM 3618 C C . TRP B 1 171 ? -17.625 14.961 10.43 1 94.69 171 TRP B C 1
ATOM 3620 O O . TRP B 1 171 ? -18.562 14.664 9.672 1 94.69 171 TRP B O 1
ATOM 3630 N N . TYR B 1 172 ? -17.781 14.82 11.727 1 95.81 172 TYR B N 1
ATOM 3631 C CA . TYR B 1 172 ? -18.938 14.164 12.336 1 95.81 172 TYR B CA 1
ATOM 3632 C C . TYR B 1 172 ? -20.047 15.172 12.617 1 95.81 172 TYR B C 1
ATOM 3634 O O . TYR B 1 172 ? -21.141 14.789 13.039 1 95.81 172 TYR B O 1
ATOM 3642 N N . LYS B 1 173 ? -19.781 16.438 12.508 1 96.19 173 LYS B N 1
ATOM 3643 C CA . LYS B 1 173 ? -20.812 17.453 12.648 1 96.19 173 LYS B CA 1
ATOM 3644 C C . LYS B 1 173 ? -21.547 17.688 11.32 1 96.19 173 LYS B C 1
ATOM 3646 O O . LYS B 1 173 ? -21.406 18.75 10.711 1 96.19 173 LYS B O 1
ATOM 3651 N N . ARG B 1 174 ? -22.406 16.812 11 1 96.56 174 ARG B N 1
ATOM 3652 C CA . ARG B 1 174 ? -23.109 16.75 9.727 1 96.56 174 ARG B CA 1
ATOM 3653 C C . ARG B 1 174 ? -24.328 17.656 9.719 1 96.56 174 ARG B C 1
ATOM 3655 O O . ARG B 1 174 ? -25.453 17.203 9.531 1 96.56 174 ARG B O 1
ATOM 3662 N N . THR B 1 175 ? -24.172 18.922 9.922 1 96.56 175 THR B N 1
ATOM 3663 C CA . THR B 1 175 ? -25.188 19.969 9.977 1 96.56 175 THR B CA 1
ATOM 3664 C C . THR B 1 175 ? -24.828 21.125 9.039 1 96.56 175 THR B C 1
ATOM 3666 O O . THR B 1 175 ? -23.734 21.141 8.469 1 96.56 175 THR B O 1
ATOM 3669 N N . ARG B 1 176 ? -25.719 22.047 8.922 1 96 176 ARG B N 1
ATOM 3670 C CA . ARG B 1 176 ? -25.453 23.25 8.117 1 96 176 ARG B CA 1
ATOM 3671 C C . ARG B 1 176 ? -24.266 24.031 8.672 1 96 176 ARG B C 1
ATOM 3673 O O . ARG B 1 176 ? -23.453 24.531 7.902 1 96 176 ARG B O 1
ATOM 3680 N N . ALA B 1 177 ? -24.203 24.062 9.891 1 94.69 177 ALA B N 1
ATOM 3681 C CA . ALA B 1 177 ? -23.156 24.828 10.547 1 94.69 177 ALA B CA 1
ATOM 3682 C C . ALA B 1 177 ? -21.781 24.172 10.336 1 94.69 177 ALA B C 1
ATOM 3684 O O . ALA B 1 177 ? -20.766 24.859 10.297 1 94.69 177 ALA B O 1
ATOM 3685 N N . GLY B 1 178 ? -21.734 22.906 10.18 1 95.5 178 GLY B N 1
ATOM 3686 C CA . GLY B 1 178 ? -20.484 22.172 10.039 1 95.5 178 GLY B CA 1
ATOM 3687 C C . GLY B 1 178 ? -20.062 21.984 8.594 1 95.5 178 GLY B C 1
ATOM 3688 O O . GLY B 1 178 ? -19.016 21.406 8.312 1 95.5 178 GLY B O 1
ATOM 3689 N N . ARG B 1 179 ? -20.828 22.484 7.676 1 96.25 179 ARG B N 1
ATOM 3690 C CA . ARG B 1 179 ? -20.562 22.281 6.258 1 96.25 179 ARG B CA 1
ATOM 3691 C C . ARG B 1 179 ? -19.328 23.062 5.809 1 96.25 179 ARG B C 1
ATOM 3693 O O . ARG B 1 179 ? -19.203 24.25 6.109 1 96.25 179 ARG B O 1
ATOM 3700 N N . ARG B 1 180 ? -18.453 22.375 5.098 1 95.19 180 ARG B N 1
ATOM 3701 C CA . ARG B 1 180 ? -17.297 23.016 4.512 1 95.19 180 ARG B CA 1
ATOM 3702 C C . ARG B 1 180 ? -17.641 23.688 3.184 1 95.19 180 ARG B C 1
ATOM 3704 O O . ARG B 1 180 ? -18.594 23.281 2.514 1 95.19 180 ARG B O 1
ATOM 3711 N N . ASP B 1 181 ? -16.922 24.734 2.922 1 90.88 181 ASP B N 1
ATOM 3712 C CA . ASP B 1 181 ? -17.047 25.375 1.62 1 90.88 181 ASP B CA 1
ATOM 3713 C C . ASP B 1 181 ? -16.172 24.688 0.574 1 90.88 181 ASP B C 1
ATOM 3715 O O . ASP B 1 181 ? -15.188 25.25 0.101 1 90.88 181 ASP B O 1
ATOM 3719 N N . ASN B 1 182 ? -16.531 23.547 0.312 1 88.81 182 ASN B N 1
ATOM 3720 C CA . ASN B 1 182 ? -15.844 22.688 -0.653 1 88.81 182 ASN B CA 1
ATOM 3721 C C . ASN B 1 182 ? -16.812 21.719 -1.333 1 88.81 182 ASN B C 1
ATOM 3723 O O . ASN B 1 182 ? -18 21.688 -1.014 1 88.81 182 ASN B O 1
ATOM 3727 N N . GLY B 1 183 ? -16.531 21.078 -2.377 1 87.56 183 GLY B N 1
ATOM 3728 C CA . GLY B 1 183 ? -17.25 19.969 -2.994 1 87.56 183 GLY B CA 1
ATOM 3729 C C . GLY B 1 183 ? -16.641 18.609 -2.705 1 87.56 183 GLY B C 1
ATOM 3730 O O . GLY B 1 183 ? -15.672 18.516 -1.955 1 87.56 183 GLY B O 1
ATOM 3731 N N . LEU B 1 184 ? -17.406 17.719 -3.18 1 91.81 184 LEU B N 1
ATOM 3732 C CA . LEU B 1 184 ? -16.844 16.375 -3.076 1 91.81 184 LEU B CA 1
ATOM 3733 C C . LEU B 1 184 ? -15.695 16.188 -4.055 1 91.81 184 LEU B C 1
ATOM 3735 O O . LEU B 1 184 ? -15.727 16.719 -5.168 1 91.81 184 LEU B O 1
ATOM 3739 N N . GLY B 1 185 ? -14.641 15.617 -3.631 1 91.25 185 GLY B N 1
ATOM 3740 C CA . GLY B 1 185 ? -13.602 15.234 -4.574 1 91.25 185 GLY B CA 1
ATOM 3741 C C . GLY B 1 185 ? -14.086 14.266 -5.633 1 91.25 185 GLY B C 1
ATOM 3742 O O . GLY B 1 185 ? -15.258 13.883 -5.645 1 91.25 185 GLY B O 1
ATOM 3743 N N . SER B 1 186 ? -13.227 13.953 -6.605 1 95.38 186 SER B N 1
ATOM 3744 C CA . SER B 1 186 ? -13.547 12.945 -7.617 1 95.38 186 SER B CA 1
ATOM 3745 C C . SER B 1 186 ? -13.656 11.555 -7 1 95.38 186 SER B C 1
ATOM 3747 O O . SER B 1 186 ? -13.18 11.328 -5.883 1 95.38 186 SER B O 1
ATOM 3749 N N . ALA B 1 187 ? -14.297 10.641 -7.723 1 97.5 187 ALA B N 1
ATOM 3750 C CA . ALA B 1 187 ? -14.359 9.25 -7.277 1 97.5 187 ALA B CA 1
ATOM 3751 C C . ALA B 1 187 ? -12.961 8.688 -7.043 1 97.5 187 ALA B C 1
ATOM 3753 O O . ALA B 1 187 ? -12.727 7.965 -6.066 1 97.5 187 ALA B O 1
ATOM 3754 N N . GLU B 1 188 ? -12.039 9.086 -7.859 1 96.88 188 GLU B N 1
ATOM 3755 C CA . GLU B 1 188 ? -10.664 8.602 -7.758 1 96.88 188 GLU B CA 1
ATOM 3756 C C . GLU B 1 188 ? -9.969 9.18 -6.527 1 96.88 188 GLU B C 1
ATOM 3758 O O . GLU B 1 188 ? -9.18 8.492 -5.879 1 96.88 188 GLU B O 1
ATOM 3763 N N . ASP B 1 189 ? -10.266 10.406 -6.23 1 95.75 189 ASP B N 1
ATOM 3764 C CA . ASP B 1 189 ? -9.672 11.031 -5.051 1 95.75 189 ASP B CA 1
ATOM 3765 C C . ASP B 1 189 ? -10.18 10.375 -3.77 1 95.75 189 ASP B C 1
ATOM 3767 O O . ASP B 1 189 ? -9.406 10.117 -2.848 1 95.75 189 ASP B O 1
ATOM 3771 N N . ILE B 1 190 ? -11.453 10.125 -3.762 1 97.12 190 ILE B N 1
ATOM 3772 C CA . ILE B 1 190 ? -12.039 9.5 -2.582 1 97.12 190 ILE B CA 1
ATOM 3773 C C . ILE B 1 190 ? -11.492 8.078 -2.422 1 97.12 190 ILE B C 1
ATOM 3775 O O . ILE B 1 190 ? -11.109 7.676 -1.319 1 97.12 190 ILE B O 1
ATOM 3779 N N . ARG B 1 191 ? -11.406 7.344 -3.525 1 97.69 191 ARG B N 1
ATOM 3780 C CA . ARG B 1 191 ? -10.859 5.988 -3.479 1 97.69 191 ARG B CA 1
ATOM 3781 C C . ARG B 1 191 ? -9.43 5.996 -2.953 1 97.69 191 ARG B C 1
ATOM 3783 O O . ARG B 1 191 ? -9.062 5.148 -2.139 1 97.69 191 ARG B O 1
ATOM 3790 N N . ALA B 1 192 ? -8.664 6.93 -3.449 1 97.25 192 ALA B N 1
ATOM 3791 C CA . ALA B 1 192 ? -7.281 7.027 -3.002 1 97.25 192 ALA B CA 1
ATOM 3792 C C . ALA B 1 192 ? -7.203 7.273 -1.498 1 97.25 192 ALA B C 1
ATOM 3794 O O . ALA B 1 192 ? -6.359 6.699 -0.81 1 97.25 192 ALA B O 1
ATOM 3795 N N . TRP B 1 193 ? -8.07 8.086 -1.063 1 97.81 193 TRP B N 1
ATOM 3796 C CA . TRP B 1 193 ? -8.07 8.406 0.362 1 97.81 193 TRP B CA 1
ATOM 3797 C C . TRP B 1 193 ? -8.531 7.203 1.183 1 97.81 193 TRP B C 1
ATOM 3799 O O . TRP B 1 193 ? -7.93 6.875 2.205 1 97.81 193 TRP B O 1
ATOM 3809 N N . VAL B 1 194 ? -9.57 6.559 0.74 1 98.5 194 VAL B N 1
ATOM 3810 C CA . VAL B 1 194 ? -10.094 5.367 1.399 1 98.5 194 VAL B CA 1
ATOM 3811 C C . VAL B 1 194 ? -8.992 4.305 1.488 1 98.5 194 VAL B C 1
ATOM 3813 O O . VAL B 1 194 ? -8.82 3.67 2.531 1 98.5 194 VAL B O 1
ATOM 3816 N N . LEU B 1 195 ? -8.25 4.137 0.44 1 98.62 195 LEU B N 1
ATOM 3817 C CA . LEU B 1 195 ? -7.156 3.172 0.413 1 98.62 195 LEU B CA 1
ATOM 3818 C C . LEU B 1 195 ? -6.121 3.49 1.487 1 98.62 195 LEU B C 1
ATOM 3820 O O . LEU B 1 195 ? -5.68 2.598 2.213 1 98.62 195 LEU B O 1
ATOM 3824 N N . GLU B 1 196 ? -5.766 4.746 1.587 1 98.38 196 GLU B N 1
ATOM 3825 C CA . GLU B 1 196 ? -4.758 5.141 2.566 1 98.38 196 GLU B CA 1
ATOM 3826 C C . GLU B 1 196 ? -5.254 4.91 3.99 1 98.38 196 GLU B C 1
ATOM 3828 O O . GLU B 1 196 ? -4.484 4.492 4.859 1 98.38 196 GLU B O 1
ATOM 3833 N N . VAL B 1 197 ? -6.531 5.191 4.227 1 98.31 197 VAL B N 1
ATOM 3834 C CA . VAL B 1 197 ? -7.086 4.961 5.555 1 98.31 197 VAL B CA 1
ATOM 3835 C C . VAL B 1 197 ? -7.148 3.461 5.836 1 98.31 197 VAL B C 1
ATOM 3837 O O . VAL B 1 197 ? -6.863 3.021 6.953 1 98.31 197 VAL B O 1
ATOM 3840 N N . LEU B 1 198 ? -7.527 2.699 4.832 1 98.56 198 LEU B N 1
ATOM 3841 C CA . LEU B 1 198 ? -7.617 1.253 5.004 1 98.56 198 LEU B CA 1
ATOM 3842 C C . LEU B 1 198 ? -6.25 0.658 5.332 1 98.56 198 LEU B C 1
ATOM 3844 O O . LEU B 1 198 ? -6.148 -0.244 6.164 1 98.56 198 LEU B O 1
ATOM 3848 N N . LYS B 1 199 ? -5.168 1.149 4.73 1 98.19 199 LYS B N 1
ATOM 3849 C CA . LYS B 1 199 ? -3.809 0.691 5.012 1 98.19 199 LYS B CA 1
ATOM 3850 C C . LYS B 1 199 ? -3.465 0.863 6.488 1 98.19 199 LYS B C 1
ATOM 3852 O O . LYS B 1 199 ? -2.707 0.069 7.051 1 98.19 199 LYS B O 1
ATOM 3857 N N . ALA B 1 200 ? -4.039 1.932 7.082 1 98.06 200 ALA B N 1
ATOM 3858 C CA . ALA B 1 200 ? -3.676 2.334 8.438 1 98.06 200 ALA B CA 1
ATOM 3859 C C . ALA B 1 200 ? -4.891 2.318 9.359 1 98.06 200 ALA B C 1
ATOM 3861 O O . ALA B 1 200 ? -4.965 3.096 10.312 1 98.06 200 ALA B O 1
ATOM 3862 N N . SER B 1 201 ? -5.812 1.441 9.133 1 97.56 201 SER B N 1
ATOM 3863 C CA . SER B 1 201 ? -7.16 1.495 9.688 1 97.56 201 SER B CA 1
ATOM 3864 C C . SER B 1 201 ? -7.129 1.423 11.211 1 97.56 201 SER B C 1
ATOM 3866 O O . SER B 1 201 ? -8.102 1.782 11.875 1 97.56 201 SER B O 1
ATOM 3868 N N . GLU B 1 202 ? -6.004 1.012 11.812 1 97.38 202 GLU B N 1
ATOM 3869 C CA . GLU B 1 202 ? -5.973 0.896 13.266 1 97.38 202 GLU B CA 1
ATOM 3870 C C . GLU B 1 202 ? -4.871 1.761 13.867 1 97.38 202 GLU B C 1
ATOM 3872 O O . GLU B 1 202 ? -4.59 1.678 15.062 1 97.38 202 GLU B O 1
ATOM 3877 N N . THR B 1 203 ? -4.199 2.568 13.016 1 98.19 203 THR B N 1
ATOM 3878 C CA . THR B 1 203 ? -3.082 3.346 13.539 1 98.19 203 THR B CA 1
ATOM 3879 C C . THR B 1 203 ? -3.205 4.812 13.141 1 98.19 203 THR B C 1
ATOM 3881 O O . THR B 1 203 ? -2.613 5.688 13.773 1 98.19 203 THR B O 1
ATOM 3884 N N . TYR B 1 204 ? -3.963 5.141 12.102 1 97.56 204 TYR B N 1
ATOM 3885 C CA . TYR B 1 204 ? -4.031 6.488 11.547 1 97.56 204 TYR B CA 1
ATOM 3886 C C . TYR B 1 204 ? -4.492 7.488 12.609 1 97.56 204 TYR B C 1
ATOM 3888 O O . TYR B 1 204 ? -4.027 8.633 12.633 1 97.56 204 TYR B O 1
ATOM 3896 N N . HIS B 1 205 ? -5.41 7.094 13.5 1 97.31 205 HIS B N 1
ATOM 3897 C CA . HIS B 1 205 ? -6.066 7.98 14.453 1 97.31 205 HIS B CA 1
ATOM 3898 C C . HIS B 1 205 ? -5.098 8.438 15.539 1 97.31 205 HIS B C 1
ATOM 3900 O O . HIS B 1 205 ? -5.309 9.477 16.172 1 97.31 205 HIS B O 1
ATOM 3906 N N . LEU B 1 206 ? -4.07 7.699 15.719 1 97.75 206 LEU B N 1
ATOM 3907 C CA . LEU B 1 206 ? -3.105 8.023 16.766 1 97.75 206 LEU B CA 1
ATOM 3908 C C . LEU B 1 206 ? -2.387 9.336 16.453 1 97.75 206 LEU B C 1
ATOM 3910 O O . LEU B 1 206 ? -2.109 10.125 17.359 1 97.75 206 LEU B O 1
ATOM 3914 N N . ASN B 1 207 ? -2.082 9.547 15.195 1 98 207 ASN B N 1
ATOM 3915 C CA . ASN B 1 207 ? -1.429 10.797 14.797 1 98 207 ASN B CA 1
ATOM 3916 C C . ASN B 1 207 ? -2.352 11.992 14.984 1 98 207 ASN B C 1
ATOM 3918 O O . ASN B 1 207 ? -1.901 13.078 15.359 1 98 207 ASN B O 1
ATOM 3922 N N . TYR B 1 208 ? -3.646 11.836 14.734 1 96.19 208 TYR B N 1
ATOM 3923 C CA . TYR B 1 208 ? -4.633 12.875 15 1 96.19 208 TYR B CA 1
ATOM 3924 C C . TYR B 1 208 ? -4.625 13.281 16.469 1 96.19 208 TYR B C 1
ATOM 3926 O O . TYR B 1 208 ? -4.539 14.469 16.797 1 96.19 208 TYR B O 1
ATOM 3934 N N . ARG B 1 209 ? -4.715 12.281 17.219 1 96.56 209 ARG B N 1
ATOM 3935 C CA . ARG B 1 209 ? -4.812 12.516 18.656 1 96.56 209 ARG B CA 1
ATOM 3936 C C . ARG B 1 209 ? -3.562 13.219 19.172 1 96.56 209 ARG B C 1
ATOM 3938 O O . ARG B 1 209 ? -3.654 14.109 20.031 1 96.56 209 ARG B O 1
ATOM 3945 N N . ALA B 1 210 ? -2.439 12.805 18.656 1 97.94 210 ALA B N 1
ATOM 3946 C CA . ALA B 1 210 ? -1.193 13.477 19.016 1 97.94 210 ALA B CA 1
ATOM 3947 C C . ALA B 1 210 ? -1.237 14.953 18.625 1 97.94 210 ALA B C 1
ATOM 3949 O O . ALA B 1 210 ? -0.839 15.82 19.406 1 97.94 210 ALA B O 1
ATOM 3950 N N . ALA B 1 211 ? -1.75 15.227 17.469 1 97.62 211 ALA B N 1
ATOM 3951 C CA . ALA B 1 211 ? -1.806 16.594 16.953 1 97.62 211 ALA B CA 1
ATOM 3952 C C . ALA B 1 211 ? -2.777 17.453 17.781 1 97.62 211 ALA B C 1
ATOM 3954 O O . ALA B 1 211 ? -2.51 18.625 18.047 1 97.62 211 ALA B O 1
ATOM 3955 N N . PHE B 1 212 ? -3.885 16.828 18.188 1 96.62 212 PHE B N 1
ATOM 3956 C CA . PHE B 1 212 ? -4.879 17.562 18.969 1 96.62 212 PHE B CA 1
ATOM 3957 C C . PHE B 1 212 ? -4.297 18.016 20.297 1 96.62 212 PHE B C 1
ATOM 3959 O O . PHE B 1 212 ? -4.637 19.094 20.797 1 96.62 212 PHE B O 1
ATOM 3966 N N . ARG B 1 213 ? -3.326 17.266 20.781 1 95.88 213 ARG B N 1
ATOM 3967 C CA . ARG B 1 213 ? -2.801 17.5 22.109 1 95.88 213 ARG B CA 1
ATOM 3968 C C . ARG B 1 213 ? -1.555 18.375 22.078 1 95.88 213 ARG B C 1
ATOM 3970 O O . ARG B 1 213 ? -0.969 18.688 23.109 1 95.88 213 ARG B O 1
ATOM 3977 N N . TRP B 1 214 ? -0.974 18.75 20.984 1 94.94 214 TRP B N 1
ATOM 3978 C CA . TRP B 1 214 ? 0.339 19.359 20.812 1 94.94 214 TRP B CA 1
ATOM 3979 C C . TRP B 1 214 ? 0.385 20.75 21.422 1 94.94 214 TRP B C 1
ATOM 3981 O O . TRP B 1 214 ? 1.404 21.141 22 1 94.94 214 TRP B O 1
ATOM 3991 N N . GLY B 1 215 ? -0.653 21.625 21.469 1 93.19 215 GLY B N 1
ATOM 3992 C CA . GLY B 1 215 ? -0.694 22.969 22.031 1 93.19 215 GLY B CA 1
ATOM 3993 C C . GLY B 1 215 ? 0.123 23.969 21.234 1 93.19 215 GLY B C 1
ATOM 3994 O O . GLY B 1 215 ? 1.165 24.438 21.703 1 93.19 215 GLY B O 1
ATOM 3995 N N . ALA B 1 216 ? -0.328 24.422 20.172 1 93.81 216 ALA B N 1
ATOM 3996 C CA . ALA B 1 216 ? 0.354 25.297 19.234 1 93.81 216 ALA B CA 1
ATOM 3997 C C . ALA B 1 216 ? 0.781 26.594 19.891 1 93.81 216 ALA B C 1
ATOM 3999 O O . ALA B 1 216 ? 1.894 27.078 19.672 1 93.81 216 ALA B O 1
ATOM 4000 N N . GLY B 1 217 ? -0.02 27.141 20.672 1 92.19 217 GLY B N 1
ATOM 4001 C CA . GLY B 1 217 ? 0.26 28.422 21.312 1 92.19 217 GLY B CA 1
ATOM 4002 C C . GLY B 1 217 ? 1.524 28.391 22.141 1 92.19 217 GLY B C 1
ATOM 4003 O O . GLY B 1 217 ? 2.285 29.375 22.156 1 92.19 217 GLY B O 1
ATOM 4004 N N . GLU B 1 218 ? 1.791 27.359 22.797 1 94.5 218 GLU B N 1
ATOM 4005 C CA . GLU B 1 218 ? 2.947 27.234 23.688 1 94.5 218 GLU B CA 1
ATOM 4006 C C . GLU B 1 218 ? 4.18 26.766 22.922 1 94.5 218 GLU B C 1
ATOM 4008 O O . GLU B 1 218 ? 5.309 27.094 23.281 1 94.5 218 GLU B O 1
ATOM 4013 N N . ARG B 1 219 ? 3.969 26.062 21.875 1 96.56 219 ARG B N 1
ATOM 4014 C CA . ARG B 1 219 ? 5.082 25.391 21.219 1 96.56 219 ARG B CA 1
ATOM 4015 C C . ARG B 1 219 ? 5.676 26.25 20.109 1 96.56 219 ARG B C 1
ATOM 4017 O O . ARG B 1 219 ? 6.895 26.281 19.922 1 96.56 219 ARG B O 1
ATOM 4024 N N . LEU B 1 220 ? 4.895 27 19.391 1 96.94 220 LEU B N 1
ATOM 4025 C CA . LEU B 1 220 ? 5.324 27.734 18.203 1 96.94 220 LEU B CA 1
ATOM 4026 C C . LEU B 1 220 ? 6.406 28.75 18.562 1 96.94 220 LEU B C 1
ATOM 4028 O O . LEU B 1 220 ? 7.359 28.938 17.797 1 96.94 220 LEU B O 1
ATOM 4032 N N . PRO B 1 221 ? 6.324 29.391 19.766 1 96.44 221 PRO B N 1
ATOM 4033 C CA . PRO B 1 221 ? 7.352 30.359 20.109 1 96.44 221 PRO B CA 1
ATOM 4034 C C . PRO B 1 221 ? 8.734 29.75 20.266 1 96.44 221 PRO B C 1
ATOM 4036 O O . PRO B 1 221 ? 9.742 30.453 20.266 1 96.44 221 PRO B O 1
ATOM 4039 N N . LEU B 1 222 ? 8.758 28.422 20.391 1 97.5 222 LEU B N 1
ATOM 4040 C CA . LEU B 1 222 ? 10.023 27.734 20.609 1 97.5 222 LEU B CA 1
ATOM 4041 C C . LEU B 1 222 ? 10.766 27.531 19.281 1 97.5 222 LEU B C 1
ATOM 4043 O O . LEU B 1 222 ? 11.945 27.156 19.281 1 97.5 222 LEU B O 1
ATOM 4047 N N . ILE B 1 223 ? 10.109 27.766 18.188 1 97.44 223 ILE B N 1
ATOM 4048 C CA . ILE B 1 223 ? 10.734 27.609 16.891 1 97.44 223 ILE B CA 1
ATOM 4049 C C . ILE B 1 223 ? 11.711 28.75 16.625 1 97.44 223 ILE B C 1
ATOM 4051 O O . ILE B 1 223 ? 11.336 29.922 16.703 1 97.44 223 ILE B O 1
ATOM 4055 N N . SER B 1 224 ? 12.961 28.406 16.234 1 96.38 224 SER B N 1
ATOM 4056 C CA . SER B 1 224 ? 13.992 29.422 16.109 1 96.38 224 SER B CA 1
ATOM 4057 C C . SER B 1 224 ? 14.422 29.594 14.656 1 96.38 224 SER B C 1
ATOM 4059 O O . SER B 1 224 ? 15.211 30.5 14.344 1 96.38 224 SER B O 1
ATOM 4061 N N . VAL B 1 225 ? 13.891 28.766 13.766 1 95.62 225 VAL B N 1
ATOM 4062 C CA . VAL B 1 225 ? 14.25 28.875 12.359 1 95.62 225 VAL B CA 1
ATOM 4063 C C . VAL B 1 225 ? 13.234 29.766 11.633 1 95.62 225 VAL B C 1
ATOM 4065 O O . VAL B 1 225 ? 12.086 29.891 12.07 1 95.62 225 VAL B O 1
ATOM 4068 N N . PRO B 1 226 ? 13.688 30.438 10.492 1 95.62 226 PRO B N 1
ATOM 4069 C CA . PRO B 1 226 ? 12.688 31.172 9.727 1 95.62 226 PRO B CA 1
ATOM 4070 C C . PRO B 1 226 ? 11.492 30.312 9.336 1 95.62 226 PRO B C 1
ATOM 4072 O O . PRO B 1 226 ? 11.664 29.203 8.812 1 95.62 226 PRO B O 1
ATOM 4075 N N . SER B 1 227 ? 10.289 30.828 9.609 1 96.94 227 SER B N 1
ATOM 4076 C CA . SER B 1 227 ? 9.094 30 9.422 1 96.94 227 SER B CA 1
ATOM 4077 C C . SER B 1 227 ? 7.949 30.812 8.828 1 96.94 227 SER B C 1
ATOM 4079 O O . SER B 1 227 ? 7.867 32.031 9.039 1 96.94 227 SER B O 1
ATOM 4081 N N . LEU B 1 228 ? 7.176 30.141 8.094 1 96.75 228 LEU B N 1
ATOM 4082 C CA . LEU B 1 228 ? 5.992 30.703 7.461 1 96.75 228 LEU B CA 1
ATOM 4083 C C . LEU B 1 228 ? 4.777 29.812 7.672 1 96.75 228 LEU B C 1
ATOM 4085 O O . LEU B 1 228 ? 4.859 28.594 7.52 1 96.75 228 LEU B O 1
ATOM 4089 N N . ILE B 1 229 ? 3.646 30.406 8.102 1 98 229 ILE B N 1
ATOM 4090 C CA . ILE B 1 229 ? 2.373 29.688 8.141 1 98 229 ILE B CA 1
ATOM 4091 C C . ILE B 1 229 ? 1.524 30.078 6.934 1 98 229 ILE B C 1
ATOM 4093 O O . ILE B 1 229 ? 1.431 31.25 6.582 1 98 229 ILE B O 1
ATOM 4097 N N . LEU B 1 230 ? 0.992 29.031 6.262 1 97.62 230 LEU B N 1
ATOM 4098 C CA . LEU B 1 230 ? 0.064 29.219 5.152 1 97.62 230 LEU B CA 1
ATOM 4099 C C . LEU B 1 230 ? -1.268 28.531 5.434 1 97.62 230 LEU B C 1
ATOM 4101 O O . LEU B 1 230 ? -1.343 27.641 6.281 1 97.62 230 LEU B O 1
ATOM 4105 N N . ALA B 1 231 ? -2.283 29 4.695 1 98.25 231 ALA B N 1
ATOM 4106 C CA . ALA B 1 231 ? -3.555 28.281 4.668 1 98.25 231 ALA B CA 1
ATOM 4107 C C . ALA B 1 231 ? -4.391 28.703 3.459 1 98.25 231 ALA B C 1
ATOM 4109 O O . ALA B 1 231 ? -4.434 29.875 3.102 1 98.25 231 ALA B O 1
ATOM 4110 N N . GLY B 1 232 ? -4.969 27.703 2.846 1 97.56 232 GLY B N 1
ATOM 4111 C CA . GLY B 1 232 ? -5.953 28.031 1.827 1 97.56 232 GLY B CA 1
ATOM 4112 C C . GLY B 1 232 ? -7.176 28.734 2.387 1 97.56 232 GLY B C 1
ATOM 4113 O O . GLY B 1 232 ? -7.594 28.469 3.514 1 97.56 232 GLY B O 1
ATOM 4114 N N . GLU B 1 233 ? -7.777 29.5 1.563 1 96.31 233 GLU B N 1
ATOM 4115 C CA . GLU B 1 233 ? -8.898 30.328 1.988 1 96.31 233 GLU B CA 1
ATOM 4116 C C . GLU B 1 233 ? -10.031 29.484 2.562 1 96.31 233 GLU B C 1
ATOM 4118 O O . GLU B 1 233 ? -10.695 29.906 3.516 1 96.31 233 GLU B O 1
ATOM 4123 N N . ASN B 1 234 ? -10.25 28.391 1.977 1 96.06 234 ASN B N 1
ATOM 4124 C CA . ASN B 1 234 ? -11.359 27.562 2.438 1 96.06 234 ASN B CA 1
ATOM 4125 C C . ASN B 1 234 ? -10.867 26.375 3.271 1 96.06 234 ASN B C 1
ATOM 4127 O O . ASN B 1 234 ? -11.547 25.359 3.367 1 96.06 234 ASN B O 1
ATOM 4131 N N . ASP B 1 235 ? -9.633 26.438 3.758 1 96.94 235 ASP B N 1
ATOM 4132 C CA . ASP B 1 235 ? -9.148 25.484 4.758 1 96.94 235 ASP B CA 1
ATOM 4133 C C . ASP B 1 235 ? -9.883 25.688 6.086 1 96.94 235 ASP B C 1
ATOM 4135 O O . ASP B 1 235 ? -10.016 26.812 6.57 1 96.94 235 ASP B O 1
ATOM 4139 N N . PRO B 1 236 ? -10.297 24.594 6.676 1 95.44 236 PRO B N 1
ATOM 4140 C CA . PRO B 1 236 ? -10.984 24.734 7.961 1 95.44 236 PRO B CA 1
ATOM 4141 C C . PRO B 1 236 ? -10.086 25.328 9.047 1 95.44 236 PRO B C 1
ATOM 4143 O O . PRO B 1 236 ? -10.578 25.812 10.07 1 95.44 236 PRO B O 1
ATOM 4146 N N . LEU B 1 237 ? -8.82 25.312 8.812 1 96.75 237 LEU B N 1
ATOM 4147 C CA . LEU B 1 237 ? -7.883 25.812 9.812 1 96.75 237 LEU B CA 1
ATOM 4148 C C . LEU B 1 237 ? -7.383 27.203 9.438 1 96.75 237 LEU B C 1
ATOM 4150 O O . LEU B 1 237 ? -6.395 27.672 9.992 1 96.75 237 LEU B O 1
ATOM 4154 N N . PHE B 1 238 ? -8.039 27.844 8.539 1 97.44 238 PHE B N 1
ATOM 4155 C CA . PHE B 1 238 ? -7.59 29.141 8.055 1 97.44 238 PHE B CA 1
ATOM 4156 C C . PHE B 1 238 ? -7.52 30.156 9.195 1 97.44 238 PHE B C 1
ATOM 4158 O O . PHE B 1 238 ? -6.473 30.766 9.43 1 97.44 238 PHE B O 1
ATOM 4165 N N . GLU B 1 239 ? -8.57 30.328 9.977 1 96.75 239 GLU B N 1
ATOM 4166 C CA . GLU B 1 239 ? -8.656 31.344 11.008 1 96.75 239 GLU B CA 1
ATOM 4167 C C . GLU B 1 239 ? -7.652 31.078 12.133 1 96.75 239 GLU B C 1
ATOM 4169 O O . GLU B 1 239 ? -6.988 32 12.609 1 96.75 239 GLU B O 1
ATOM 4174 N N . THR B 1 240 ? -7.574 29.844 12.531 1 97 240 THR B N 1
ATOM 4175 C CA . THR B 1 240 ? -6.637 29.531 13.602 1 97 240 THR B CA 1
ATOM 4176 C C . THR B 1 240 ? -5.195 29.719 13.125 1 97 240 THR B C 1
ATOM 4178 O O . THR B 1 240 ? -4.34 30.156 13.898 1 97 240 THR B O 1
ATOM 4181 N N . SER B 1 241 ? -4.922 29.391 11.875 1 97.75 241 SER B N 1
ATOM 4182 C CA . SER B 1 241 ? -3.592 29.594 11.305 1 97.75 241 SER B CA 1
ATOM 4183 C C . SER B 1 241 ? -3.207 31.062 11.312 1 97.75 241 SER B C 1
ATOM 4185 O O . SER B 1 241 ? -2.105 31.422 11.734 1 97.75 241 SER B O 1
ATOM 4187 N N . GLN B 1 242 ? -4.145 31.859 10.859 1 96.69 242 GLN B N 1
ATOM 4188 C CA . GLN B 1 242 ? -3.91 33.312 10.812 1 96.69 242 GLN B CA 1
ATOM 4189 C C . GLN B 1 242 ? -3.674 33.875 12.203 1 96.69 242 GLN B C 1
ATOM 4191 O O . GLN B 1 242 ? -2.734 34.625 12.414 1 96.69 242 GLN B O 1
ATOM 4196 N N . LYS B 1 243 ? -4.434 33.469 13.164 1 94.81 243 LYS B N 1
ATOM 4197 C CA . LYS B 1 243 ? -4.371 34 14.523 1 94.81 243 LYS B CA 1
ATOM 4198 C C . LYS B 1 243 ? -3.088 33.562 15.219 1 94.81 243 LYS B C 1
ATOM 4200 O O . LYS B 1 243 ? -2.451 34.344 15.914 1 94.81 243 LYS B O 1
ATOM 4205 N N . VAL B 1 244 ? -2.711 32.312 15 1 95.62 244 VAL B N 1
ATOM 4206 C CA . VAL B 1 244 ? -1.622 31.766 15.797 1 95.62 244 VAL B CA 1
ATOM 4207 C C . VAL B 1 244 ? -0.28 32.156 15.188 1 95.62 244 VAL B C 1
ATOM 4209 O O . VAL B 1 244 ? 0.764 32.031 15.828 1 95.62 244 VAL B O 1
ATOM 4212 N N . ALA B 1 245 ? -0.308 32.688 13.969 1 95.25 245 ALA B N 1
ATOM 4213 C CA . ALA B 1 245 ? 0.923 33.062 13.266 1 95.25 245 ALA B CA 1
ATOM 4214 C C . ALA B 1 245 ? 1.726 34.062 14.062 1 95.25 245 ALA B C 1
ATOM 4216 O O . ALA B 1 245 ? 2.957 34.094 13.984 1 95.25 245 ALA B O 1
ATOM 4217 N N . LYS B 1 246 ? 1.088 34.844 14.836 1 92 246 LYS B N 1
ATOM 4218 C CA . LYS B 1 246 ? 1.738 35.875 15.641 1 92 246 LYS B CA 1
ATOM 4219 C C . LYS B 1 246 ? 2.635 35.25 16.719 1 92 246 LYS B C 1
ATOM 4221 O O . LYS B 1 246 ? 3.5 35.938 17.266 1 92 246 LYS B O 1
ATOM 4226 N N . ALA B 1 247 ? 2.342 34 17 1 92.19 247 ALA B N 1
ATOM 4227 C CA . ALA B 1 247 ? 3.146 33.312 18 1 92.19 247 ALA B CA 1
ATOM 4228 C C . ALA B 1 247 ? 4.527 32.938 17.453 1 92.19 247 ALA B C 1
ATOM 4230 O O . ALA B 1 247 ? 5.457 32.688 18.219 1 92.19 247 ALA B O 1
ATOM 4231 N N . LEU B 1 248 ? 4.672 32.875 16.125 1 92.38 248 LEU B N 1
ATOM 4232 C CA . LEU B 1 248 ? 5.953 32.594 15.492 1 92.38 248 LEU B CA 1
ATOM 4233 C C . LEU B 1 248 ? 6.875 33.781 15.555 1 92.38 248 LEU B C 1
ATOM 4235 O O . LEU B 1 248 ? 6.422 34.938 15.383 1 92.38 248 LEU B O 1
ATOM 4239 N N . LYS B 1 249 ? 8.141 33.5 15.773 1 85.12 249 LYS B N 1
ATOM 4240 C CA . LYS B 1 249 ? 9.109 34.594 15.625 1 85.12 249 LYS B CA 1
ATOM 4241 C C . LYS B 1 249 ? 9.125 35.094 14.195 1 85.12 249 LYS B C 1
ATOM 4243 O O . LYS B 1 249 ? 9.312 34.344 13.25 1 85.12 249 LYS B O 1
ATOM 4248 N N . GLY B 1 250 ? 8.898 36.25 13.992 1 78.31 250 GLY B N 1
ATOM 4249 C CA . GLY B 1 250 ? 8.812 36.875 12.68 1 78.31 250 GLY B CA 1
ATOM 4250 C C . GLY B 1 250 ? 7.438 36.75 12.047 1 78.31 250 GLY B C 1
ATOM 4251 O O . GLY B 1 250 ? 7.16 37.375 11.031 1 78.31 250 GLY B O 1
ATOM 4252 N N . GLY B 1 251 ? 6.512 35.875 12.578 1 72.44 251 GLY B N 1
ATOM 4253 C CA . GLY B 1 251 ? 5.059 35.844 12.508 1 72.44 251 GLY B CA 1
ATOM 4254 C C . GLY B 1 251 ? 4.531 35.875 11.086 1 72.44 251 GLY B C 1
ATOM 4255 O O . GLY B 1 251 ? 3.473 36.438 10.82 1 72.44 251 GLY B O 1
ATOM 4256 N N . ARG B 1 252 ? 5.031 35.312 10.164 1 88.75 252 ARG B N 1
ATOM 4257 C CA . ARG B 1 252 ? 4.555 35.5 8.797 1 88.75 252 ARG B CA 1
ATOM 4258 C C . ARG B 1 252 ? 3.438 34.531 8.461 1 88.75 252 ARG B C 1
ATOM 4260 O O . ARG B 1 252 ? 3.549 33.344 8.734 1 88.75 252 ARG B O 1
ATOM 4267 N N . PHE B 1 253 ? 2.285 35.125 8.047 1 96.62 253 PHE B N 1
ATOM 4268 C CA . PHE B 1 253 ? 1.153 34.375 7.535 1 96.62 253 PHE B CA 1
ATOM 4269 C C . PHE B 1 253 ? 0.842 34.75 6.094 1 96.62 253 PHE B C 1
ATOM 4271 O O . PHE B 1 253 ? 0.879 35.938 5.746 1 96.62 253 PHE B O 1
ATOM 4278 N N . GLU B 1 254 ? 0.656 33.781 5.285 1 97.44 254 GLU B N 1
ATOM 4279 C CA . GLU B 1 254 ? 0.238 34.031 3.906 1 97.44 254 GLU B CA 1
ATOM 4280 C C . GLU B 1 254 ? -1.021 33.219 3.564 1 97.44 254 GLU B C 1
ATOM 4282 O O . GLU B 1 254 ? -1.06 32 3.74 1 97.44 254 GLU B O 1
ATOM 4287 N N . ALA B 1 255 ? -2.037 33.938 3.072 1 97.88 255 ALA B N 1
ATOM 4288 C CA . ALA B 1 255 ? -3.256 33.281 2.596 1 97.88 255 ALA B CA 1
ATOM 4289 C C . ALA B 1 255 ? -3.08 32.781 1.169 1 97.88 255 ALA B C 1
ATOM 4291 O O . ALA B 1 255 ? -2.51 33.469 0.319 1 97.88 255 ALA B O 1
ATOM 4292 N N . LEU B 1 256 ? -3.482 31.578 0.956 1 98.12 256 LEU B N 1
ATOM 4293 C CA . LEU B 1 256 ? -3.535 31 -0.386 1 98.12 256 LEU B CA 1
ATOM 4294 C C . LEU B 1 256 ? -4.953 31.047 -0.942 1 98.12 256 LEU B C 1
ATOM 4296 O O . LEU B 1 256 ? -5.922 31.141 -0.182 1 98.12 256 LEU B O 1
ATOM 4300 N N . PRO B 1 257 ? -5.055 30.969 -2.283 1 97.19 257 PRO B N 1
ATOM 4301 C CA . PRO B 1 257 ? -6.398 30.859 -2.855 1 97.19 257 PRO B CA 1
ATOM 4302 C C . PRO B 1 257 ? -7.141 29.609 -2.383 1 97.19 257 PRO B C 1
ATOM 4304 O O . PRO B 1 257 ? -6.547 28.75 -1.727 1 97.19 257 PRO B O 1
ATOM 4307 N N . ARG B 1 258 ? -8.406 29.625 -2.746 1 95.56 258 ARG B N 1
ATOM 4308 C CA . ARG B 1 258 ? -9.203 28.438 -2.447 1 95.56 258 ARG B CA 1
ATOM 4309 C C . ARG B 1 258 ? -8.602 27.203 -3.104 1 95.56 258 ARG B C 1
ATOM 4311 O O . ARG B 1 258 ? -8 27.297 -4.176 1 95.56 258 ARG B O 1
ATOM 4318 N N . PHE B 1 259 ? -8.875 26.062 -2.479 1 92.31 259 PHE B N 1
ATOM 4319 C CA . PHE B 1 259 ? -8.297 24.812 -2.943 1 92.31 259 PHE B CA 1
ATOM 4320 C C . PHE B 1 259 ? -8.758 24.484 -4.363 1 92.31 259 PHE B C 1
ATOM 4322 O O . PHE B 1 259 ? -8.023 23.875 -5.137 1 92.31 259 PHE B O 1
ATOM 4329 N N . ASP B 1 260 ? -9.992 24.859 -4.719 1 90.94 260 ASP B N 1
ATOM 4330 C CA . ASP B 1 260 ? -10.578 24.5 -6.004 1 90.94 260 ASP B CA 1
ATOM 4331 C C . ASP B 1 260 ? -10.344 25.578 -7.043 1 90.94 260 ASP B C 1
ATOM 4333 O O . ASP B 1 260 ? -10.891 25.531 -8.148 1 90.94 260 ASP B O 1
ATOM 4337 N N . ALA B 1 261 ? -9.562 26.609 -6.664 1 94.62 261 ALA B N 1
ATOM 4338 C CA . ALA B 1 261 ? -9.211 27.656 -7.621 1 94.62 261 ALA B CA 1
ATOM 4339 C C . ALA B 1 261 ? -8.125 27.172 -8.578 1 94.62 261 ALA B C 1
ATOM 4341 O O . ALA B 1 261 ? -7.191 26.469 -8.172 1 94.62 261 ALA B O 1
ATOM 4342 N N . ASP B 1 262 ? -8.148 27.625 -9.812 1 94.19 262 ASP B N 1
ATOM 4343 C CA . ASP B 1 262 ? -7.199 27.234 -10.852 1 94.19 262 ASP B CA 1
ATOM 4344 C C . ASP B 1 262 ? -5.777 27.641 -10.469 1 94.19 262 ASP B C 1
ATOM 4346 O O . ASP B 1 262 ? -4.812 26.953 -10.82 1 94.19 262 ASP B O 1
ATOM 4350 N N . GLU B 1 263 ? -5.707 28.672 -9.727 1 96.31 263 GLU B N 1
ATOM 4351 C CA . GLU B 1 263 ? -4.391 29.234 -9.453 1 96.31 263 GLU B CA 1
ATOM 4352 C C . GLU B 1 263 ? -3.824 28.719 -8.141 1 96.31 263 GLU B C 1
ATOM 4354 O O . GLU B 1 263 ? -2.723 29.094 -7.734 1 96.31 263 GLU B O 1
ATOM 4359 N N . PHE B 1 264 ? -4.535 27.891 -7.414 1 95.62 264 PHE B N 1
ATOM 4360 C CA . PHE B 1 264 ? -4.094 27.438 -6.098 1 95.62 264 PHE B CA 1
ATOM 4361 C C . PHE B 1 264 ? -2.688 26.859 -6.172 1 95.62 264 PHE B C 1
ATOM 4363 O O . PHE B 1 264 ? -1.795 27.297 -5.438 1 95.62 264 PHE B O 1
ATOM 4370 N N . GLY B 1 265 ? -2.502 25.906 -7.105 1 95.62 265 GLY B N 1
ATOM 4371 C CA . GLY B 1 265 ? -1.222 25.234 -7.223 1 95.62 265 GLY B CA 1
ATOM 4372 C C . GLY B 1 265 ? -0.08 26.172 -7.574 1 95.62 265 GLY B C 1
ATOM 4373 O O . GLY B 1 265 ? 0.98 26.125 -6.945 1 95.62 265 GLY B O 1
ATOM 4374 N N . THR B 1 266 ? -0.285 26.984 -8.531 1 97.06 266 THR B N 1
ATOM 4375 C CA . THR B 1 266 ? 0.759 27.891 -8.984 1 97.06 266 THR B CA 1
ATOM 4376 C C . THR B 1 266 ? 1.088 28.922 -7.902 1 97.06 266 THR B C 1
ATOM 4378 O O . THR B 1 266 ? 2.252 29.281 -7.707 1 97.06 266 THR B O 1
ATOM 4381 N N . THR B 1 267 ? 0.07 29.406 -7.223 1 97.94 267 THR B N 1
ATOM 4382 C CA . THR B 1 267 ? 0.283 30.375 -6.148 1 97.94 267 THR B CA 1
ATOM 4383 C C . THR B 1 267 ? 1.045 29.734 -4.992 1 97.94 267 THR B C 1
ATOM 4385 O O . THR B 1 267 ? 1.986 30.328 -4.457 1 97.94 267 THR B O 1
ATOM 4388 N N . ARG B 1 268 ? 0.627 28.547 -4.586 1 97.88 268 ARG B N 1
ATOM 4389 C CA . ARG B 1 268 ? 1.321 27.844 -3.512 1 97.88 268 ARG B CA 1
ATOM 4390 C C . ARG B 1 268 ? 2.791 27.641 -3.855 1 97.88 268 ARG B C 1
ATOM 4392 O O . ARG B 1 268 ? 3.67 27.875 -3.023 1 97.88 268 ARG B O 1
ATOM 4399 N N . LYS B 1 269 ? 3.059 27.141 -5.074 1 97.75 269 LYS B N 1
ATOM 4400 C CA . LYS B 1 269 ? 4.434 26.938 -5.516 1 97.75 269 LYS B CA 1
ATOM 4401 C C . LYS B 1 269 ? 5.234 28.234 -5.453 1 97.75 269 LYS B C 1
ATOM 4403 O O . LYS B 1 269 ? 6.379 28.234 -4.992 1 97.75 269 LYS B O 1
ATOM 4408 N N . LYS B 1 270 ? 4.656 29.312 -5.898 1 97.62 270 LYS B N 1
ATOM 4409 C CA . LYS B 1 270 ? 5.328 30.609 -5.898 1 97.62 270 LYS B CA 1
ATOM 4410 C C . LYS B 1 270 ? 5.656 31.062 -4.477 1 97.62 270 LYS B C 1
ATOM 4412 O O . LYS B 1 270 ? 6.781 31.469 -4.191 1 97.62 270 LYS B O 1
ATOM 4417 N N . VAL B 1 271 ? 4.695 30.984 -3.607 1 97.25 271 VAL B N 1
ATOM 4418 C CA . VAL B 1 271 ? 4.871 31.406 -2.221 1 97.25 271 VAL B CA 1
ATOM 4419 C C . VAL B 1 271 ? 5.98 30.578 -1.57 1 97.25 271 VAL B C 1
ATOM 4421 O O . VAL B 1 271 ? 6.852 31.125 -0.891 1 97.25 271 VAL B O 1
ATOM 4424 N N . MET B 1 272 ? 5.965 29.297 -1.783 1 97.62 272 MET B N 1
ATOM 4425 C CA . MET B 1 272 ? 6.969 28.406 -1.196 1 97.62 272 MET B CA 1
ATOM 4426 C C . MET B 1 272 ? 8.352 28.703 -1.767 1 97.62 272 MET B C 1
ATOM 4428 O O . MET B 1 272 ? 9.336 28.766 -1.023 1 97.62 272 MET B O 1
ATOM 4432 N N . THR B 1 273 ? 8.406 28.875 -3.084 1 97.38 273 THR B N 1
ATOM 4433 C CA . THR B 1 273 ? 9.68 29.172 -3.742 1 97.38 273 THR B CA 1
ATOM 4434 C C . THR B 1 273 ? 10.281 30.469 -3.199 1 97.38 273 THR B C 1
ATOM 4436 O O . THR B 1 273 ? 11.461 30.516 -2.863 1 97.38 273 THR B O 1
ATOM 4439 N N . ASP B 1 274 ? 9.484 31.484 -3.125 1 96.25 274 ASP B N 1
ATOM 4440 C CA . ASP B 1 274 ? 9.938 32.781 -2.625 1 96.25 274 ASP B CA 1
ATOM 4441 C C . ASP B 1 274 ? 10.445 32.656 -1.188 1 96.25 274 ASP B C 1
ATOM 4443 O O . ASP B 1 274 ? 11.484 33.219 -0.844 1 96.25 274 ASP B O 1
ATOM 4447 N N . PHE B 1 275 ? 9.781 31.953 -0.407 1 96.5 275 PHE B N 1
ATOM 4448 C CA . PHE B 1 275 ? 10.141 31.828 1 1 96.5 275 PHE B CA 1
ATOM 4449 C C . PHE B 1 275 ? 11.438 31.047 1.16 1 96.5 275 PHE B C 1
ATOM 4451 O O . PHE B 1 275 ? 12.312 31.422 1.942 1 96.5 275 PHE B O 1
ATOM 4458 N N . PHE B 1 276 ? 11.57 29.891 0.413 1 95.5 276 PHE B N 1
ATOM 4459 C CA . PHE B 1 276 ? 12.727 29.031 0.57 1 95.5 276 PHE B CA 1
ATOM 4460 C C . PHE B 1 276 ? 13.969 29.656 -0.063 1 95.5 276 PHE B C 1
ATOM 4462 O O . PHE B 1 276 ? 15.094 29.266 0.253 1 95.5 276 PHE B O 1
ATOM 4469 N N . SER B 1 277 ? 13.812 30.641 -0.957 1 91 277 SER B N 1
ATOM 4470 C CA . SER B 1 277 ? 14.93 31.297 -1.631 1 91 277 SER B CA 1
ATOM 4471 C C . SER B 1 277 ? 15.414 32.5 -0.851 1 91 277 SER B C 1
ATOM 4473 O O . SER B 1 277 ? 16.469 33.062 -1.148 1 91 277 SER B O 1
ATOM 4475 N N . CYS B 1 278 ? 14.602 33.094 0.043 1 77.56 278 CYS B N 1
ATOM 4476 C CA . CYS B 1 278 ? 14.945 34.312 0.769 1 77.56 278 CYS B CA 1
ATOM 4477 C C . CYS B 1 278 ? 16.219 34.125 1.57 1 77.56 278 CYS B C 1
ATOM 4479 O O . CYS B 1 278 ? 16.375 33.125 2.289 1 77.56 278 CYS B O 1
ATOM 4481 N N . GLU B 1 279 ? 17.469 34.531 1.096 1 59.44 279 GLU B N 1
ATOM 4482 C CA . GLU B 1 279 ? 18.719 34.562 1.842 1 59.44 279 GLU B CA 1
ATOM 4483 C C . GLU B 1 279 ? 18.594 35.469 3.074 1 59.44 279 GLU B C 1
ATOM 4485 O O . GLU B 1 279 ? 17.969 36.531 3.021 1 59.44 279 GLU B O 1
ATOM 4490 N N . LEU B 1 280 ? 18.484 34.938 4.277 1 51.22 280 LEU B N 1
ATOM 4491 C CA . LEU B 1 280 ? 18.516 35.781 5.469 1 51.22 280 LEU B CA 1
ATOM 4492 C C . LEU B 1 280 ? 19.531 36.906 5.324 1 51.22 280 LEU B C 1
ATOM 4494 O O . LEU B 1 280 ? 20.609 36.688 4.742 1 51.22 280 LEU B O 1
ATOM 4498 N N . PRO B 1 281 ? 19.203 38.062 5.645 1 43.47 281 PRO B N 1
ATOM 4499 C CA . PRO B 1 281 ? 20.219 39.094 5.758 1 43.47 281 PRO B CA 1
ATOM 4500 C C . PRO B 1 281 ? 21.406 38.688 6.617 1 43.47 281 PRO B C 1
ATOM 4502 O O . PRO B 1 281 ? 21.25 37.875 7.551 1 43.47 281 PRO B O 1
ATOM 4505 N N . GLN B 1 282 ? 22.625 38.344 6.016 1 39.41 282 GLN B N 1
ATOM 4506 C CA . GLN B 1 282 ? 23.859 38.188 6.781 1 39.41 282 GLN B CA 1
ATOM 4507 C C . GLN B 1 282 ? 23.828 39 8.07 1 39.41 282 GLN B C 1
ATOM 4509 O O . GLN B 1 282 ? 23.5 40.188 8.047 1 39.41 282 GLN B O 1
ATOM 4514 N N . LEU B 1 283 ? 23.562 38.438 9.164 1 40.19 283 LEU B N 1
ATOM 4515 C CA . LEU B 1 283 ? 23.891 39.188 10.375 1 40.19 283 LEU B CA 1
ATOM 4516 C C . LEU B 1 283 ? 25.172 39.969 10.195 1 40.19 283 LEU B C 1
ATOM 4518 O O . LEU B 1 283 ? 26.203 39.406 9.82 1 40.19 283 LEU B O 1
ATOM 4522 N N . VAL B 1 284 ? 25.234 41.312 10.07 1 35.38 284 VAL B N 1
ATOM 4523 C CA . VAL B 1 284 ? 26.359 42.25 10.117 1 35.38 284 VAL B CA 1
ATOM 4524 C C . VAL B 1 284 ? 27.234 41.938 11.32 1 35.38 284 VAL B C 1
ATOM 4526 O O . VAL B 1 284 ? 26.766 41.938 12.461 1 35.38 284 VAL B O 1
ATOM 4529 N N . LYS B 1 285 ? 28.359 41.281 11.109 1 43.09 285 LYS B N 1
ATOM 4530 C CA . LYS B 1 285 ? 29.469 41.25 12.078 1 43.09 285 LYS B CA 1
ATOM 4531 C C . LYS B 1 285 ? 29.734 42.625 12.648 1 43.09 285 LYS B C 1
ATOM 4533 O O . LYS B 1 285 ? 30.047 43.562 11.906 1 43.09 285 LYS B O 1
ATOM 4538 N N . GLU B 1 286 ? 29.031 43 13.719 1 31.33 286 GLU B N 1
ATOM 4539 C CA . GLU B 1 286 ? 29.562 44.156 14.43 1 31.33 286 GLU B CA 1
ATOM 4540 C C . GLU B 1 286 ? 31.094 44.094 14.547 1 31.33 286 GLU B C 1
ATOM 4542 O O . GLU B 1 286 ? 31.641 43.062 14.93 1 31.33 286 GLU B O 1
ATOM 4547 N N . GLN B 1 287 ? 31.828 44.938 13.891 1 30.58 287 GLN B N 1
ATOM 4548 C CA . GLN B 1 287 ? 33.219 45.312 14.141 1 30.58 287 GLN B CA 1
ATOM 4549 C C . GLN B 1 287 ? 33.438 45.625 15.617 1 30.58 287 GLN B C 1
ATOM 4551 O O . GLN B 1 287 ? 32.844 46.531 16.172 1 30.58 287 GLN B O 1
ATOM 4556 N N . VAL B 1 288 ? 34.031 44.781 16.297 1 24.77 288 VAL B N 1
ATOM 4557 C CA . VAL B 1 288 ? 34.844 45.156 17.453 1 24.77 288 VAL B CA 1
ATOM 4558 C C . VAL B 1 288 ? 36.125 45.875 16.984 1 24.77 288 VAL B C 1
ATOM 4560 O O . VAL B 1 288 ? 36.75 45.438 16.016 1 24.77 288 VAL B O 1
#

InterPro domains:
  IPR000073 Alpha/beta hydrolase fold-1 [PF00561] (28-244)
  IPR000073 Alpha/beta hydrolase fold-1 [PR00111] (53-68)
  IPR000073 Alpha/beta hydrolase fold-1 [PR00111] (98-111)
  IPR000073 Alpha/beta hydrolase fold-1 [PR00111] (112-125)
  IPR000073 Alpha/beta hydrolase fold-1 [PR00111] (227-241)
  IPR029058 Alpha/Beta hydrolase fold [G3DSA:3.40.50.1820] (1-262)
  IPR029058 Alpha/Beta hydrolase fold [SSF53474] (5-258)
  IPR050266 AB hydrolase superfamily [PTHR43798] (18-257)

Sequence (576 aa):
MTYKDKIRRHFVDVEHGQIHYRTAGEGKPLLLLHASPGSSRQLEKLISDFSDSRLVIAPDTPGNGDSDALPLDEPTIIDLAHSILNFCEVMGFEKVDLYGSHTGGTIAAELAILAPRKINRLIIDGVMVLTSEELDDLMANYAFPFPADLEGAYLSKIFQFCRDQYLFFPWYKRTRAGRRDNGLGSAEDIRAWVLEVLKASETYHLNYRAAFRWGAGERLPLISVPSLILAGENDPLFETSQKVAKALKGGRFEALPRFDADEFGTTRKKVMTDFFSCELPQLVKEQVMTYKDKIRRHFVDVEHGQIHYRTAGEGKPLLLLHASPGSSRQLEKLISDFSDSRLVIAPDTPGNGDSDALPLDEPTIIDLAHSILNFCEVMGFEKVDLYGSHTGGTIAAELAILAPRKINRLIIDGVMVLTSEELDDLMANYAFPFPADLEGAYLSKIFQFCRDQYLFFPWYKRTRAGRRDNGLGSAEDIRAWVLEVLKASETYHLNYRAAFRWGAGERLPLISVPSLILAGENDPLFETSQKVAKALKGGRFEALPRFDADEFGTTRKKVMTDFFSCELPQLVKEQV

Radius of gyration: 26.54 Å; Cα contacts (8 Å, |Δi|>4): 1181; chains: 2; bounding box: 61×87×51 Å